Protein AF-A0A4Q4MYF7-F1 (afdb_monomer_lite)

InterPro domains:
  IPR011333 SKP1/BTB/POZ domain superfamily [G3DSA:3.30.710.10] (110-266)

Radius of gyration: 34.51 Å; chains: 1; bounding box: 81×88×95 Å

Secondary structure (DSSP, 8-state):
----PPPP-------------------HHHHTTSSSHHHHHHHHHHHHHHHHHHHHHHHHHTTTHHHHHHHHTT--S------PPPPPP---------------SS-SSSTTSS-----GGGEEESSTT-SEEEEE--SSTT--EEEEE-HHHHHHH-HHHHHHTSTTSHHHHHHHHSSS-EEEE-S--HHHHHHHHHHHTT---GGGG---HHHHHHHHHHHT-SS--HHHHHHHHHHHHHHTT-HHHHHHHHHHHHHH--HHHHHGGGTSTTGGGS-HHHHHHHHHHHHHHHHHHHHHHHHHHHHHHH----EEEEEEEETTT--EE-TT--S-TTT----EEEEEE-HHHHHHHHHHHHHHTT-STTTS-GGGS-HHHHHHHHHHHHHH-----TTGGGSHHHHHHHHHHHHHHHTT-

Organism: Alternaria alternata (NCBI:txid5599)

Sequence (421 aa):
MILLEGPEVAGIDGDAARPKVDAPLMDITEDVFLVENLYRVLVLRRASVHTLILQSAERFTVVRLLAFRRFWSTSGSDRTKQRRRIVVDPAIRRQGQSGMGLEKAIQDDEEALTSTANNANCATPIDPNGDVVLRCLGRSTAICNGFRISTHVLRLASPMFFRMFSTSFSEGQRLLVEDCPVVELGDDDPELMGLILRILHYQGSPADYETEAEALARLSIHCDKTKDDSAQALRFQILAAYIFGNSLGFRNKSRTATVQLTPSSVAVWEEEKLFAILPSSVTVSMTKRIQRVLDELETVVQNMELALRQDTKVYDTSQLLCIVCGRSLPNGAKKCHSCHNTDLQGRLCTHGTRVAEYFDILRKTELWLTVTSFTECSVSDVSSRVARARKGAKHICEANNFCPLLTTFDLMITKASEAQD

Structure (mmCIF, N/CA/C/O backbone):
data_AF-A0A4Q4MYF7-F1
#
_entry.id   AF-A0A4Q4MYF7-F1
#
loop_
_atom_site.group_PDB
_atom_site.id
_atom_site.type_symbol
_atom_site.label_atom_id
_atom_site.label_alt_id
_atom_site.label_comp_id
_atom_site.label_asym_id
_atom_site.label_entity_id
_atom_site.label_seq_id
_atom_site.pdbx_PDB_ins_code
_atom_site.Cartn_x
_atom_site.Cartn_y
_atom_site.Cartn_z
_atom_site.occupancy
_atom_site.B_iso_or_equiv
_atom_site.auth_seq_id
_atom_site.auth_comp_id
_atom_site.auth_asym_id
_atom_site.auth_atom_id
_atom_site.pdbx_PDB_model_num
ATOM 1 N N . MET A 1 1 ? -20.227 25.813 52.079 1.00 42.50 1 MET A N 1
ATOM 2 C CA . MET A 1 1 ? -21.477 26.585 51.958 1.00 42.50 1 MET A CA 1
ATOM 3 C C . MET A 1 1 ? -21.127 27.963 51.417 1.00 42.50 1 MET A C 1
ATOM 5 O O . MET A 1 1 ? -20.876 28.868 52.193 1.00 42.50 1 MET A O 1
ATOM 9 N N . ILE A 1 2 ? -21.007 28.070 50.094 1.00 29.80 2 ILE A N 1
ATOM 10 C CA . ILE A 1 2 ? -20.970 29.325 49.336 1.00 29.80 2 ILE A CA 1
ATOM 11 C C . ILE A 1 2 ? -21.749 29.006 48.059 1.00 29.80 2 ILE A C 1
ATOM 13 O O . ILE A 1 2 ? -21.363 28.111 47.309 1.00 29.80 2 ILE A O 1
ATOM 17 N N . LEU A 1 3 ? -22.905 29.649 47.930 1.00 38.66 3 LEU A N 1
ATOM 18 C CA . LEU A 1 3 ? -23.780 29.647 46.764 1.00 38.66 3 LEU A CA 1
ATOM 19 C C . LEU A 1 3 ? -23.180 30.601 45.733 1.00 38.66 3 LEU A C 1
ATOM 21 O O . LEU A 1 3 ? -22.849 31.728 46.096 1.00 38.66 3 LEU A O 1
ATOM 25 N N . LEU A 1 4 ? -23.076 30.173 44.477 1.00 36.94 4 LEU A N 1
ATOM 26 C CA . LEU A 1 4 ? -23.000 31.093 43.348 1.00 36.94 4 LEU A CA 1
ATOM 27 C C . LEU A 1 4 ? -23.968 30.624 42.266 1.00 36.94 4 LEU A C 1
ATOM 29 O O . LEU A 1 4 ? -23.961 29.469 41.842 1.00 36.94 4 LEU A O 1
ATOM 33 N N . GLU A 1 5 ? -24.843 31.562 41.935 1.00 37.03 5 GLU A N 1
ATOM 34 C CA . GLU A 1 5 ? -25.983 31.500 41.038 1.00 37.03 5 GLU A CA 1
ATOM 35 C C . GLU A 1 5 ? -25.522 31.351 39.581 1.00 37.03 5 GLU A C 1
ATOM 37 O O . GLU A 1 5 ? -24.523 31.938 39.164 1.00 37.03 5 GLU A O 1
ATOM 42 N N . GLY A 1 6 ? -26.249 30.539 38.813 1.00 36.03 6 GLY A N 1
ATOM 43 C CA . GLY A 1 6 ? -26.071 30.416 37.369 1.00 36.03 6 GLY A CA 1
ATOM 44 C C . GLY A 1 6 ? -26.915 31.451 36.619 1.00 36.03 6 GLY A C 1
ATOM 45 O O . GLY A 1 6 ? -27.982 31.819 37.113 1.00 36.03 6 GLY A O 1
ATOM 46 N N . PRO A 1 7 ? -26.489 31.905 35.429 1.00 45.00 7 PRO A N 1
ATOM 47 C CA . PRO A 1 7 ? -27.335 32.726 34.585 1.00 45.00 7 PRO A CA 1
ATOM 48 C C . PRO A 1 7 ? -28.257 31.878 33.699 1.00 45.00 7 PRO A C 1
ATOM 50 O O . PRO A 1 7 ? -27.929 30.770 33.266 1.00 45.00 7 PRO A O 1
ATOM 53 N N . GLU A 1 8 ? -29.425 32.465 33.471 1.00 36.91 8 GLU A N 1
ATOM 54 C CA . GLU A 1 8 ? -30.590 31.979 32.746 1.00 36.91 8 GLU A CA 1
ATOM 55 C C . GLU A 1 8 ? -30.306 31.550 31.301 1.00 36.91 8 GLU A C 1
ATOM 57 O O . GLU A 1 8 ? -29.543 32.168 30.557 1.00 36.91 8 GLU A O 1
ATOM 62 N N . VAL A 1 9 ? -31.005 30.489 30.897 1.00 41.31 9 VAL A N 1
ATOM 63 C CA . VAL A 1 9 ? -31.043 29.955 29.537 1.00 41.31 9 VAL A CA 1
ATOM 64 C C . VAL A 1 9 ? -32.052 30.766 28.723 1.00 41.31 9 VAL A C 1
ATOM 66 O O . VAL A 1 9 ? -33.260 30.594 28.878 1.00 41.31 9 VAL A O 1
ATOM 69 N N . ALA A 1 10 ? -31.563 31.633 27.837 1.00 40.09 10 ALA A N 1
ATOM 70 C CA . ALA A 1 10 ? -32.364 32.190 26.752 1.00 40.09 10 ALA A CA 1
ATOM 71 C C . ALA A 1 10 ? -32.382 31.198 25.579 1.00 40.09 10 ALA A C 1
ATOM 73 O O . ALA A 1 10 ? -31.339 30.853 25.020 1.00 40.09 10 ALA A O 1
ATOM 74 N N . GLY A 1 11 ? -33.581 30.722 25.241 1.00 47.88 11 GLY A N 1
ATOM 75 C CA . GLY A 1 11 ? -33.832 29.863 24.092 1.00 47.88 11 GLY A CA 1
ATOM 76 C C . GLY A 1 11 ? -33.553 30.578 22.773 1.00 47.88 11 GLY A C 1
ATOM 77 O O . GLY A 1 11 ? -33.928 31.735 22.584 1.00 47.88 11 GLY A O 1
ATOM 78 N N . ILE A 1 12 ? -32.905 29.859 21.860 1.00 41.97 12 ILE A N 1
ATOM 79 C CA . ILE A 1 12 ? -32.764 30.243 20.460 1.00 41.97 12 ILE A CA 1
ATOM 80 C C . ILE A 1 12 ? -33.158 29.017 19.637 1.00 41.97 12 ILE A C 1
ATOM 82 O O . ILE A 1 12 ? -32.373 28.084 19.478 1.00 41.97 12 ILE A O 1
ATOM 86 N N . ASP A 1 13 ? -34.393 29.033 19.139 1.00 48.00 13 ASP A N 1
ATOM 87 C CA . ASP A 1 13 ? -34.787 28.266 17.962 1.00 48.00 13 ASP A CA 1
ATOM 88 C C . ASP A 1 13 ? -34.024 28.849 16.768 1.00 48.00 13 ASP A C 1
ATOM 90 O O . ASP A 1 13 ? -34.242 29.992 16.361 1.00 48.00 13 ASP A O 1
ATOM 94 N N . GLY A 1 14 ? -33.071 28.082 16.250 1.00 37.28 14 GLY A N 1
ATOM 95 C CA . GLY A 1 14 ? -32.234 28.471 15.125 1.00 37.28 14 GLY A CA 1
ATOM 96 C C . GLY A 1 14 ? -31.960 27.267 14.244 1.00 37.28 14 GLY A C 1
ATOM 97 O O . GLY A 1 14 ? -31.095 26.451 14.554 1.00 37.28 14 GLY A O 1
ATOM 98 N N . ASP A 1 15 ? -32.712 27.180 13.149 1.00 46.94 15 ASP A N 1
ATOM 99 C CA . ASP A 1 15 ? -32.496 26.276 12.022 1.00 46.94 15 ASP A CA 1
ATOM 100 C C . ASP A 1 15 ? -31.047 26.412 11.521 1.00 46.94 15 ASP A C 1
ATOM 102 O O . ASP A 1 15 ? -30.680 27.344 10.798 1.00 46.94 15 ASP A O 1
ATOM 106 N N . ALA A 1 16 ? -30.186 25.489 11.949 1.00 37.50 16 ALA A N 1
ATOM 107 C CA . ALA A 1 16 ? -28.797 25.436 11.529 1.00 37.50 16 ALA A CA 1
ATOM 108 C C . ALA A 1 16 ? -28.719 24.817 10.130 1.00 37.50 16 ALA A C 1
ATOM 110 O O . ALA A 1 16 ? -28.552 23.606 9.953 1.00 37.50 16 ALA A O 1
ATOM 111 N N . ALA A 1 17 ? -28.813 25.682 9.120 1.00 40.78 17 ALA A N 1
ATOM 112 C CA . ALA A 1 17 ? -28.305 25.407 7.789 1.00 40.78 17 ALA A CA 1
ATOM 113 C C . ALA A 1 17 ? -26.858 24.898 7.910 1.00 40.78 17 ALA A C 1
ATOM 115 O O . ALA A 1 17 ? -25.957 25.617 8.347 1.00 40.78 17 ALA A O 1
ATOM 116 N N . ARG A 1 18 ? -26.642 23.629 7.548 1.00 37.41 18 ARG A N 1
ATOM 117 C CA . ARG A 1 18 ? -25.303 23.042 7.453 1.00 37.41 18 ARG A CA 1
ATOM 118 C C . ARG A 1 18 ? -24.458 23.906 6.510 1.00 37.41 18 ARG A C 1
ATOM 120 O O . ARG A 1 18 ? -24.882 24.105 5.368 1.00 37.41 18 ARG A O 1
ATOM 127 N N . PRO A 1 19 ? -23.268 24.374 6.916 1.00 32.00 19 PRO A N 1
ATOM 128 C CA . PRO A 1 19 ? -22.351 24.984 5.974 1.00 32.00 19 PRO A CA 1
ATOM 129 C C . PRO A 1 19 ? -21.908 23.896 4.991 1.00 32.00 19 PRO A C 1
ATOM 131 O O . PRO A 1 19 ? -21.263 22.919 5.373 1.00 32.00 19 PRO A O 1
ATOM 134 N N . LYS A 1 20 ? -22.283 24.047 3.716 1.00 33.06 20 LYS A N 1
ATOM 135 C CA . LYS A 1 20 ? -21.576 23.391 2.616 1.00 33.06 20 LYS A CA 1
ATOM 136 C C . LYS A 1 20 ? -20.153 23.932 2.639 1.00 33.06 20 LYS A C 1
ATOM 138 O O . LYS A 1 20 ? -19.894 25.046 2.195 1.00 33.06 20 LYS A O 1
ATOM 143 N N . VAL A 1 21 ? -19.248 23.160 3.224 1.00 32.22 21 VAL A N 1
ATOM 144 C CA . VAL A 1 21 ? -17.814 23.355 3.045 1.00 32.22 21 VAL A CA 1
ATOM 145 C C . VAL A 1 21 ? -17.498 22.819 1.654 1.00 32.22 21 VAL A C 1
ATOM 147 O O . VAL A 1 21 ? -17.094 21.672 1.493 1.00 32.22 21 VAL A O 1
ATOM 150 N N . ASP A 1 22 ? -17.754 23.638 0.636 1.00 31.17 22 ASP A N 1
ATOM 151 C CA . ASP A 1 22 ? -17.178 23.436 -0.687 1.00 31.17 22 ASP A CA 1
ATOM 152 C C . ASP A 1 22 ? -15.689 23.783 -0.556 1.00 31.17 22 ASP A C 1
ATOM 154 O O . ASP A 1 22 ? -15.264 24.925 -0.731 1.00 31.17 22 ASP A O 1
ATOM 158 N N . ALA A 1 23 ? -14.893 22.800 -0.127 1.00 29.67 23 ALA A N 1
ATOM 159 C CA . ALA A 1 23 ? -13.446 22.911 -0.166 1.00 29.67 23 ALA A CA 1
ATOM 160 C C . ALA A 1 23 ? -13.040 23.116 -1.635 1.00 29.67 23 ALA A C 1
ATOM 162 O O . ALA A 1 23 ? -13.407 22.291 -2.478 1.00 29.67 23 ALA A O 1
ATOM 163 N N . PRO A 1 24 ? -12.307 24.188 -1.981 1.00 31.48 24 PRO A N 1
ATOM 164 C CA . PRO A 1 24 ? -11.821 24.355 -3.335 1.00 31.48 24 PRO A CA 1
ATOM 165 C C . PRO A 1 24 ? -10.833 23.223 -3.601 1.00 31.48 24 PRO A C 1
ATOM 167 O O . PRO A 1 24 ? -9.732 23.187 -3.042 1.00 31.48 24 PRO A O 1
ATOM 170 N N . LEU A 1 25 ? -11.238 22.283 -4.453 1.00 36.75 25 LEU A N 1
ATOM 171 C CA . LEU A 1 25 ? -10.323 21.379 -5.124 1.00 36.75 25 LEU A CA 1
ATOM 172 C C . LEU A 1 25 ? -9.450 22.281 -6.006 1.00 36.75 25 LEU A C 1
ATOM 174 O O . LEU A 1 25 ? -9.804 22.587 -7.139 1.00 36.75 25 LEU A O 1
ATOM 178 N N . MET A 1 26 ? -8.364 22.822 -5.445 1.00 34.72 26 MET A N 1
ATOM 179 C CA . MET A 1 26 ? -7.353 23.503 -6.241 1.00 34.72 26 MET A CA 1
ATOM 180 C C . MET A 1 26 ? -6.811 22.458 -7.210 1.00 34.72 26 MET A C 1
ATOM 182 O O . MET A 1 26 ? -6.052 21.567 -6.823 1.00 34.72 26 MET A O 1
ATOM 186 N N . ASP A 1 27 ? -7.253 22.545 -8.459 1.00 44.69 27 ASP A N 1
ATOM 187 C CA . ASP A 1 27 ? -6.713 21.780 -9.564 1.00 44.69 27 ASP A CA 1
ATOM 188 C C . ASP A 1 27 ? -5.361 22.398 -9.938 1.00 44.69 27 ASP A C 1
ATOM 190 O O . ASP A 1 27 ? -5.214 23.165 -10.883 1.00 44.69 27 ASP A O 1
ATOM 194 N N . ILE A 1 28 ? -4.342 22.102 -9.125 1.00 45.56 28 ILE A N 1
ATOM 195 C CA . ILE A 1 28 ? -2.961 22.583 -9.315 1.00 45.56 28 ILE A CA 1
ATOM 196 C C . ILE A 1 28 ? -2.373 22.022 -10.633 1.00 45.56 28 ILE A C 1
ATOM 198 O O . ILE A 1 28 ? -1.265 22.383 -11.028 1.00 45.56 28 ILE A O 1
ATOM 202 N N . THR A 1 29 ? -3.090 21.131 -11.336 1.00 48.09 29 THR A N 1
ATOM 203 C CA . THR A 1 29 ? -2.598 20.521 -12.572 1.00 48.09 29 THR A CA 1
ATOM 204 C C . THR A 1 29 ? -2.788 21.373 -13.821 1.00 48.09 29 THR A C 1
ATOM 206 O O . THR A 1 29 ? -2.020 21.171 -14.756 1.00 48.09 29 THR A O 1
ATOM 209 N N . GLU A 1 30 ? -3.698 22.354 -13.852 1.00 46.94 3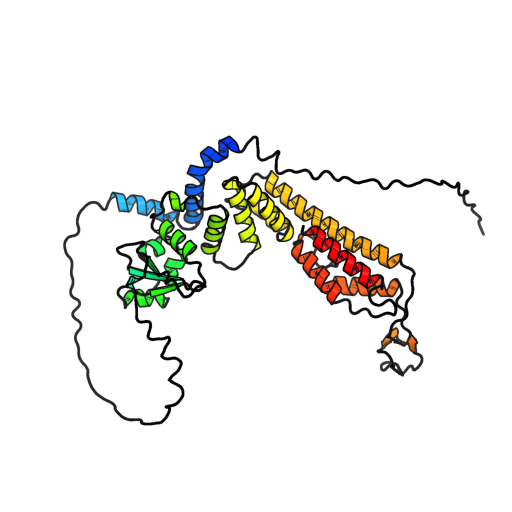0 GLU A N 1
ATOM 210 C CA . GLU A 1 30 ? -3.893 23.168 -15.066 1.00 46.94 30 GLU A CA 1
ATOM 211 C C . GLU A 1 30 ? -2.966 24.397 -15.127 1.00 46.94 30 GLU A C 1
ATOM 213 O O . GLU A 1 30 ? -2.327 24.631 -16.157 1.00 46.94 30 GLU A O 1
ATOM 218 N N . ASP A 1 31 ? -2.774 25.117 -14.017 1.00 43.31 31 ASP A N 1
ATOM 219 C CA . ASP A 1 31 ? -2.038 26.395 -14.033 1.00 43.31 31 ASP A CA 1
ATOM 220 C C . ASP A 1 31 ? -0.509 26.249 -14.136 1.00 43.31 31 ASP A C 1
ATOM 222 O O . ASP A 1 31 ? 0.168 27.115 -14.693 1.00 43.31 31 ASP A O 1
ATOM 226 N N . VAL A 1 32 ? 0.067 25.135 -13.668 1.00 49.50 32 VAL A N 1
ATOM 227 C CA . VAL A 1 32 ? 1.519 24.878 -13.799 1.00 49.50 32 VAL A CA 1
ATOM 228 C C . VAL A 1 32 ? 1.874 24.362 -15.202 1.00 49.50 32 VAL A C 1
ATOM 230 O O . VAL A 1 32 ? 3.014 24.483 -15.654 1.00 49.50 32 VAL A O 1
ATOM 233 N N . PHE A 1 33 ? 0.911 23.785 -15.926 1.00 47.09 33 PHE A N 1
ATOM 234 C CA . PHE A 1 33 ? 1.193 23.030 -17.148 1.00 47.09 33 PHE A CA 1
ATOM 235 C C . PHE A 1 33 ? 1.228 23.896 -18.412 1.00 47.09 33 PHE A C 1
ATOM 237 O O . PHE A 1 33 ? 1.938 23.556 -19.360 1.00 47.09 33 PHE A O 1
ATOM 244 N N . LEU A 1 34 ? 0.492 25.010 -18.447 1.00 46.62 34 LEU A N 1
ATOM 245 C CA . LEU A 1 34 ? 0.161 25.671 -19.714 1.00 46.62 34 LEU A CA 1
ATOM 246 C C . LEU A 1 34 ? 1.125 26.776 -20.166 1.00 46.62 34 LEU A C 1
ATOM 248 O O . LEU A 1 34 ? 1.221 27.013 -21.369 1.00 46.62 34 LEU A O 1
ATOM 252 N N . VAL A 1 35 ? 1.878 27.423 -19.269 1.00 43.03 35 VAL A N 1
ATOM 253 C CA . VAL A 1 35 ? 2.611 28.654 -19.646 1.00 43.03 35 VAL A CA 1
ATOM 254 C C . VAL A 1 35 ? 4.132 28.467 -19.760 1.00 43.03 35 VAL A C 1
ATOM 256 O O . VAL A 1 35 ? 4.754 29.105 -20.605 1.00 43.03 35 VAL A O 1
ATOM 259 N N . GLU A 1 36 ? 4.748 27.541 -19.015 1.00 41.66 36 GLU A N 1
ATOM 260 C CA . GLU A 1 36 ? 6.216 27.351 -19.044 1.00 41.66 36 GLU A CA 1
ATOM 261 C C . GLU A 1 36 ? 6.687 26.120 -19.852 1.00 41.66 36 GLU A C 1
ATOM 263 O O . GLU A 1 36 ? 7.853 26.035 -20.250 1.00 41.66 36 GLU A O 1
ATOM 268 N N . ASN A 1 37 ? 5.793 25.166 -20.147 1.00 44.78 37 ASN A N 1
ATOM 269 C CA . ASN A 1 37 ? 6.184 23.855 -20.679 1.00 44.78 37 ASN A CA 1
ATOM 270 C C . ASN A 1 37 ? 6.161 23.728 -22.207 1.00 44.78 37 ASN A C 1
ATOM 272 O O . ASN A 1 37 ? 6.929 22.932 -22.742 1.00 44.78 37 ASN A O 1
ATOM 276 N N . LEU A 1 38 ? 5.382 24.518 -22.954 1.00 39.09 38 LEU A N 1
ATOM 277 C CA . LEU A 1 38 ? 5.268 24.305 -24.407 1.00 39.09 38 LEU A CA 1
ATOM 278 C C . LEU A 1 38 ? 6.597 24.542 -25.158 1.00 39.09 38 LEU A C 1
ATOM 280 O O . LEU A 1 38 ? 6.919 23.822 -26.102 1.00 39.09 38 LEU A O 1
ATOM 284 N N . TYR A 1 39 ? 7.404 25.506 -24.700 1.00 34.44 39 TYR A N 1
ATOM 285 C CA . TYR A 1 39 ? 8.681 25.863 -25.334 1.00 34.44 39 TYR A CA 1
ATOM 286 C C . TYR A 1 39 ? 9.852 24.983 -24.856 1.00 34.44 39 TYR A C 1
ATOM 288 O O . TYR A 1 39 ? 10.733 24.633 -25.642 1.00 34.44 39 TYR A O 1
ATOM 296 N N . ARG A 1 40 ? 9.846 24.554 -23.582 1.00 42.12 40 ARG A N 1
ATOM 297 C CA . ARG A 1 40 ? 10.853 23.633 -23.023 1.00 42.12 40 ARG A CA 1
ATOM 298 C C . ARG A 1 40 ? 10.646 22.192 -23.490 1.00 42.12 40 ARG A C 1
ATOM 300 O O . ARG A 1 40 ? 11.625 21.536 -23.830 1.00 42.12 40 ARG A O 1
ATOM 307 N N . VAL A 1 41 ? 9.404 21.714 -23.587 1.00 42.97 41 VAL A N 1
ATOM 308 C CA . VAL A 1 41 ? 9.083 20.337 -24.003 1.00 42.97 41 VAL A CA 1
ATOM 309 C C . VAL A 1 41 ? 9.467 20.077 -25.464 1.00 42.97 41 VAL A C 1
ATOM 311 O O . VAL A 1 41 ? 9.942 18.991 -25.774 1.00 42.97 41 VAL A O 1
ATOM 314 N N . LEU A 1 42 ? 9.370 21.058 -26.368 1.00 36.06 42 LEU A N 1
ATOM 315 C CA . LEU A 1 42 ? 9.774 20.873 -27.772 1.00 36.06 42 LEU A CA 1
ATOM 316 C C . LEU A 1 42 ? 11.299 20.803 -27.965 1.00 36.06 42 LEU A C 1
ATOM 318 O O . LEU A 1 42 ? 11.776 20.008 -28.774 1.00 36.06 42 LEU A O 1
ATOM 322 N N . VAL A 1 43 ? 12.070 21.574 -27.191 1.00 40.12 43 VAL A N 1
ATOM 323 C CA . VAL A 1 43 ? 13.546 21.548 -27.232 1.00 40.12 43 VAL A CA 1
ATOM 324 C C . VAL A 1 43 ? 14.103 20.342 -26.457 1.00 40.12 43 VAL A C 1
ATOM 326 O O . VAL A 1 43 ? 15.075 19.720 -26.889 1.00 40.12 43 VAL A O 1
ATOM 329 N N . LEU A 1 44 ? 13.447 19.940 -25.362 1.00 41.69 44 LEU A N 1
ATOM 330 C CA . LEU A 1 44 ? 13.830 18.784 -24.545 1.00 41.69 44 LEU A CA 1
ATOM 331 C C . LEU A 1 44 ? 13.345 17.444 -25.123 1.00 41.69 44 LEU A C 1
ATOM 333 O O . LEU A 1 44 ? 14.009 16.445 -24.908 1.00 41.69 44 LEU A O 1
ATOM 337 N N . ARG A 1 45 ? 12.272 17.355 -25.919 1.00 42.12 45 ARG A N 1
ATOM 338 C CA . ARG A 1 45 ? 11.796 16.053 -26.448 1.00 42.12 45 ARG A CA 1
ATOM 339 C C . ARG A 1 45 ? 12.824 15.310 -27.307 1.00 42.12 45 ARG A C 1
ATOM 341 O O . ARG A 1 45 ? 12.882 14.087 -27.257 1.00 42.12 45 ARG A O 1
ATOM 348 N N . ARG A 1 46 ? 13.666 16.027 -28.061 1.00 40.84 46 ARG A N 1
ATOM 349 C CA . ARG A 1 46 ? 14.704 15.413 -28.914 1.00 40.84 46 ARG A CA 1
ATOM 350 C C . ARG A 1 46 ? 16.046 15.243 -28.199 1.00 40.84 46 ARG A C 1
ATOM 352 O O . ARG A 1 46 ? 16.740 14.260 -28.435 1.00 40.84 46 ARG A O 1
ATOM 359 N N . ALA A 1 47 ? 16.396 16.178 -27.315 1.00 40.44 47 ALA A N 1
ATOM 360 C CA . ALA A 1 47 ? 17.635 16.125 -26.545 1.00 40.44 47 ALA A CA 1
ATOM 361 C C . ALA A 1 47 ? 17.515 15.212 -25.314 1.00 40.44 47 ALA A C 1
ATOM 363 O O . ALA A 1 47 ? 18.420 14.429 -25.055 1.00 40.44 47 ALA A O 1
ATOM 364 N N . SER A 1 48 ? 16.401 15.249 -24.584 1.00 49.12 48 SER A N 1
ATOM 365 C CA . SER A 1 48 ? 16.226 14.558 -23.305 1.00 49.12 48 SER A CA 1
ATOM 366 C C . SER A 1 48 ? 15.953 13.077 -23.429 1.00 49.12 48 SER A C 1
ATOM 368 O O . SER A 1 48 ? 16.433 12.369 -22.571 1.00 49.12 48 SER A O 1
ATOM 370 N N . VAL A 1 49 ? 15.274 12.551 -24.454 1.00 46.09 49 VAL A N 1
ATOM 371 C CA . VAL A 1 49 ? 15.133 11.080 -24.573 1.00 46.09 49 VAL A CA 1
ATOM 372 C C . VAL A 1 49 ? 16.499 10.443 -24.811 1.00 46.09 49 VAL A C 1
ATOM 374 O O . VAL A 1 49 ? 16.886 9.515 -24.108 1.00 46.09 49 VAL A O 1
ATOM 377 N N . HIS A 1 50 ? 17.287 11.022 -25.718 1.00 44.44 50 HIS A N 1
ATOM 378 C CA . HIS A 1 50 ? 18.661 10.593 -25.950 1.00 44.44 50 HIS A CA 1
ATOM 379 C C . HIS A 1 50 ? 19.544 10.855 -24.721 1.00 44.44 50 HIS A C 1
ATOM 381 O O . HIS A 1 50 ? 20.321 9.991 -24.353 1.00 44.44 50 HIS A O 1
ATOM 387 N N . THR A 1 51 ? 19.386 11.987 -24.026 1.00 45.06 51 THR A N 1
ATOM 388 C CA . THR A 1 51 ? 20.157 12.311 -22.811 1.00 45.06 51 THR A CA 1
ATOM 389 C C . THR A 1 51 ? 19.707 11.516 -21.587 1.00 45.06 51 THR A C 1
ATOM 391 O O . THR A 1 51 ? 20.539 11.268 -20.745 1.00 45.06 51 THR A O 1
ATOM 394 N N . LEU A 1 52 ? 18.462 11.051 -21.470 1.00 50.25 52 LEU A N 1
ATOM 395 C CA . LEU A 1 52 ? 17.969 10.199 -20.375 1.00 50.25 52 LEU A CA 1
ATOM 396 C C . LEU A 1 52 ? 18.346 8.745 -20.604 1.00 50.25 52 LEU A C 1
ATOM 398 O O . LEU A 1 52 ? 18.788 8.087 -19.669 1.00 50.25 52 LEU A O 1
ATOM 402 N N . ILE A 1 53 ? 18.243 8.260 -21.844 1.00 51.03 53 ILE A N 1
ATOM 403 C CA . ILE A 1 53 ? 18.793 6.956 -22.227 1.00 51.03 53 ILE A CA 1
ATOM 404 C C . ILE A 1 53 ? 20.312 6.980 -22.024 1.00 51.03 53 ILE A C 1
ATOM 406 O O . ILE A 1 53 ? 20.855 6.060 -21.419 1.00 51.03 53 ILE A O 1
ATOM 410 N N . LEU A 1 54 ? 20.991 8.062 -22.424 1.00 46.84 54 LEU A N 1
ATOM 411 C CA . LEU A 1 54 ? 22.418 8.240 -22.176 1.00 46.84 54 LEU A CA 1
ATOM 412 C C . LEU A 1 54 ? 22.750 8.499 -20.708 1.00 46.84 54 LEU A C 1
ATOM 414 O O . LEU A 1 54 ? 23.779 8.013 -20.300 1.00 46.84 54 LEU A O 1
ATOM 418 N N . GLN A 1 55 ? 21.938 9.182 -19.897 1.00 44.56 55 GLN A N 1
ATOM 419 C CA . GLN A 1 55 ? 22.217 9.448 -18.474 1.00 44.56 55 GLN A CA 1
ATOM 420 C C . GLN A 1 55 ? 21.964 8.213 -17.608 1.00 44.56 55 GLN A C 1
ATOM 422 O O . GLN A 1 55 ? 22.722 7.926 -16.679 1.00 44.56 55 GLN A O 1
ATOM 427 N N . SER A 1 56 ? 20.931 7.443 -17.953 1.00 46.41 56 SER A N 1
ATOM 428 C CA . SER A 1 56 ? 20.702 6.107 -17.407 1.00 46.41 56 SER A CA 1
ATOM 429 C C . SER A 1 56 ? 21.840 5.163 -17.828 1.00 46.41 56 SER A C 1
ATOM 431 O O . SER A 1 56 ? 22.379 4.438 -16.995 1.00 46.41 56 SER A O 1
ATOM 433 N N . ALA A 1 57 ? 22.338 5.280 -19.067 1.00 44.03 57 ALA A N 1
ATOM 434 C CA . ALA A 1 57 ? 23.569 4.619 -19.508 1.00 44.03 57 ALA A CA 1
ATOM 435 C C . ALA A 1 57 ? 24.867 5.255 -18.949 1.00 44.03 57 ALA A C 1
ATOM 437 O O . ALA A 1 57 ? 25.885 4.580 -18.864 1.00 44.03 57 ALA A O 1
ATOM 438 N N . GLU A 1 58 ? 24.900 6.513 -18.509 1.00 40.69 58 GLU A N 1
ATOM 439 C CA . GLU A 1 58 ? 26.097 7.193 -17.981 1.00 40.69 58 GLU A CA 1
ATOM 440 C C . GLU A 1 58 ? 26.392 6.716 -16.564 1.00 40.69 58 GLU A C 1
ATOM 442 O O . GLU A 1 58 ? 27.563 6.562 -16.212 1.00 40.69 58 GLU A O 1
ATOM 447 N N . ARG A 1 59 ? 25.362 6.340 -15.792 1.00 44.72 59 ARG A N 1
ATOM 448 C CA . ARG A 1 59 ? 25.555 5.544 -14.568 1.00 44.72 59 ARG A CA 1
ATOM 449 C C . ARG A 1 59 ? 26.202 4.177 -14.851 1.00 44.72 59 ARG A C 1
ATOM 451 O O . ARG A 1 59 ? 26.796 3.599 -13.946 1.00 44.72 59 ARG A O 1
ATOM 458 N N . PHE A 1 60 ? 26.188 3.715 -16.104 1.00 43.78 60 PHE A N 1
ATOM 459 C CA . PHE A 1 60 ? 26.881 2.511 -16.563 1.00 43.78 60 PHE A CA 1
ATOM 460 C C . PHE A 1 60 ? 28.221 2.757 -17.297 1.00 43.78 60 PHE A C 1
ATOM 462 O O . PHE A 1 60 ? 29.029 1.830 -17.369 1.00 43.78 60 PHE A O 1
ATOM 469 N N . THR A 1 61 ? 28.525 3.961 -17.818 1.00 45.09 61 THR A N 1
ATOM 470 C CA . THR A 1 61 ? 29.487 4.050 -18.948 1.00 45.09 61 THR A CA 1
ATOM 471 C C . THR A 1 61 ? 30.397 5.293 -19.048 1.00 45.09 61 THR A C 1
ATOM 473 O O . THR A 1 61 ? 30.980 5.518 -20.109 1.00 45.09 61 THR A O 1
ATOM 476 N N . VAL A 1 62 ? 30.627 6.102 -18.005 1.00 31.17 62 VAL A N 1
ATOM 477 C CA . VAL A 1 62 ? 31.478 7.318 -18.166 1.00 31.17 62 VAL A CA 1
ATOM 478 C C . VAL A 1 62 ? 32.973 7.022 -18.420 1.00 31.17 62 VAL A C 1
ATOM 480 O O . VAL A 1 62 ? 33.652 7.812 -19.070 1.00 31.17 62 VAL A O 1
ATOM 483 N N . VAL A 1 63 ? 33.508 5.851 -18.051 1.00 35.34 63 VAL A N 1
ATOM 484 C CA . VAL A 1 63 ? 34.928 5.523 -18.337 1.00 35.34 63 VAL A CA 1
ATOM 485 C C . VAL A 1 63 ? 35.146 4.955 -19.755 1.00 35.34 63 VAL A C 1
ATOM 487 O O . VAL A 1 63 ? 36.261 4.996 -20.272 1.00 35.34 63 VAL A O 1
ATOM 490 N N . ARG A 1 64 ? 34.105 4.455 -20.441 1.00 39.88 64 ARG A N 1
ATOM 491 C CA . ARG A 1 64 ? 34.271 3.689 -21.699 1.00 39.88 64 ARG A CA 1
ATOM 492 C C . ARG A 1 64 ? 33.868 4.425 -22.980 1.00 39.88 64 ARG A C 1
ATOM 494 O O . ARG A 1 64 ? 34.461 4.147 -24.021 1.00 39.88 64 ARG A O 1
ATOM 501 N N . LEU A 1 65 ? 32.975 5.415 -22.929 1.00 36.16 65 LEU A N 1
ATOM 502 C CA . LEU A 1 65 ? 32.564 6.186 -24.120 1.00 36.16 65 LEU A CA 1
ATOM 503 C C . LEU A 1 65 ? 33.713 7.002 -24.751 1.00 36.16 65 LEU A C 1
ATOM 505 O O . LEU A 1 65 ? 33.793 7.122 -25.975 1.00 36.1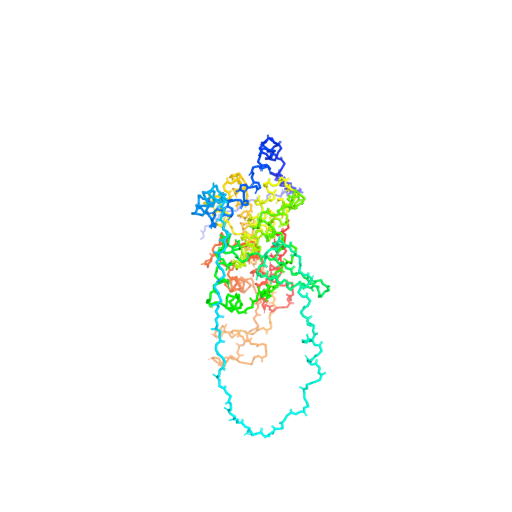6 65 LEU A O 1
ATOM 509 N N . LEU A 1 66 ? 34.673 7.472 -23.944 1.00 33.41 66 LEU A N 1
ATOM 510 C CA . LEU A 1 66 ? 35.879 8.148 -24.446 1.00 33.41 66 LEU A CA 1
ATOM 511 C C . LEU A 1 66 ? 36.904 7.179 -25.064 1.00 33.41 66 LEU A C 1
ATOM 513 O O . LEU A 1 66 ? 37.638 7.566 -25.973 1.00 33.41 66 LEU A O 1
ATOM 517 N N . ALA A 1 67 ? 36.926 5.912 -24.635 1.00 36.38 67 ALA A N 1
ATOM 518 C CA . ALA A 1 67 ? 37.750 4.870 -25.251 1.00 36.38 67 ALA A CA 1
ATOM 519 C C . ALA A 1 67 ? 37.141 4.376 -26.577 1.00 36.38 67 ALA A C 1
ATOM 521 O O . ALA A 1 67 ? 37.864 4.144 -27.545 1.00 36.38 67 ALA A O 1
ATOM 522 N N . PHE A 1 68 ? 35.810 4.293 -26.653 1.00 37.53 68 PHE A N 1
ATOM 523 C CA . PHE A 1 68 ? 35.090 3.770 -27.816 1.00 37.53 68 PHE A CA 1
ATOM 524 C C . PHE A 1 68 ? 35.140 4.718 -29.026 1.00 37.53 68 PHE A C 1
ATOM 526 O O . PHE A 1 68 ? 35.437 4.287 -30.141 1.00 37.53 68 PHE A O 1
ATOM 533 N N . ARG A 1 69 ? 34.990 6.035 -28.808 1.00 35.84 69 ARG A N 1
ATOM 534 C CA . ARG A 1 69 ? 35.137 7.042 -29.880 1.00 35.84 69 ARG A CA 1
ATOM 535 C C . ARG A 1 69 ? 36.565 7.096 -30.445 1.00 35.84 69 ARG A C 1
ATOM 537 O O . ARG A 1 69 ? 36.752 7.416 -31.616 1.00 35.84 69 ARG A O 1
ATOM 544 N N . ARG A 1 70 ? 37.571 6.751 -29.632 1.00 35.41 70 ARG A N 1
ATOM 545 C CA . ARG A 1 70 ? 38.988 6.735 -30.031 1.00 35.41 70 ARG A CA 1
ATOM 546 C C . ARG A 1 70 ? 39.384 5.446 -30.759 1.00 35.41 70 ARG A C 1
ATOM 548 O O . ARG A 1 70 ? 40.216 5.511 -31.652 1.00 35.41 70 ARG A O 1
ATOM 555 N N . PHE A 1 71 ? 38.764 4.315 -30.418 1.00 37.38 71 PHE A N 1
ATOM 556 C CA . PHE A 1 71 ? 39.023 3.001 -31.023 1.00 37.38 71 PHE A CA 1
ATOM 557 C C . PHE A 1 71 ? 38.368 2.824 -32.404 1.00 37.38 71 PHE A C 1
ATOM 559 O O . PHE A 1 71 ? 38.954 2.211 -33.298 1.00 37.38 71 PHE A O 1
ATOM 566 N N . TRP A 1 72 ? 37.180 3.403 -32.619 1.00 35.88 72 TRP A N 1
ATOM 567 C CA . TRP A 1 72 ? 36.516 3.334 -33.927 1.00 35.88 72 TRP A CA 1
ATOM 568 C C . TRP A 1 72 ? 37.131 4.296 -34.955 1.00 35.88 72 TRP A C 1
ATOM 570 O O . TRP A 1 72 ? 37.166 3.994 -36.142 1.00 35.88 72 TRP A O 1
ATOM 580 N N . SER A 1 73 ? 37.733 5.402 -34.499 1.00 35.56 73 SER A N 1
ATOM 581 C CA . SER A 1 73 ? 38.465 6.330 -35.373 1.00 35.56 73 SER A CA 1
ATOM 582 C C . SER A 1 73 ? 39.826 5.797 -35.849 1.00 35.56 73 SER A C 1
ATOM 584 O O . SER A 1 73 ? 40.398 6.376 -36.769 1.00 35.56 73 SER A O 1
ATOM 586 N N . THR A 1 74 ? 40.363 4.735 -35.236 1.00 34.34 74 THR A N 1
ATOM 587 C CA . THR A 1 74 ? 41.674 4.151 -35.586 1.00 34.34 74 THR A CA 1
ATOM 588 C C . THR A 1 74 ? 41.587 2.789 -36.268 1.00 34.34 74 THR A C 1
ATOM 590 O O . THR A 1 74 ? 42.594 2.309 -36.778 1.00 34.34 74 THR A O 1
ATOM 593 N N . SER A 1 75 ? 40.406 2.174 -36.336 1.00 34.25 75 SER A N 1
ATOM 594 C CA . SER A 1 75 ? 40.224 0.844 -36.933 1.00 34.25 75 SER A CA 1
ATOM 595 C C . SER A 1 75 ? 39.741 0.937 -38.382 1.00 34.25 75 SER A C 1
ATOM 597 O O . SER A 1 75 ? 38.755 0.321 -38.773 1.00 34.25 75 SER A O 1
ATOM 599 N N . GLY A 1 76 ? 40.444 1.742 -39.177 1.00 33.53 76 GLY A N 1
ATOM 600 C CA . GLY A 1 76 ? 40.427 1.659 -40.629 1.00 33.53 76 GLY A CA 1
ATOM 601 C C . GLY A 1 76 ? 41.697 0.949 -41.084 1.00 33.53 76 GLY A C 1
ATOM 602 O O . GLY A 1 76 ? 42.790 1.442 -40.834 1.00 33.53 76 GLY A O 1
ATOM 603 N N . SER A 1 77 ? 41.524 -0.162 -41.794 1.00 36.75 77 SER A N 1
ATOM 604 C CA . SER A 1 77 ? 42.561 -0.934 -42.484 1.00 36.75 77 SER A CA 1
ATOM 605 C C . SER A 1 77 ? 43.281 -2.023 -41.677 1.00 36.75 77 SER A C 1
ATOM 607 O O . SER A 1 77 ? 43.997 -1.782 -40.712 1.00 36.75 77 SER A O 1
ATOM 609 N N . ASP A 1 78 ? 43.150 -3.221 -42.246 1.00 36.47 78 ASP A N 1
ATOM 610 C CA . ASP A 1 78 ? 44.114 -4.318 -42.250 1.00 36.47 78 ASP A CA 1
ATOM 611 C C . ASP A 1 78 ? 44.041 -5.361 -41.127 1.00 36.47 78 ASP A C 1
ATOM 613 O O . ASP A 1 78 ? 44.633 -5.209 -40.062 1.00 36.47 78 ASP A O 1
ATOM 617 N N . ARG A 1 79 ? 43.385 -6.493 -41.432 1.00 33.84 79 ARG A N 1
ATOM 618 C CA . ARG A 1 79 ? 43.771 -7.817 -40.917 1.00 33.84 79 ARG A CA 1
ATOM 619 C C . ARG A 1 79 ? 43.484 -8.911 -41.939 1.00 33.84 79 ARG A C 1
ATOM 621 O O . ARG A 1 79 ? 42.422 -9.532 -41.944 1.00 33.84 79 ARG A O 1
ATOM 628 N N . THR A 1 80 ? 44.487 -9.213 -42.756 1.00 36.72 80 THR A N 1
ATOM 629 C CA . THR A 1 80 ? 44.649 -10.553 -43.322 1.00 36.72 80 THR A CA 1
ATOM 630 C C . THR A 1 80 ? 45.439 -11.448 -42.357 1.00 36.72 80 THR A C 1
ATOM 632 O O . THR A 1 80 ? 46.446 -11.044 -41.790 1.00 36.72 80 THR A O 1
ATOM 635 N N . LYS A 1 81 ? 44.978 -12.702 -42.232 1.00 39.16 81 LYS A N 1
ATOM 636 C CA . LYS A 1 81 ? 45.706 -13.906 -41.776 1.00 39.16 81 LYS A CA 1
ATOM 637 C C . LYS A 1 81 ? 46.236 -13.951 -40.330 1.00 39.16 81 LYS A C 1
ATOM 639 O O . LYS A 1 81 ? 47.370 -13.578 -40.072 1.00 39.16 81 LYS A O 1
ATOM 644 N N . GLN A 1 82 ? 45.543 -14.714 -39.473 1.00 29.69 82 GLN A N 1
ATOM 645 C CA . GLN A 1 82 ? 46.219 -15.743 -38.661 1.00 29.69 82 GLN A CA 1
ATOM 646 C C . GLN A 1 82 ? 45.250 -16.855 -38.209 1.00 29.69 82 GLN A C 1
ATOM 648 O O . GLN A 1 82 ? 44.648 -16.794 -37.143 1.00 29.69 82 GLN A O 1
ATOM 653 N N . ARG A 1 83 ? 45.112 -17.912 -39.022 1.00 33.28 83 ARG A N 1
ATOM 654 C CA . ARG A 1 83 ? 44.587 -19.213 -38.574 1.00 33.28 83 ARG A CA 1
ATOM 655 C C . ARG A 1 83 ? 45.742 -19.973 -37.916 1.00 33.28 83 ARG A C 1
ATOM 657 O O . ARG A 1 83 ? 46.668 -20.374 -38.617 1.00 33.28 83 ARG A O 1
ATOM 664 N N . ARG A 1 84 ? 45.689 -20.204 -36.602 1.00 30.66 84 ARG A N 1
ATOM 665 C CA . ARG A 1 84 ? 46.461 -21.279 -35.957 1.00 30.66 84 ARG A CA 1
ATOM 666 C C . ARG A 1 84 ? 45.527 -22.463 -35.729 1.00 30.66 84 ARG A C 1
ATOM 668 O O . ARG A 1 84 ? 44.530 -22.342 -35.030 1.00 30.66 84 ARG A O 1
ATOM 675 N N . ARG A 1 85 ? 45.856 -23.585 -36.377 1.00 29.14 85 ARG A N 1
ATOM 676 C CA . ARG A 1 85 ? 45.311 -24.917 -36.090 1.00 29.14 85 ARG A CA 1
ATOM 677 C C . ARG A 1 85 ? 45.705 -25.301 -34.666 1.00 29.14 85 ARG A C 1
ATOM 679 O O . ARG A 1 85 ? 46.897 -25.344 -34.372 1.00 29.14 85 ARG A O 1
ATOM 686 N N . ILE A 1 86 ? 44.724 -25.617 -33.833 1.00 31.22 86 ILE A N 1
ATOM 687 C CA . ILE A 1 86 ? 44.934 -26.443 -32.647 1.00 31.22 86 ILE A CA 1
ATOM 688 C C . ILE A 1 86 ? 44.753 -27.887 -33.119 1.00 31.22 86 ILE A C 1
ATOM 690 O O . ILE A 1 86 ? 43.702 -28.249 -33.642 1.00 31.22 86 ILE A O 1
ATOM 694 N N . VAL A 1 87 ? 45.825 -28.669 -33.029 1.00 31.78 87 VAL A N 1
ATOM 695 C CA . VAL A 1 87 ? 45.814 -30.119 -33.229 1.00 31.78 87 VAL A CA 1
ATOM 696 C C . VAL A 1 87 ? 45.443 -30.723 -31.879 1.00 31.78 87 VAL A C 1
ATOM 698 O O . VAL A 1 87 ? 46.167 -30.516 -30.910 1.00 31.78 87 VAL A O 1
ATOM 701 N N . VAL A 1 88 ? 44.306 -31.413 -31.810 1.00 36.75 88 VAL A N 1
ATOM 702 C CA . VAL A 1 88 ? 43.931 -32.235 -30.655 1.00 36.75 88 VAL A CA 1
ATOM 703 C C . VAL A 1 88 ? 44.272 -33.681 -30.999 1.00 36.75 88 VAL A C 1
ATOM 705 O O . VAL A 1 88 ? 43.840 -34.197 -32.029 1.00 36.75 88 VAL A O 1
ATOM 708 N N . ASP A 1 89 ? 45.095 -34.286 -30.152 1.00 31.14 89 ASP A N 1
ATOM 709 C CA . ASP A 1 89 ? 45.584 -35.660 -30.245 1.00 31.14 89 ASP A CA 1
ATOM 710 C C . ASP A 1 89 ? 44.562 -36.626 -29.602 1.00 31.14 89 ASP A C 1
ATOM 712 O O . ASP A 1 89 ? 44.133 -36.359 -28.473 1.00 31.14 89 ASP A O 1
ATOM 716 N N . PRO A 1 90 ? 44.121 -37.718 -30.262 1.00 40.25 90 PRO A N 1
ATOM 717 C CA . PRO A 1 90 ? 43.174 -38.659 -29.682 1.00 40.25 90 PRO A CA 1
ATOM 718 C C . PRO A 1 90 ? 43.846 -39.986 -29.293 1.00 40.25 90 PRO A C 1
ATOM 720 O O . PRO A 1 90 ? 44.102 -40.848 -30.130 1.00 40.25 90 PRO A O 1
ATOM 723 N N . ALA A 1 91 ? 44.021 -40.209 -27.994 1.00 32.50 91 ALA A N 1
ATOM 724 C CA . ALA A 1 91 ? 44.133 -41.538 -27.387 1.00 32.50 91 ALA A CA 1
ATOM 725 C C . ALA A 1 91 ? 43.718 -41.392 -25.912 1.00 32.50 91 ALA A C 1
ATOM 727 O O . ALA A 1 91 ? 44.226 -40.525 -25.215 1.00 32.50 91 ALA A O 1
ATOM 728 N N . ILE A 1 92 ? 42.746 -42.132 -25.379 1.00 34.31 92 ILE A N 1
ATOM 729 C CA . ILE A 1 92 ? 42.881 -43.534 -24.966 1.00 34.31 92 ILE A CA 1
ATOM 730 C C . ILE A 1 92 ? 41.480 -44.160 -24.846 1.00 34.31 92 ILE A C 1
ATOM 732 O O . ILE A 1 92 ? 40.525 -43.541 -24.384 1.00 34.31 92 ILE A O 1
ATOM 736 N N . ARG A 1 93 ? 41.389 -45.432 -25.245 1.00 37.78 93 ARG A N 1
ATOM 737 C CA . ARG A 1 93 ? 40.215 -46.312 -25.187 1.00 37.78 93 ARG A CA 1
ATOM 738 C C . ARG A 1 93 ? 40.503 -47.476 -24.234 1.00 37.78 93 ARG A C 1
ATOM 740 O O . ARG A 1 93 ? 41.610 -48.006 -24.304 1.00 37.78 93 ARG A O 1
ATOM 747 N N . ARG A 1 94 ? 39.457 -47.921 -23.511 1.00 36.34 94 ARG A N 1
ATOM 748 C CA . ARG A 1 94 ? 39.192 -49.218 -22.812 1.00 36.34 94 ARG A CA 1
ATOM 749 C C . ARG A 1 94 ? 38.898 -48.989 -21.323 1.00 36.34 94 ARG A C 1
ATOM 751 O O . ARG A 1 94 ? 39.533 -48.139 -20.727 1.00 36.34 94 ARG A O 1
ATOM 758 N N . GLN A 1 95 ? 38.040 -49.722 -20.619 1.00 36.06 95 GLN A N 1
ATOM 759 C CA . GLN A 1 95 ? 36.930 -50.663 -20.858 1.00 36.06 95 GLN A CA 1
ATOM 760 C C . GLN A 1 95 ? 36.379 -50.926 -19.437 1.00 36.06 95 GLN A C 1
ATOM 762 O O . GLN A 1 95 ? 37.167 -50.976 -18.497 1.00 36.06 95 GLN A O 1
ATOM 767 N N . GLY A 1 96 ? 35.074 -51.141 -19.270 1.00 30.62 96 GLY A N 1
ATOM 768 C CA . GLY A 1 96 ? 34.518 -51.558 -17.977 1.00 30.62 96 GLY A CA 1
ATOM 769 C C . GLY A 1 96 ? 33.008 -51.754 -18.022 1.00 30.62 96 GLY A C 1
ATOM 770 O O . GLY A 1 96 ? 32.254 -50.848 -17.695 1.00 30.62 96 GLY A O 1
ATOM 771 N N . GLN A 1 97 ? 32.583 -52.930 -18.483 1.00 38.88 97 GLN A N 1
ATOM 772 C CA . GLN A 1 97 ? 31.209 -53.421 -18.385 1.00 38.88 97 GLN A CA 1
ATOM 773 C C . GLN A 1 97 ? 30.922 -53.955 -16.977 1.00 38.88 97 GLN A C 1
ATOM 775 O O . GLN A 1 97 ? 31.770 -54.632 -16.401 1.00 38.88 97 GLN A O 1
ATOM 780 N N . SER A 1 98 ? 29.674 -53.768 -16.537 1.00 35.19 98 SER A N 1
ATOM 781 C CA . SER A 1 98 ? 28.785 -54.777 -15.928 1.00 35.19 98 SER A CA 1
ATOM 782 C C . SER A 1 98 ? 28.084 -54.261 -14.671 1.00 35.19 98 SER A C 1
ATOM 784 O O . SER A 1 98 ? 28.726 -53.841 -13.713 1.00 35.19 98 SER A O 1
ATOM 786 N N . GLY A 1 99 ? 26.752 -54.334 -14.681 1.00 32.66 99 GLY A N 1
ATOM 787 C CA . GLY A 1 99 ? 25.896 -54.018 -13.541 1.00 32.66 99 GLY A CA 1
ATOM 788 C C . GLY A 1 99 ? 24.442 -53.848 -13.965 1.00 32.66 99 GLY A C 1
ATOM 789 O O . GLY A 1 99 ? 23.975 -52.730 -14.130 1.00 32.66 99 GLY A O 1
ATOM 790 N N . MET A 1 100 ? 23.756 -54.969 -14.202 1.00 38.12 100 MET A N 1
ATOM 791 C CA . MET A 1 100 ? 22.305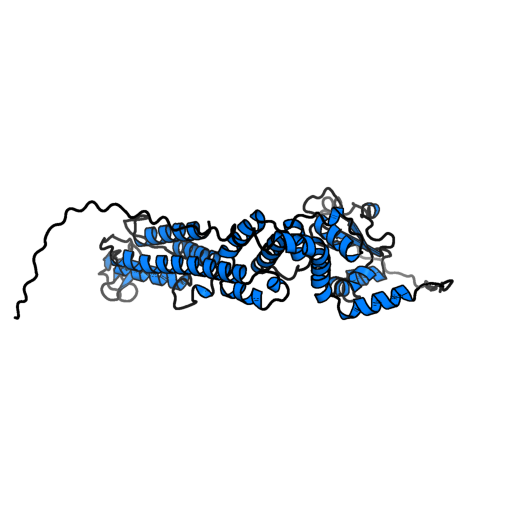 -55.041 -14.404 1.00 38.12 100 MET A CA 1
ATOM 792 C C . MET A 1 100 ? 21.544 -54.571 -13.158 1.00 38.12 100 MET A C 1
ATOM 794 O O . MET A 1 100 ? 21.949 -54.916 -12.050 1.00 38.12 100 MET A O 1
ATOM 798 N N . GLY A 1 101 ? 20.373 -53.958 -13.344 1.00 34.44 101 GLY A N 1
ATOM 799 C CA . GLY A 1 101 ? 19.330 -54.004 -12.320 1.00 34.44 101 GLY A CA 1
ATOM 800 C C . GLY A 1 101 ? 18.315 -52.867 -12.345 1.00 34.44 101 GLY A C 1
ATOM 801 O O . GLY A 1 101 ? 18.499 -51.884 -11.652 1.00 34.44 101 GLY A O 1
ATOM 802 N N . LEU A 1 102 ? 17.206 -53.107 -13.051 1.00 41.94 102 LEU A N 1
ATOM 803 C CA . LEU A 1 102 ? 15.853 -52.894 -12.526 1.00 41.94 102 LEU A CA 1
ATOM 804 C C . LEU A 1 102 ? 15.403 -51.451 -12.202 1.00 41.94 102 LEU A C 1
ATOM 806 O O . LEU A 1 102 ? 15.336 -51.087 -11.041 1.00 41.94 102 LEU A O 1
ATOM 810 N N . GLU A 1 103 ? 14.933 -50.702 -13.205 1.00 41.25 103 GLU A N 1
ATOM 811 C CA . GLU A 1 103 ? 13.841 -49.725 -13.022 1.00 41.25 103 GLU A CA 1
ATOM 812 C C . GLU A 1 103 ? 13.290 -49.302 -14.389 1.00 41.25 103 GLU A C 1
ATOM 814 O O . GLU A 1 103 ? 13.885 -48.529 -15.132 1.00 41.25 103 GLU A O 1
ATOM 819 N N . LYS A 1 104 ? 12.162 -49.904 -14.769 1.00 47.84 104 LYS A N 1
ATOM 820 C CA . LYS A 1 104 ? 11.413 -49.593 -15.986 1.00 47.84 104 LYS A CA 1
ATOM 821 C C . LYS A 1 104 ? 9.938 -49.647 -15.620 1.00 47.84 104 LYS A C 1
ATOM 823 O O . LYS A 1 104 ? 9.399 -50.747 -15.579 1.00 47.84 104 LYS A O 1
ATOM 828 N N . ALA A 1 105 ? 9.352 -48.494 -15.283 1.00 45.75 105 ALA A N 1
ATOM 829 C CA . ALA A 1 105 ? 7.913 -48.193 -15.384 1.00 45.75 105 ALA A CA 1
ATOM 830 C C . ALA A 1 105 ? 7.527 -46.847 -14.719 1.00 45.75 105 ALA A C 1
ATOM 832 O O . ALA A 1 105 ? 6.567 -46.820 -13.965 1.00 45.75 105 ALA A O 1
ATOM 833 N N . ILE A 1 106 ? 8.244 -45.743 -14.974 1.00 48.06 106 ILE A N 1
ATOM 834 C CA . ILE A 1 106 ? 7.725 -44.358 -14.848 1.00 48.06 106 ILE A CA 1
ATOM 835 C C . ILE A 1 106 ? 8.526 -43.491 -15.838 1.00 48.06 106 ILE A C 1
ATOM 837 O O . ILE A 1 106 ? 9.393 -42.726 -15.434 1.00 48.06 106 ILE A O 1
ATOM 841 N N . GLN A 1 107 ? 8.362 -43.703 -17.147 1.00 46.34 107 GLN A N 1
ATOM 842 C CA . GLN A 1 107 ? 9.153 -42.972 -18.149 1.00 46.34 107 GLN A CA 1
ATOM 843 C C . GLN A 1 107 ? 8.455 -42.884 -19.511 1.00 46.34 107 GLN A C 1
ATOM 845 O O . GLN A 1 107 ? 9.100 -43.070 -20.527 1.00 46.34 107 GLN A O 1
ATOM 850 N N . ASP A 1 108 ? 7.144 -42.627 -19.534 1.00 45.69 108 ASP A N 1
ATOM 851 C CA . ASP A 1 108 ? 6.408 -42.476 -20.803 1.00 45.69 108 ASP A CA 1
ATOM 852 C C . ASP A 1 108 ? 5.561 -41.183 -20.902 1.00 45.69 108 ASP A C 1
ATOM 854 O O . ASP A 1 108 ? 4.983 -40.940 -21.954 1.00 45.69 108 ASP A O 1
ATOM 858 N N . ASP A 1 109 ? 5.556 -40.293 -19.892 1.00 47.31 109 ASP A N 1
ATOM 859 C CA . ASP A 1 109 ? 4.825 -39.001 -19.955 1.00 47.31 109 ASP A CA 1
ATOM 860 C C . ASP A 1 109 ? 5.711 -37.736 -19.811 1.00 47.31 109 ASP A C 1
ATOM 862 O O . ASP A 1 109 ? 5.237 -36.622 -20.027 1.00 47.31 109 ASP A O 1
ATOM 866 N N . GLU A 1 110 ? 7.015 -37.866 -19.521 1.00 49.38 110 GLU A N 1
ATOM 867 C CA . GLU A 1 110 ? 7.960 -36.727 -19.419 1.00 49.38 110 GLU A CA 1
ATOM 868 C C . GLU A 1 110 ? 8.870 -36.577 -20.662 1.00 49.38 110 GLU A C 1
ATOM 870 O O . GLU A 1 110 ? 9.550 -35.568 -20.847 1.00 49.38 110 GLU A O 1
ATOM 875 N N . GLU A 1 111 ? 8.847 -37.550 -21.579 1.00 48.34 111 GLU A N 1
ATOM 876 C CA . GLU A 1 111 ? 9.706 -37.578 -22.777 1.00 48.34 111 GLU A CA 1
ATOM 877 C C . GLU A 1 111 ? 9.069 -36.886 -24.006 1.00 48.34 111 GLU A C 1
ATOM 879 O O . GLU A 1 111 ? 9.709 -36.694 -25.042 1.00 48.34 111 GLU A O 1
ATOM 884 N N . ALA A 1 112 ? 7.821 -36.414 -23.880 1.00 46.09 112 ALA A N 1
ATOM 885 C CA . ALA A 1 112 ? 7.134 -35.631 -24.912 1.00 46.09 112 ALA A CA 1
ATOM 886 C C . ALA A 1 112 ? 7.400 -34.109 -24.833 1.00 46.09 112 ALA A C 1
ATOM 888 O O . ALA A 1 112 ? 7.021 -33.383 -25.751 1.00 46.09 112 ALA A O 1
ATOM 889 N N . LEU A 1 113 ? 8.077 -33.610 -23.786 1.00 49.78 113 LEU A N 1
ATOM 890 C CA . LEU A 1 113 ? 8.446 -32.187 -23.643 1.00 49.78 113 LEU A CA 1
ATOM 891 C C . LEU A 1 113 ? 9.929 -31.893 -23.941 1.00 49.78 113 LEU A C 1
ATOM 893 O O . LEU A 1 113 ? 10.287 -30.748 -24.214 1.00 49.78 113 LEU A O 1
ATOM 897 N N . THR A 1 114 ? 10.794 -32.908 -23.968 1.00 48.69 114 THR A N 1
ATOM 898 C CA . THR A 1 114 ? 12.248 -32.755 -24.173 1.00 48.69 114 THR A CA 1
ATOM 899 C C . THR A 1 114 ? 12.701 -32.933 -25.628 1.00 48.69 114 THR A C 1
ATOM 901 O O . THR A 1 114 ? 13.858 -32.658 -25.944 1.00 48.69 114 THR A O 1
ATOM 904 N N . SER A 1 115 ? 11.799 -33.298 -26.549 1.00 47.59 115 SER A N 1
ATOM 905 C CA . SER A 1 115 ? 12.096 -33.463 -27.985 1.00 47.59 115 SER A CA 1
ATOM 906 C C . SER A 1 115 ? 11.710 -32.265 -28.867 1.00 47.59 115 SER A C 1
ATOM 908 O O . SER A 1 115 ? 11.729 -32.367 -30.096 1.00 47.59 115 SER A O 1
ATOM 910 N N . THR A 1 116 ? 11.462 -31.088 -28.276 1.00 49.03 116 THR A N 1
ATOM 911 C CA . THR A 1 116 ? 11.425 -29.811 -29.017 1.00 49.03 116 THR A CA 1
ATOM 912 C C . THR A 1 116 ? 12.854 -29.393 -29.375 1.00 49.03 116 THR A C 1
ATOM 914 O O . THR A 1 116 ? 13.411 -28.429 -28.854 1.00 49.03 116 THR A O 1
ATOM 917 N N . ALA A 1 117 ? 13.492 -30.182 -30.234 1.00 49.34 117 ALA A N 1
ATOM 918 C CA . ALA A 1 117 ? 14.846 -29.969 -30.697 1.00 49.34 117 ALA A CA 1
ATOM 919 C C . ALA A 1 117 ? 14.976 -28.587 -31.359 1.00 49.34 117 ALA A C 1
ATOM 921 O O . ALA A 1 117 ? 14.491 -28.353 -32.462 1.00 49.34 117 ALA A O 1
ATOM 922 N N . ASN A 1 118 ? 15.666 -27.682 -30.664 1.00 56.28 118 ASN A N 1
ATOM 923 C CA . ASN A 1 118 ? 16.672 -26.774 -31.214 1.00 56.28 118 ASN A CA 1
ATOM 924 C C . ASN A 1 118 ? 16.323 -26.042 -32.515 1.00 56.28 118 ASN A C 1
ATOM 926 O O . ASN A 1 118 ? 17.185 -25.880 -33.380 1.00 56.28 118 ASN A O 1
ATOM 930 N N . ASN A 1 119 ? 15.109 -25.508 -32.643 1.00 61.47 119 ASN A N 1
ATOM 931 C CA . ASN A 1 119 ? 14.815 -24.545 -33.702 1.00 61.47 119 ASN A CA 1
ATOM 932 C C . ASN A 1 119 ? 15.433 -23.175 -33.345 1.00 61.47 119 ASN A C 1
ATOM 934 O O . ASN A 1 119 ? 14.747 -22.174 -33.149 1.00 61.47 119 ASN A O 1
ATOM 938 N N . ALA A 1 120 ? 16.770 -23.132 -33.252 1.00 59.66 120 ALA A N 1
ATOM 939 C CA . ALA A 1 120 ? 17.574 -21.916 -33.107 1.00 59.66 120 ALA A CA 1
ATOM 940 C C . ALA A 1 120 ? 17.320 -20.914 -34.253 1.00 59.66 120 ALA A C 1
ATOM 942 O O . ALA A 1 120 ? 17.604 -19.727 -34.124 1.00 59.66 120 ALA A O 1
ATOM 943 N N . ASN A 1 121 ? 16.703 -21.381 -35.343 1.00 69.25 121 ASN A N 1
ATOM 944 C CA . ASN A 1 121 ? 16.270 -20.580 -36.484 1.00 69.25 121 ASN A CA 1
ATOM 945 C C . ASN A 1 121 ? 15.101 -19.622 -36.182 1.00 69.25 121 ASN A C 1
ATOM 947 O O . ASN A 1 121 ? 14.774 -18.807 -37.037 1.00 69.25 121 ASN A O 1
ATOM 951 N N . CYS A 1 122 ? 14.473 -19.690 -35.002 1.00 81.94 122 CYS A N 1
ATOM 952 C CA . CYS A 1 122 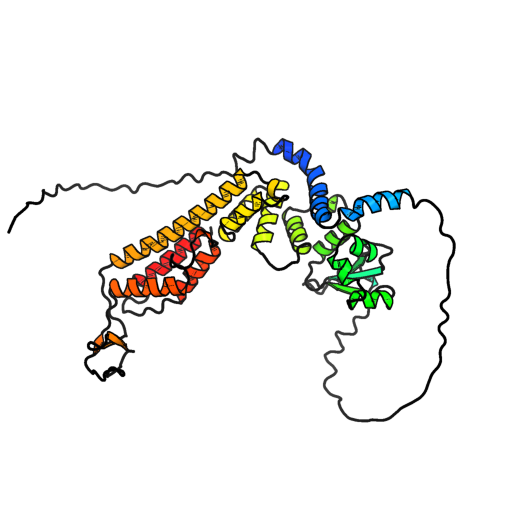? 13.368 -18.795 -34.634 1.00 81.94 122 CYS A CA 1
ATOM 953 C C . CYS A 1 122 ? 13.821 -17.507 -33.911 1.00 81.94 122 CYS A C 1
ATOM 955 O O . CYS A 1 122 ? 12.983 -16.710 -33.493 1.00 81.94 122 CYS A O 1
ATOM 957 N N . ALA A 1 123 ? 15.128 -17.287 -33.726 1.00 91.56 123 ALA A N 1
ATOM 958 C CA . ALA A 1 123 ? 15.620 -16.094 -33.040 1.00 91.56 123 ALA A CA 1
ATOM 959 C C . ALA A 1 123 ? 15.632 -14.862 -33.961 1.00 91.56 123 ALA A C 1
ATOM 961 O O . ALA A 1 123 ? 16.181 -14.902 -35.061 1.00 91.56 123 ALA A O 1
ATOM 962 N N . THR A 1 124 ? 15.096 -13.741 -33.476 1.00 93.94 124 THR A N 1
ATOM 963 C CA . THR A 1 124 ? 15.196 -12.435 -34.137 1.00 93.94 124 THR A CA 1
ATOM 964 C C . THR A 1 124 ? 16.664 -11.987 -34.133 1.00 93.94 124 THR A C 1
ATOM 966 O O . THR A 1 124 ? 17.246 -11.845 -33.050 1.00 93.94 124 THR A O 1
ATOM 969 N N . PRO A 1 125 ? 17.297 -11.776 -35.302 1.00 95.19 125 PRO A N 1
ATOM 970 C CA . PRO A 1 125 ? 18.690 -11.358 -35.368 1.00 95.19 125 PRO A CA 1
ATOM 971 C C . PRO A 1 125 ? 18.797 -9.860 -35.086 1.00 95.19 125 PRO A C 1
ATOM 973 O O . PRO A 1 125 ? 18.549 -9.042 -35.966 1.00 95.19 125 PRO A O 1
ATOM 976 N N . ILE A 1 126 ? 19.171 -9.508 -33.856 1.00 95.25 126 ILE A N 1
ATOM 977 C CA . ILE A 1 126 ? 19.573 -8.140 -33.521 1.00 95.25 126 ILE A CA 1
ATOM 978 C C . ILE A 1 126 ? 20.994 -7.959 -34.054 1.00 95.25 126 ILE A C 1
ATOM 980 O O . ILE A 1 126 ? 21.214 -7.180 -34.967 1.00 95.25 126 ILE A O 1
ATOM 984 N N . ASP A 1 127 ? 21.958 -8.774 -33.627 1.00 95.56 127 ASP A N 1
ATOM 985 C CA . ASP A 1 127 ? 23.282 -8.788 -34.260 1.00 95.56 127 ASP A CA 1
ATOM 986 C C . ASP A 1 127 ? 23.399 -9.961 -35.252 1.00 95.56 127 ASP A C 1
ATOM 988 O O . ASP A 1 127 ? 23.341 -11.120 -34.822 1.00 95.56 127 ASP A O 1
ATOM 992 N N . PRO A 1 128 ? 23.602 -9.714 -36.564 1.00 94.69 128 PRO A N 1
ATOM 993 C CA . PRO A 1 128 ? 23.857 -10.776 -37.541 1.00 94.69 128 PRO A CA 1
ATOM 994 C C . PRO A 1 128 ? 25.050 -11.672 -37.176 1.00 94.69 128 PRO A C 1
ATOM 996 O O . PRO A 1 128 ? 25.058 -12.854 -37.519 1.00 94.69 128 PRO A O 1
ATOM 999 N N . ASN A 1 129 ? 26.039 -11.124 -36.462 1.00 96.25 129 ASN A N 1
ATOM 1000 C CA . ASN A 1 129 ? 27.226 -11.829 -35.979 1.00 96.25 129 ASN A CA 1
ATOM 1001 C C . ASN A 1 129 ? 27.114 -12.224 -34.501 1.00 96.25 129 ASN A C 1
ATOM 1003 O O . ASN A 1 129 ? 28.127 -12.526 -33.871 1.00 96.25 129 ASN A O 1
ATOM 1007 N N . GLY A 1 130 ? 25.905 -12.204 -33.936 1.00 96.50 130 GLY A N 1
ATOM 1008 C CA . GLY A 1 130 ? 25.686 -12.545 -32.541 1.00 96.50 130 GLY A CA 1
ATOM 1009 C C . GLY A 1 130 ? 26.173 -13.954 -32.199 1.00 96.50 130 GLY A C 1
ATOM 1010 O O . GLY A 1 130 ? 25.953 -14.905 -32.962 1.00 96.50 130 GLY A O 1
ATOM 1011 N N . ASP A 1 131 ? 26.824 -14.063 -31.047 1.00 97.31 131 ASP A N 1
ATOM 1012 C CA . ASP A 1 131 ? 27.441 -15.261 -30.473 1.00 97.31 131 ASP A CA 1
ATOM 1013 C C . ASP A 1 131 ? 26.603 -15.870 -29.339 1.00 97.31 131 ASP A C 1
ATOM 1015 O O . ASP A 1 131 ? 26.951 -16.920 -28.817 1.00 97.31 131 ASP A O 1
ATOM 1019 N N . VAL A 1 132 ? 25.465 -15.268 -28.982 1.00 97.25 132 VAL A N 1
ATOM 1020 C CA . VAL A 1 132 ? 24.508 -15.836 -28.020 1.00 97.25 132 VAL A CA 1
ATOM 1021 C C . VAL A 1 132 ? 23.071 -15.596 -28.474 1.00 97.25 132 VAL A C 1
ATOM 1023 O O . VAL A 1 132 ? 22.766 -14.584 -29.114 1.00 97.25 132 VAL A O 1
ATOM 1026 N N . VAL A 1 133 ? 22.173 -16.514 -28.114 1.00 96.69 133 VAL A N 1
ATOM 1027 C CA . VAL A 1 133 ? 20.724 -16.315 -28.230 1.00 96.69 133 VAL A CA 1
ATOM 1028 C C . VAL A 1 133 ? 20.135 -16.151 -26.835 1.00 96.69 133 VAL A C 1
ATOM 1030 O O . VAL A 1 133 ? 20.171 -17.085 -26.038 1.00 96.69 133 VAL A O 1
ATOM 1033 N N . LEU A 1 134 ? 19.570 -14.981 -26.540 1.00 95.88 134 LEU A N 1
ATOM 1034 C CA . LEU A 1 134 ? 18.785 -14.770 -25.325 1.00 95.88 134 LEU A CA 1
ATOM 1035 C C . LEU A 1 134 ? 17.333 -15.153 -25.584 1.00 95.88 134 LEU A C 1
ATOM 1037 O O . LEU A 1 134 ? 16.704 -14.596 -26.479 1.00 95.88 134 LEU A O 1
ATOM 1041 N N . ARG A 1 135 ? 16.801 -16.101 -24.819 1.00 94.88 135 ARG A N 1
ATOM 1042 C CA . ARG A 1 135 ? 15.414 -16.558 -24.930 1.00 94.88 135 ARG A CA 1
ATOM 1043 C C . ARG A 1 135 ? 14.620 -16.054 -23.734 1.00 94.88 135 ARG A C 1
ATOM 1045 O O . ARG A 1 135 ? 14.946 -16.419 -22.613 1.00 94.88 135 ARG A O 1
ATOM 1052 N N . CYS A 1 136 ? 13.579 -15.266 -23.976 1.00 92.38 136 CYS A N 1
ATOM 1053 C CA . CYS A 1 136 ? 12.625 -14.879 -22.936 1.00 92.38 136 CYS A CA 1
ATOM 1054 C C . CYS A 1 136 ? 11.486 -15.899 -22.863 1.00 92.38 136 CYS A C 1
ATOM 1056 O O . CYS A 1 136 ? 10.864 -16.199 -23.889 1.00 92.38 136 CYS A O 1
ATOM 1058 N N . LEU A 1 137 ? 11.190 -16.411 -21.667 1.00 88.12 137 LEU A N 1
ATOM 1059 C CA . LEU A 1 137 ? 10.032 -17.276 -21.445 1.00 88.12 137 LEU A CA 1
ATOM 1060 C C . LEU A 1 137 ? 8.786 -16.393 -21.274 1.00 88.12 137 LEU A C 1
ATOM 1062 O O . LEU A 1 137 ? 8.426 -15.973 -20.180 1.00 88.12 137 LEU A O 1
ATOM 1066 N N . GLY A 1 138 ? 8.138 -16.053 -22.390 1.00 78.25 138 GLY A N 1
ATOM 1067 C CA . GLY A 1 138 ? 6.882 -15.303 -22.357 1.00 78.25 138 GLY A CA 1
ATOM 1068 C C . GLY A 1 138 ? 5.749 -16.101 -21.694 1.00 78.25 138 GLY A C 1
ATOM 1069 O O . GLY A 1 138 ? 5.721 -17.327 -21.747 1.00 78.25 138 GLY A O 1
ATOM 1070 N N . ARG A 1 139 ? 4.747 -15.404 -21.134 1.00 74.31 139 ARG A N 1
ATOM 1071 C CA . ARG A 1 139 ? 3.542 -16.033 -20.538 1.00 74.31 139 ARG A CA 1
ATOM 1072 C C . ARG A 1 139 ? 2.687 -16.821 -21.541 1.00 74.31 139 ARG A C 1
ATOM 1074 O O . ARG A 1 139 ? 1.844 -17.611 -21.132 1.00 74.31 139 ARG A O 1
ATOM 1081 N N . SER A 1 140 ? 2.872 -16.580 -22.839 1.00 74.75 140 SER A N 1
ATOM 1082 C CA . SER A 1 140 ? 2.197 -17.299 -23.919 1.00 74.75 140 SER A CA 1
ATOM 1083 C C . SER A 1 140 ? 3.201 -18.207 -24.623 1.00 74.75 140 SER A C 1
ATOM 1085 O O . SER A 1 140 ? 4.184 -17.733 -25.189 1.00 74.75 140 SER A O 1
ATOM 1087 N N . THR A 1 141 ? 2.948 -19.515 -24.594 1.00 63.84 141 THR A N 1
ATOM 1088 C CA . THR A 1 141 ? 3.857 -20.574 -25.068 1.00 63.84 141 THR A CA 1
ATOM 1089 C C . THR A 1 141 ? 4.009 -20.646 -26.592 1.00 63.84 141 THR A C 1
ATOM 1091 O O . THR A 1 141 ? 4.817 -21.426 -27.088 1.00 63.84 141 THR A O 1
ATOM 1094 N N . ALA A 1 142 ? 3.252 -19.849 -27.354 1.00 68.50 142 ALA A N 1
ATOM 1095 C CA . ALA A 1 142 ? 3.152 -20.004 -28.805 1.00 68.50 142 ALA A CA 1
ATOM 1096 C C . ALA A 1 142 ? 4.217 -19.243 -29.619 1.00 68.50 142 ALA A C 1
ATOM 1098 O O . ALA A 1 142 ? 4.386 -19.543 -30.799 1.00 68.50 142 ALA A O 1
ATOM 1099 N N . ILE A 1 143 ? 4.938 -18.275 -29.036 1.00 73.06 143 ILE A N 1
ATOM 1100 C CA . ILE A 1 143 ? 5.921 -17.463 -29.775 1.00 73.06 143 ILE A CA 1
ATOM 1101 C C . ILE A 1 143 ? 7.277 -17.536 -29.072 1.00 73.06 143 ILE A C 1
ATOM 1103 O O . ILE A 1 143 ? 7.469 -16.998 -27.983 1.00 73.06 143 ILE A O 1
ATOM 1107 N N . CYS A 1 144 ? 8.226 -18.229 -29.705 1.00 65.19 144 CYS A N 1
ATOM 1108 C CA . CYS A 1 144 ? 9.599 -18.322 -29.224 1.00 65.19 144 CYS A CA 1
ATOM 1109 C C . CYS A 1 144 ? 10.309 -16.980 -29.462 1.00 65.19 144 CYS A C 1
ATOM 1111 O O . CYS A 1 144 ? 10.758 -16.690 -30.569 1.00 65.19 144 CYS A O 1
ATOM 1113 N N . ASN A 1 145 ? 10.408 -16.160 -28.416 1.00 88.69 145 ASN A N 1
ATOM 1114 C CA . ASN A 1 145 ? 11.046 -14.844 -28.464 1.00 88.69 145 ASN A CA 1
ATOM 1115 C C . ASN A 1 145 ? 12.540 -14.957 -28.139 1.00 88.69 145 ASN A C 1
ATOM 1117 O O . ASN A 1 145 ? 13.008 -14.568 -27.067 1.00 88.69 145 ASN A O 1
ATOM 1121 N N . GLY A 1 146 ? 13.279 -15.577 -29.061 1.00 94.19 146 GLY A N 1
ATOM 1122 C CA . GLY A 1 146 ? 14.738 -15.599 -29.035 1.00 94.19 146 GLY A CA 1
ATOM 1123 C C . GLY A 1 146 ? 15.319 -14.345 -29.686 1.00 94.19 146 GLY A C 1
ATOM 1124 O O . GLY A 1 146 ? 14.831 -13.906 -30.725 1.00 94.19 146 GLY A O 1
ATOM 1125 N N . PHE A 1 147 ? 16.398 -13.810 -29.127 1.00 95.56 147 PHE A N 1
ATOM 1126 C CA . PHE A 1 147 ? 17.142 -12.675 -29.669 1.00 95.56 147 PHE A CA 1
ATOM 1127 C C . PHE A 1 147 ? 18.598 -13.071 -29.863 1.00 95.56 147 PHE A C 1
ATOM 1129 O O . PHE A 1 147 ? 19.296 -13.363 -28.892 1.00 95.56 147 PHE A O 1
ATOM 1136 N N . ARG A 1 148 ? 19.068 -13.078 -31.112 1.00 96.94 148 ARG A N 1
ATOM 1137 C CA . ARG A 1 148 ? 20.482 -13.317 -31.411 1.00 96.94 148 ARG A CA 1
ATOM 1138 C C . ARG A 1 148 ? 21.249 -12.004 -31.320 1.00 96.94 148 ARG A C 1
ATOM 1140 O O . ARG A 1 148 ? 20.907 -11.041 -32.006 1.00 96.94 148 ARG A O 1
ATOM 1147 N N . ILE A 1 149 ? 22.264 -11.967 -30.465 1.00 97.19 149 ILE A N 1
ATOM 1148 C CA . ILE A 1 149 ? 22.949 -10.737 -30.049 1.00 97.19 149 ILE A CA 1
ATOM 1149 C C . ILE A 1 149 ? 24.445 -10.970 -29.819 1.00 97.19 149 ILE A C 1
ATOM 1151 O O . ILE A 1 149 ? 24.888 -12.112 -29.693 1.00 97.19 149 ILE A O 1
ATOM 1155 N N . SER A 1 150 ? 25.215 -9.886 -29.713 1.00 97.69 150 SER A N 1
ATOM 1156 C CA . SER A 1 150 ? 26.631 -9.936 -29.348 1.00 97.69 150 SER A CA 1
ATOM 1157 C C . SER A 1 150 ? 26.832 -9.843 -27.834 1.00 97.69 150 SER A C 1
ATOM 1159 O O . SER A 1 150 ? 26.522 -8.828 -27.199 1.00 97.69 150 SER A O 1
ATOM 1161 N N . THR A 1 151 ? 27.446 -10.869 -27.244 1.00 96.75 151 THR A N 1
ATOM 1162 C CA . THR A 1 151 ? 27.875 -10.852 -25.841 1.00 96.75 151 THR A CA 1
ATOM 1163 C C . THR A 1 151 ? 28.874 -9.729 -25.599 1.00 96.75 151 THR A C 1
ATOM 1165 O O . THR A 1 151 ? 28.829 -9.086 -24.554 1.00 96.75 151 THR A O 1
ATOM 1168 N N . HIS A 1 152 ? 29.747 -9.425 -26.564 1.00 96.44 152 HIS A N 1
ATOM 1169 C CA . HIS A 1 152 ? 30.729 -8.354 -26.432 1.00 96.44 152 HIS A CA 1
ATOM 1170 C C . HIS A 1 152 ? 30.055 -6.993 -26.220 1.00 96.44 152 HIS A C 1
ATOM 1172 O O . HIS A 1 152 ? 30.408 -6.278 -25.279 1.00 96.44 152 HIS A O 1
ATOM 1178 N N . VAL A 1 153 ? 29.050 -6.671 -27.040 1.00 95.56 153 VAL A N 1
ATOM 1179 C CA . VAL A 1 153 ? 28.264 -5.434 -26.914 1.00 95.56 153 VAL A CA 1
ATOM 1180 C C . VAL A 1 153 ? 27.568 -5.379 -25.554 1.00 95.56 153 VAL A C 1
ATOM 1182 O O . VAL A 1 153 ? 27.712 -4.395 -24.828 1.00 95.56 153 VAL A O 1
ATOM 1185 N N . LEU A 1 154 ? 26.900 -6.461 -25.142 1.00 94.44 154 LEU A N 1
ATOM 1186 C CA . LEU A 1 154 ? 26.215 -6.497 -23.849 1.00 94.44 154 LEU A CA 1
ATOM 1187 C C . LEU A 1 154 ? 27.157 -6.358 -22.647 1.00 94.44 154 LEU A C 1
ATOM 1189 O O . LEU A 1 154 ? 26.847 -5.630 -21.705 1.00 94.44 154 LEU A O 1
ATOM 1193 N N . ARG A 1 155 ? 28.324 -7.013 -22.670 1.00 94.31 155 ARG A N 1
ATOM 1194 C CA . ARG A 1 155 ? 29.341 -6.918 -21.606 1.00 94.31 155 ARG A CA 1
ATOM 1195 C C . ARG A 1 155 ? 29.943 -5.516 -21.501 1.00 94.31 155 ARG A C 1
ATOM 1197 O O . ARG A 1 155 ? 30.433 -5.136 -20.435 1.00 94.31 155 ARG A O 1
ATOM 1204 N N . LEU A 1 156 ? 29.957 -4.758 -22.598 1.00 89.25 156 LEU A N 1
ATOM 1205 C CA . LEU A 1 156 ? 30.366 -3.356 -22.591 1.00 89.25 156 LEU A CA 1
ATOM 1206 C C . LEU A 1 156 ? 29.273 -2.449 -22.028 1.00 89.25 156 LEU A C 1
ATOM 1208 O O . LEU A 1 156 ? 29.605 -1.538 -21.272 1.00 89.25 156 LEU A O 1
ATOM 1212 N N . ALA A 1 157 ? 28.016 -2.714 -22.383 1.00 83.56 157 ALA A N 1
ATOM 1213 C CA . ALA A 1 157 ? 26.887 -1.849 -22.070 1.00 83.56 157 ALA A CA 1
ATOM 1214 C C . ALA A 1 157 ? 26.278 -2.085 -20.674 1.00 83.56 157 ALA A C 1
ATOM 1216 O O . ALA A 1 157 ? 25.657 -1.182 -20.124 1.00 83.56 157 ALA A O 1
ATOM 1217 N N . SER A 1 158 ? 26.460 -3.271 -20.076 1.00 86.25 158 SER A N 1
ATOM 1218 C CA . SER A 1 158 ? 25.892 -3.606 -18.764 1.00 86.25 158 SER A CA 1
ATOM 1219 C C . SER A 1 158 ? 26.829 -4.475 -17.905 1.00 86.25 158 SER A C 1
ATOM 1221 O O . SER A 1 158 ? 27.225 -5.568 -18.318 1.00 86.25 158 SER A O 1
ATOM 1223 N N . PRO A 1 159 ? 27.133 -4.068 -16.657 1.00 84.50 159 PRO A N 1
ATOM 1224 C CA . PRO A 1 159 ? 27.825 -4.870 -15.652 1.00 84.50 159 PRO A CA 1
ATOM 1225 C C . PRO A 1 159 ? 27.117 -6.182 -15.308 1.00 84.50 159 PRO A C 1
ATOM 1227 O O . PRO A 1 159 ? 27.785 -7.148 -14.943 1.00 84.50 159 PRO A O 1
ATOM 1230 N N . MET A 1 160 ? 25.784 -6.229 -15.405 1.00 88.12 160 MET A N 1
ATOM 1231 C CA . MET A 1 160 ? 25.023 -7.454 -15.156 1.00 88.12 160 MET A CA 1
ATOM 1232 C C . MET A 1 160 ? 25.350 -8.492 -16.231 1.00 88.12 160 MET A C 1
ATOM 1234 O O . MET A 1 160 ? 25.830 -9.576 -15.900 1.00 88.12 160 MET A O 1
ATOM 1238 N N . PHE A 1 161 ? 25.252 -8.109 -17.508 1.00 93.00 161 PHE A N 1
ATOM 1239 C CA . PHE A 1 161 ? 25.672 -8.958 -18.624 1.00 93.00 161 PHE A CA 1
ATOM 1240 C C . PHE A 1 161 ? 27.179 -9.251 -18.599 1.00 93.00 161 PHE A C 1
ATOM 1242 O O . PHE A 1 161 ? 27.597 -10.363 -18.916 1.00 93.00 161 PHE A O 1
ATOM 1249 N N . PHE A 1 162 ? 28.013 -8.304 -18.149 1.00 93.75 162 PHE A N 1
ATOM 1250 C CA . PHE A 1 162 ? 29.443 -8.541 -17.930 1.00 93.75 162 PHE A CA 1
ATOM 1251 C C . PHE A 1 162 ? 29.709 -9.701 -16.963 1.00 93.75 162 PHE A C 1
ATOM 1253 O O . PHE A 1 162 ? 30.573 -10.535 -17.247 1.00 93.75 162 PHE A O 1
ATOM 1260 N N . ARG A 1 163 ? 28.981 -9.741 -15.838 1.00 93.56 163 ARG A N 1
ATOM 1261 C CA . ARG A 1 163 ? 29.078 -10.809 -14.834 1.00 93.56 163 ARG A CA 1
ATOM 1262 C C . ARG A 1 163 ? 28.459 -12.108 -15.342 1.00 93.56 163 ARG A C 1
ATOM 1264 O O . ARG A 1 163 ? 29.132 -13.129 -15.258 1.00 93.56 163 ARG A O 1
ATOM 1271 N N . MET A 1 164 ? 27.252 -12.067 -15.909 1.00 94.19 164 MET A N 1
ATOM 1272 C CA . MET A 1 164 ? 26.559 -13.259 -16.416 1.00 94.19 164 MET A CA 1
ATOM 1273 C C . MET A 1 164 ? 27.378 -13.985 -17.494 1.00 94.19 164 MET A C 1
ATOM 1275 O O . MET A 1 164 ? 27.527 -15.198 -17.448 1.00 94.19 164 MET A O 1
ATOM 1279 N N . PHE A 1 165 ? 28.006 -13.247 -18.412 1.00 96.69 165 PHE A N 1
ATOM 1280 C CA . PHE A 1 165 ? 28.879 -13.817 -19.446 1.00 96.69 165 PHE A CA 1
ATOM 1281 C C . PHE A 1 165 ? 30.353 -13.921 -19.018 1.00 96.69 165 PHE A C 1
ATOM 1283 O O . PHE A 1 165 ? 31.259 -13.941 -19.855 1.00 96.69 165 PHE A O 1
ATOM 1290 N N . SER A 1 166 ? 30.628 -13.939 -17.712 1.00 95.81 166 SER A N 1
ATOM 1291 C CA . SER A 1 166 ? 31.956 -14.263 -17.188 1.00 95.81 166 SER A CA 1
ATOM 1292 C C . SER A 1 166 ? 32.097 -15.767 -16.962 1.00 95.81 166 SER A C 1
ATOM 1294 O O . SER A 1 166 ? 31.118 -16.474 -16.752 1.00 95.81 166 SER A O 1
ATOM 1296 N N . THR A 1 167 ? 33.332 -16.265 -16.941 1.00 96.06 167 THR A N 1
ATOM 1297 C CA . THR A 1 167 ? 33.639 -17.692 -16.730 1.00 96.06 167 THR A CA 1
ATOM 1298 C C . THR A 1 167 ? 33.214 -18.225 -15.357 1.00 96.06 167 THR A C 1
ATOM 1300 O O . THR A 1 167 ? 33.277 -19.430 -15.118 1.00 96.06 167 THR A O 1
ATOM 1303 N N . SER A 1 168 ? 32.810 -17.336 -14.447 1.00 96.19 168 SER A N 1
ATOM 1304 C CA . SER A 1 168 ? 32.298 -17.680 -13.119 1.00 96.19 168 SER A CA 1
ATOM 1305 C C . SER A 1 168 ? 30.853 -18.183 -13.137 1.00 96.19 168 SER A C 1
ATOM 1307 O O . SER A 1 168 ? 30.399 -18.718 -12.131 1.00 96.19 168 SER A O 1
ATOM 1309 N N . PHE A 1 169 ? 30.134 -17.999 -14.246 1.00 96.25 169 PHE A N 1
ATOM 1310 C CA . PHE A 1 169 ? 28.738 -18.401 -14.410 1.00 96.25 169 PHE A CA 1
ATOM 1311 C C . PHE A 1 169 ? 28.608 -19.444 -15.519 1.00 96.25 169 PHE A C 1
ATOM 1313 O O . PHE A 1 169 ? 29.425 -19.492 -16.444 1.00 96.25 169 PHE A O 1
ATOM 1320 N N . SER A 1 170 ? 27.574 -20.279 -15.426 1.00 96.25 170 SER A N 1
ATOM 1321 C CA . SER A 1 170 ? 27.333 -21.370 -16.376 1.00 96.25 170 SER A CA 1
ATOM 1322 C C . SER A 1 170 ? 27.162 -20.859 -17.810 1.00 96.25 170 SER A C 1
ATOM 1324 O O . SER A 1 170 ? 27.693 -21.430 -18.754 1.00 96.25 170 SER A O 1
ATOM 1326 N N . GLU A 1 171 ? 26.515 -19.710 -17.959 1.00 96.44 171 GLU A N 1
ATOM 1327 C CA . GLU A 1 171 ? 26.249 -19.002 -19.200 1.00 96.44 171 GLU A CA 1
ATOM 1328 C C . GLU A 1 171 ? 27.559 -18.583 -19.875 1.00 96.44 171 GLU A C 1
ATOM 1330 O O . GLU A 1 171 ? 27.753 -18.810 -21.068 1.00 96.44 171 GLU A O 1
ATOM 1335 N N . GLY A 1 172 ? 28.502 -18.033 -19.104 1.00 96.25 172 GLY A N 1
ATOM 1336 C CA . GLY A 1 172 ? 29.827 -17.682 -19.607 1.00 96.25 172 GLY A CA 1
ATOM 1337 C C . GLY A 1 172 ? 30.733 -18.885 -19.871 1.00 96.25 172 GLY A C 1
ATOM 1338 O O . GLY A 1 172 ? 31.570 -18.817 -20.766 1.00 96.25 172 GLY A O 1
ATOM 1339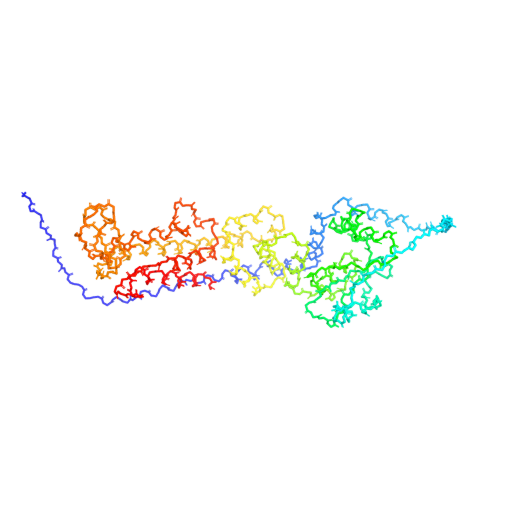 N N . GLN A 1 173 ? 30.569 -19.995 -19.143 1.00 97.12 173 GLN A N 1
ATOM 1340 C CA . GLN A 1 173 ? 31.277 -21.247 -19.440 1.00 97.12 173 GLN A CA 1
ATOM 1341 C C . GLN A 1 173 ? 30.778 -21.881 -20.740 1.00 97.12 173 GLN A C 1
ATOM 1343 O O . GLN A 1 173 ? 31.587 -22.333 -21.548 1.00 97.12 173 GLN A O 1
ATOM 1348 N N . ARG A 1 174 ? 29.465 -21.851 -20.983 1.00 97.12 174 ARG A N 1
ATOM 1349 C CA . ARG A 1 174 ? 28.858 -22.350 -22.223 1.00 97.12 174 ARG A CA 1
ATOM 1350 C C . ARG A 1 174 ? 29.333 -21.580 -23.450 1.00 97.12 174 ARG A C 1
ATOM 1352 O O . ARG A 1 174 ? 29.601 -22.208 -24.464 1.00 97.12 174 ARG A O 1
ATOM 1359 N N . LEU A 1 175 ? 29.570 -20.271 -23.334 1.00 96.44 175 LEU A N 1
ATOM 1360 C CA . LEU A 1 175 ? 30.182 -19.462 -24.403 1.00 96.44 175 LEU A CA 1
ATOM 1361 C C . LEU A 1 175 ? 31.597 -19.909 -24.813 1.00 96.44 175 LEU A C 1
ATOM 1363 O O . LEU A 1 175 ? 32.072 -19.508 -25.871 1.00 96.44 175 LEU A O 1
ATOM 1367 N N . LEU A 1 176 ? 32.296 -20.699 -23.990 1.00 96.00 176 LEU A N 1
ATOM 1368 C CA . LEU A 1 176 ? 33.616 -21.243 -24.333 1.00 96.00 176 LEU A CA 1
ATOM 1369 C C . LEU A 1 176 ? 33.543 -22.596 -25.052 1.00 96.00 176 LEU A C 1
ATOM 1371 O O . LEU A 1 176 ? 34.529 -23.005 -25.663 1.00 96.00 176 LEU A O 1
ATOM 1375 N N . VAL A 1 177 ? 32.421 -23.308 -24.919 1.00 96.88 177 VAL A N 1
ATOM 1376 C CA . VAL A 1 177 ? 32.252 -24.698 -25.376 1.00 96.88 177 VAL A CA 1
ATOM 1377 C C . VAL A 1 177 ? 31.306 -24.782 -26.574 1.00 96.88 177 VAL A C 1
ATOM 1379 O O . VAL A 1 177 ? 31.533 -25.583 -27.477 1.00 96.88 177 VAL A O 1
ATOM 1382 N N . GLU A 1 178 ? 30.253 -23.967 -26.582 1.00 95.75 178 GLU A N 1
ATOM 1383 C CA . GLU A 1 178 ? 29.214 -23.918 -27.609 1.00 95.75 178 GLU A CA 1
ATOM 1384 C C . GLU A 1 178 ? 29.465 -22.740 -28.565 1.00 95.75 178 GLU A C 1
ATOM 1386 O O . GLU A 1 178 ? 29.802 -21.644 -28.122 1.00 95.75 178 GLU A O 1
ATOM 1391 N N . ASP A 1 179 ? 29.241 -22.934 -29.870 1.00 93.44 179 ASP A N 1
ATOM 1392 C CA . ASP A 1 179 ? 29.419 -21.868 -30.873 1.00 93.44 179 ASP A CA 1
ATOM 1393 C C . ASP A 1 179 ? 28.400 -20.721 -30.719 1.00 93.44 179 ASP A C 1
ATOM 1395 O O . ASP A 1 179 ? 28.691 -19.574 -31.055 1.00 93.44 179 ASP A O 1
ATOM 1399 N N . CYS A 1 180 ? 27.182 -21.026 -30.255 1.00 95.88 180 CYS A N 1
ATOM 1400 C CA . CYS A 1 180 ? 26.127 -20.041 -30.014 1.00 95.88 180 CYS A CA 1
ATOM 1401 C C . CYS A 1 180 ? 25.141 -20.557 -28.949 1.00 95.88 180 CYS A C 1
ATOM 1403 O O . CYS A 1 180 ? 24.085 -21.098 -29.297 1.00 95.88 180 CYS A O 1
ATOM 1405 N N . PRO A 1 181 ? 25.482 -20.463 -27.650 1.00 96.69 181 PRO A N 1
ATOM 1406 C CA . PRO A 1 181 ? 24.623 -20.967 -26.590 1.00 96.69 181 PRO A CA 1
ATOM 1407 C C . PRO A 1 181 ? 23.300 -20.202 -26.518 1.00 96.69 181 PRO A C 1
ATOM 1409 O O . PRO A 1 181 ? 23.230 -18.988 -26.728 1.00 96.69 181 PRO A O 1
ATOM 1412 N N . VAL A 1 182 ? 22.240 -20.927 -26.161 1.00 96.06 182 VAL A N 1
ATOM 1413 C CA . VAL A 1 182 ? 20.945 -20.337 -25.802 1.00 96.06 182 VAL A CA 1
ATOM 1414 C C . VAL A 1 182 ? 20.908 -20.099 -24.296 1.00 96.06 182 VAL A C 1
ATOM 1416 O O . VAL A 1 182 ? 21.036 -21.052 -23.526 1.00 96.06 182 VAL A O 1
ATOM 1419 N N . VAL A 1 183 ? 20.734 -18.848 -23.879 1.00 95.38 183 VAL A N 1
ATOM 1420 C CA . VAL A 1 183 ? 20.601 -18.444 -22.474 1.00 95.38 183 VAL A CA 1
ATOM 1421 C C . VAL A 1 183 ? 19.162 -18.022 -22.220 1.00 95.38 183 VAL A C 1
ATOM 1423 O O . VAL A 1 183 ? 18.632 -17.150 -22.908 1.00 95.38 183 VAL A O 1
ATOM 1426 N N . GLU A 1 184 ? 18.526 -18.650 -21.239 1.00 94.75 184 GLU A N 1
ATOM 1427 C CA . GLU A 1 184 ? 17.137 -18.373 -20.891 1.00 94.75 184 GLU A CA 1
ATOM 1428 C C . GLU A 1 184 ? 17.080 -17.230 -19.875 1.00 94.75 184 GLU A C 1
ATOM 1430 O O . GLU A 1 184 ? 17.605 -17.317 -18.767 1.00 94.75 184 GLU A O 1
ATOM 1435 N N . LEU A 1 185 ? 16.466 -16.125 -20.286 1.00 89.69 185 LEU A N 1
ATOM 1436 C CA . LEU A 1 185 ? 16.067 -15.034 -19.413 1.00 89.69 185 LEU A CA 1
ATOM 1437 C C . LEU A 1 185 ? 14.675 -15.409 -18.911 1.00 89.69 185 LEU A C 1
ATOM 1439 O O . LEU A 1 185 ? 13.787 -15.538 -19.745 1.00 89.69 185 LEU A O 1
ATOM 1443 N N . GLY A 1 186 ? 14.516 -15.651 -17.604 1.00 87.00 186 GLY A N 1
ATOM 1444 C CA . GLY A 1 186 ? 13.299 -16.212 -16.991 1.00 87.00 186 GLY A CA 1
ATOM 1445 C C . GLY A 1 186 ? 12.002 -15.445 -17.304 1.00 87.00 186 GLY A C 1
ATOM 1446 O O . GLY A 1 186 ? 11.542 -15.410 -18.437 1.00 87.00 186 GLY A O 1
ATOM 1447 N N . ASP A 1 187 ? 11.381 -14.815 -16.308 1.00 83.19 187 ASP A N 1
ATOM 1448 C CA . ASP A 1 187 ? 10.082 -14.136 -16.496 1.00 83.19 187 ASP A CA 1
ATOM 1449 C C . ASP A 1 187 ? 10.192 -12.740 -17.154 1.00 83.19 187 ASP A C 1
ATOM 1451 O O . ASP A 1 187 ? 9.413 -11.833 -16.854 1.00 83.19 187 ASP A O 1
ATOM 1455 N N . ASP A 1 188 ? 11.199 -12.513 -18.003 1.00 87.88 188 ASP A N 1
ATOM 1456 C CA . ASP A 1 188 ? 11.377 -11.226 -18.681 1.00 87.88 188 ASP A CA 1
ATOM 1457 C C . ASP A 1 188 ? 10.367 -11.040 -19.822 1.00 87.88 188 ASP A C 1
ATOM 1459 O O . ASP A 1 188 ? 10.108 -11.952 -20.609 1.00 87.88 188 ASP A O 1
ATOM 1463 N N . ASP A 1 189 ? 9.815 -9.828 -19.935 1.00 87.88 189 ASP A N 1
ATOM 1464 C CA . ASP A 1 189 ? 8.915 -9.459 -21.024 1.00 87.88 189 ASP A CA 1
ATOM 1465 C C . ASP A 1 189 ? 9.704 -9.429 -22.347 1.00 87.88 189 ASP A C 1
ATOM 1467 O O . ASP A 1 189 ? 10.676 -8.672 -22.468 1.00 87.88 189 ASP A O 1
ATOM 1471 N N . PRO A 1 190 ? 9.323 -10.246 -23.342 1.00 91.00 190 PRO A N 1
ATOM 1472 C CA . PRO A 1 190 ? 10.081 -10.380 -24.577 1.00 91.00 190 PRO A CA 1
ATOM 1473 C C . PRO A 1 190 ? 10.083 -9.105 -25.424 1.00 91.00 190 PRO A C 1
ATOM 1475 O O . PRO A 1 190 ? 11.089 -8.808 -26.065 1.00 91.00 190 PRO A O 1
ATOM 1478 N N . GLU A 1 191 ? 8.993 -8.336 -25.438 1.00 90.06 191 GLU A N 1
ATOM 1479 C CA . GLU A 1 191 ? 8.902 -7.113 -26.242 1.00 90.06 191 GLU A CA 1
ATOM 1480 C C . GLU A 1 191 ? 9.831 -6.041 -25.673 1.00 90.06 191 GLU A C 1
ATOM 1482 O O . GLU A 1 191 ? 10.628 -5.440 -26.403 1.00 90.06 191 GLU A O 1
ATOM 1487 N N . LEU A 1 192 ? 9.790 -5.865 -24.350 1.00 88.25 192 LEU A N 1
ATOM 1488 C CA . LEU A 1 192 ? 10.657 -4.924 -23.647 1.00 88.25 192 LEU A CA 1
ATOM 1489 C C . LEU A 1 192 ? 12.118 -5.357 -23.710 1.00 88.25 192 LEU A C 1
ATOM 1491 O O . LEU A 1 192 ? 12.977 -4.525 -23.989 1.00 88.25 192 LEU A O 1
ATOM 1495 N N . MET A 1 193 ? 12.414 -6.645 -23.524 1.00 91.44 193 MET A N 1
ATOM 1496 C CA . MET A 1 193 ? 13.778 -7.154 -23.657 1.00 91.44 193 MET A CA 1
ATOM 1497 C C . MET A 1 193 ? 14.309 -6.952 -25.078 1.00 91.44 193 MET A C 1
ATOM 1499 O O . MET A 1 193 ? 15.431 -6.480 -25.252 1.00 91.44 193 MET A O 1
ATOM 1503 N N . GLY A 1 194 ? 13.497 -7.219 -26.103 1.00 91.88 194 GLY A N 1
ATOM 1504 C CA . GLY A 1 194 ? 13.858 -6.943 -27.491 1.00 91.88 194 GLY A CA 1
ATOM 1505 C C . GLY A 1 194 ? 14.204 -5.470 -27.714 1.00 91.88 194 GLY A C 1
ATOM 1506 O O . GLY A 1 194 ? 15.216 -5.169 -28.349 1.00 91.88 194 GLY A O 1
ATOM 1507 N N . LEU A 1 195 ? 13.415 -4.551 -27.150 1.00 90.00 195 LEU A N 1
ATOM 1508 C CA . LEU A 1 195 ? 13.687 -3.115 -27.206 1.00 90.00 195 LEU A CA 1
ATOM 1509 C C . LEU A 1 195 ? 14.988 -2.739 -26.472 1.00 90.00 195 LEU A C 1
ATOM 1511 O O . LEU A 1 195 ? 15.815 -2.035 -27.051 1.00 90.00 195 LEU A O 1
ATOM 1515 N N . ILE A 1 196 ? 15.221 -3.246 -25.252 1.00 89.38 196 ILE A N 1
ATOM 1516 C CA . ILE A 1 196 ? 16.480 -3.042 -24.504 1.00 89.38 196 ILE A CA 1
ATOM 1517 C C . ILE A 1 196 ? 17.660 -3.492 -25.357 1.00 89.38 196 ILE A C 1
ATOM 1519 O O . ILE A 1 196 ? 18.606 -2.736 -25.565 1.00 89.38 196 ILE A O 1
ATOM 1523 N N . LEU A 1 197 ? 17.604 -4.714 -25.883 1.00 92.62 197 LEU A N 1
ATOM 1524 C CA . LEU A 1 197 ? 18.691 -5.292 -26.662 1.00 92.62 197 LEU A CA 1
ATOM 1525 C C . LEU A 1 197 ? 18.955 -4.493 -27.945 1.00 92.62 197 LEU A C 1
ATOM 1527 O O . LEU A 1 197 ? 20.124 -4.261 -28.260 1.00 92.62 197 LEU A O 1
ATOM 1531 N N . ARG A 1 198 ? 17.910 -4.002 -28.632 1.00 92.50 198 ARG A N 1
ATOM 1532 C CA . ARG A 1 198 ? 18.053 -3.087 -29.780 1.00 92.50 198 ARG A CA 1
ATOM 1533 C C . ARG A 1 198 ? 18.714 -1.770 -29.380 1.00 92.50 198 ARG A C 1
ATOM 1535 O O . ARG A 1 198 ? 19.614 -1.319 -30.084 1.00 92.50 198 ARG A O 1
ATOM 1542 N N . ILE A 1 199 ? 18.337 -1.180 -28.244 1.00 86.62 199 ILE A N 1
ATOM 1543 C CA . ILE A 1 199 ? 18.962 0.047 -27.725 1.00 86.62 199 ILE A CA 1
ATOM 1544 C C . ILE A 1 199 ? 20.447 -0.190 -27.419 1.00 86.62 199 ILE A C 1
ATOM 1546 O O . ILE A 1 199 ? 21.288 0.586 -27.870 1.00 86.62 199 ILE A O 1
ATOM 1550 N N . LEU A 1 200 ? 20.789 -1.279 -26.720 1.00 88.19 200 LEU A N 1
ATOM 1551 C CA . LEU A 1 200 ? 22.177 -1.611 -26.369 1.00 88.19 200 LEU A CA 1
ATOM 1552 C C . LEU A 1 200 ? 23.049 -1.888 -27.608 1.00 88.19 200 LEU A C 1
ATOM 1554 O O . LEU A 1 200 ? 24.250 -1.631 -27.571 1.00 88.19 200 LEU A O 1
ATOM 1558 N N . HIS A 1 201 ? 22.452 -2.370 -28.703 1.00 92.31 201 HIS A N 1
ATOM 1559 C CA . HIS A 1 201 ? 23.126 -2.588 -29.990 1.00 92.31 201 HIS A CA 1
ATOM 1560 C C . HIS A 1 201 ? 23.043 -1.387 -30.946 1.00 92.31 201 HIS A C 1
ATOM 1562 O O . HIS A 1 201 ? 23.509 -1.490 -32.078 1.00 92.31 201 HIS A O 1
ATOM 1568 N N . TYR A 1 202 ? 22.482 -0.250 -30.517 1.00 88.81 202 TYR A N 1
ATOM 1569 C CA . TYR A 1 202 ? 22.274 0.939 -31.355 1.00 88.81 202 TYR A CA 1
ATOM 1570 C C . TYR A 1 202 ? 21.453 0.672 -32.633 1.00 88.81 202 TYR A C 1
ATOM 1572 O O . TYR A 1 202 ? 21.700 1.263 -33.681 1.00 88.81 202 TYR A O 1
ATOM 1580 N N . GLN A 1 203 ? 20.455 -0.208 -32.544 1.00 90.00 203 GLN A N 1
ATOM 1581 C CA . GLN A 1 203 ? 19.572 -0.597 -33.651 1.00 90.00 203 GLN A CA 1
ATOM 1582 C C . GLN A 1 203 ? 18.139 -0.074 -33.512 1.00 90.00 203 GLN A C 1
ATOM 1584 O O . GLN A 1 203 ? 17.219 -0.626 -34.110 1.00 90.00 203 GLN A O 1
ATOM 1589 N N . GLY A 1 204 ? 17.921 0.964 -32.703 1.00 80.56 204 GLY A N 1
ATOM 1590 C CA . GLY A 1 204 ? 16.588 1.543 -32.565 1.00 80.56 204 GLY A CA 1
ATOM 1591 C C . GLY A 1 204 ? 16.133 2.227 -33.856 1.00 80.56 204 GLY A C 1
ATOM 1592 O O . GLY A 1 204 ? 16.850 3.042 -34.439 1.00 80.56 204 GLY A O 1
ATOM 1593 N N . SER A 1 205 ? 14.925 1.894 -34.298 1.00 84.94 205 SER A N 1
ATOM 1594 C CA . SER A 1 205 ? 14.199 2.612 -35.344 1.00 84.94 205 SER A CA 1
ATOM 1595 C C . SER A 1 205 ? 13.553 3.877 -34.765 1.00 84.94 205 SER A C 1
ATOM 1597 O O . SER A 1 205 ? 13.136 3.852 -33.612 1.00 84.94 205 SER A O 1
ATOM 1599 N N . PRO A 1 206 ? 13.361 4.964 -35.539 1.00 76.38 206 PRO A N 1
ATOM 1600 C CA . PRO A 1 206 ? 12.492 6.081 -35.151 1.00 76.38 206 PRO A CA 1
ATOM 1601 C C . PRO A 1 206 ? 11.143 5.638 -34.555 1.00 76.38 206 PRO A C 1
ATOM 1603 O O . PRO A 1 206 ? 10.696 6.222 -33.574 1.00 76.38 206 PRO A O 1
ATOM 1606 N N . ALA A 1 207 ? 10.555 4.564 -35.094 1.00 79.75 207 ALA A N 1
ATOM 1607 C CA . ALA A 1 207 ? 9.302 3.988 -34.607 1.00 79.75 207 ALA A CA 1
ATOM 1608 C C . ALA A 1 207 ? 9.432 3.302 -33.232 1.00 79.75 207 ALA A C 1
ATOM 1610 O O . ALA A 1 207 ? 8.474 3.290 -32.469 1.00 79.75 207 ALA A O 1
ATOM 1611 N N . ASP A 1 208 ? 10.615 2.783 -32.877 1.00 71.19 208 ASP A N 1
ATOM 1612 C CA . ASP A 1 208 ? 10.880 2.223 -31.542 1.00 71.19 208 ASP A CA 1
ATOM 1613 C C . ASP A 1 208 ? 10.912 3.317 -30.454 1.00 71.19 208 ASP A C 1
ATOM 1615 O O . ASP A 1 208 ? 10.847 3.000 -29.270 1.00 71.19 208 ASP A O 1
ATOM 1619 N N . TYR A 1 209 ? 11.030 4.599 -30.827 1.00 66.81 209 TYR A N 1
ATOM 1620 C CA . TYR A 1 209 ? 11.094 5.727 -29.887 1.00 66.81 209 TYR A CA 1
ATOM 1621 C C . TYR A 1 209 ? 9.764 6.469 -29.720 1.00 66.81 209 TYR A C 1
ATOM 1623 O O . TYR A 1 209 ? 9.656 7.327 -28.844 1.00 66.81 209 TYR A O 1
ATOM 1631 N N . GLU A 1 210 ? 8.741 6.130 -30.509 1.00 73.06 210 GLU A N 1
ATOM 1632 C CA . GLU A 1 210 ? 7.362 6.608 -30.309 1.00 73.06 210 GLU A CA 1
ATOM 1633 C C . GLU A 1 210 ? 6.640 5.842 -29.186 1.00 73.06 210 GLU A C 1
ATOM 1635 O O . GLU A 1 210 ? 5.421 5.889 -29.053 1.00 73.06 210 GLU A O 1
ATOM 1640 N N . THR A 1 211 ? 7.399 5.137 -28.347 1.00 68.81 211 THR A N 1
ATOM 1641 C CA . THR A 1 211 ? 6.897 4.411 -27.186 1.00 68.81 211 THR A CA 1
ATOM 1642 C C . THR A 1 211 ? 6.211 5.343 -26.195 1.00 68.81 211 THR A C 1
ATOM 1644 O O . THR A 1 211 ? 6.770 6.363 -25.784 1.00 68.81 211 THR A O 1
ATOM 1647 N N . GLU A 1 212 ? 5.018 4.948 -25.758 1.00 72.94 212 GLU A N 1
ATOM 1648 C CA . GLU A 1 212 ? 4.277 5.628 -24.701 1.00 72.94 212 GLU A CA 1
ATOM 1649 C C . GLU A 1 212 ? 5.100 5.712 -23.404 1.00 72.94 212 GLU A C 1
ATOM 1651 O O . GLU A 1 212 ? 5.937 4.854 -23.110 1.00 72.94 212 GLU A O 1
ATOM 1656 N N . ALA A 1 213 ? 4.834 6.731 -22.579 1.00 66.75 213 ALA A N 1
ATOM 1657 C CA . ALA A 1 213 ? 5.520 6.927 -21.296 1.00 66.75 213 ALA A CA 1
ATOM 1658 C C . ALA A 1 213 ? 5.475 5.675 -20.394 1.00 66.75 213 ALA A C 1
ATOM 1660 O O . ALA A 1 213 ? 6.402 5.426 -19.623 1.00 66.75 213 ALA A O 1
ATOM 1661 N N . GLU A 1 214 ? 4.414 4.872 -20.514 1.00 72.38 214 GLU A N 1
ATOM 1662 C CA . GLU A 1 214 ? 4.279 3.592 -19.825 1.00 72.38 214 GLU A CA 1
ATOM 1663 C C . GLU A 1 214 ? 5.338 2.571 -20.264 1.00 72.38 214 GLU A C 1
ATOM 1665 O O . GLU A 1 214 ? 5.982 1.965 -19.409 1.00 72.38 214 GLU A O 1
ATOM 1670 N N . ALA A 1 215 ? 5.580 2.415 -21.567 1.00 75.62 215 ALA A N 1
ATOM 1671 C CA . ALA A 1 215 ? 6.578 1.484 -22.088 1.00 75.62 215 ALA A CA 1
ATOM 1672 C C . ALA A 1 215 ? 7.997 1.865 -21.640 1.00 75.62 215 ALA A C 1
ATOM 1674 O O . ALA A 1 215 ? 8.765 0.992 -21.246 1.00 75.62 215 ALA A O 1
ATOM 1675 N N . LEU A 1 216 ? 8.326 3.160 -21.596 1.00 73.69 216 LEU A N 1
ATOM 1676 C CA . LEU A 1 216 ? 9.616 3.633 -21.079 1.00 73.69 216 LEU A CA 1
ATOM 1677 C C . LEU A 1 216 ? 9.763 3.442 -19.569 1.00 73.69 216 LEU A C 1
ATOM 1679 O O . LEU A 1 216 ? 10.849 3.111 -19.093 1.00 73.69 216 LEU A O 1
ATOM 1683 N N . ALA A 1 217 ? 8.684 3.600 -18.803 1.00 69.44 217 ALA A N 1
ATOM 1684 C CA . ALA A 1 217 ? 8.711 3.272 -17.384 1.00 69.44 217 ALA A CA 1
ATOM 1685 C C . ALA A 1 217 ? 8.908 1.765 -17.164 1.00 69.44 217 ALA A C 1
ATOM 1687 O O . ALA A 1 217 ? 9.734 1.374 -16.343 1.00 69.44 217 ALA A O 1
ATOM 1688 N N . ARG A 1 218 ? 8.212 0.914 -17.930 1.00 76.31 218 ARG A N 1
ATOM 1689 C CA . ARG A 1 218 ? 8.410 -0.544 -17.896 1.00 76.31 218 ARG A CA 1
ATOM 1690 C C . ARG A 1 218 ? 9.834 -0.926 -18.312 1.00 76.31 218 ARG A C 1
ATOM 1692 O O . ARG A 1 218 ? 10.445 -1.761 -17.656 1.00 76.31 218 ARG A O 1
ATOM 1699 N N . LEU A 1 219 ? 10.391 -0.264 -19.326 1.00 79.38 219 LEU A N 1
ATOM 1700 C CA . LEU A 1 219 ? 11.787 -0.403 -19.744 1.00 79.38 219 LEU A CA 1
ATOM 1701 C C . LEU A 1 219 ? 12.749 -0.060 -18.599 1.00 79.38 219 LEU A C 1
ATOM 1703 O O . LEU A 1 219 ? 13.661 -0.828 -18.310 1.00 79.38 219 LEU A O 1
ATOM 1707 N N . SER A 1 220 ? 12.516 1.064 -17.914 1.00 71.25 220 SER A N 1
ATOM 1708 C CA . SER A 1 220 ? 13.306 1.479 -16.752 1.00 71.25 220 SER A CA 1
ATOM 1709 C C . SER A 1 220 ? 13.244 0.446 -15.627 1.00 71.25 220 SER A C 1
ATOM 1711 O O . SER A 1 220 ? 14.277 0.133 -15.051 1.00 71.25 220 SER A O 1
ATOM 1713 N N . ILE A 1 221 ? 12.062 -0.114 -15.348 1.00 71.88 221 ILE A N 1
ATOM 1714 C CA . ILE A 1 221 ? 11.877 -1.168 -14.338 1.00 71.88 221 ILE A CA 1
ATOM 1715 C C . ILE A 1 221 ? 12.635 -2.443 -14.736 1.00 71.88 221 ILE A C 1
ATOM 1717 O O . ILE A 1 221 ? 13.308 -3.037 -13.901 1.00 71.88 221 ILE A O 1
ATOM 1721 N N . HIS A 1 222 ? 12.583 -2.850 -16.010 1.00 72.94 222 HIS A N 1
ATOM 1722 C CA . HIS A 1 222 ? 13.344 -4.009 -16.495 1.00 72.94 222 HIS A CA 1
ATOM 1723 C C . HIS A 1 222 ? 14.859 -3.796 -16.422 1.00 72.94 222 HIS A C 1
ATOM 1725 O O . HIS A 1 222 ? 15.596 -4.729 -16.104 1.00 72.94 222 HIS A O 1
ATOM 1731 N N . CYS A 1 223 ? 15.334 -2.577 -16.685 1.00 70.00 223 CYS A N 1
ATOM 1732 C CA . CYS A 1 223 ? 16.741 -2.219 -16.511 1.00 70.00 223 CYS A CA 1
ATOM 1733 C C . CYS A 1 223 ? 17.156 -2.203 -15.031 1.00 70.00 223 CYS A C 1
ATOM 1735 O O . CYS A 1 223 ? 18.298 -2.535 -14.715 1.00 70.00 223 CYS A O 1
ATOM 1737 N N . ASP A 1 224 ? 16.226 -1.860 -14.139 1.00 70.75 224 ASP A N 1
ATOM 1738 C CA . ASP A 1 224 ? 16.418 -1.736 -12.693 1.00 70.75 224 ASP A CA 1
ATOM 1739 C C . ASP A 1 224 ? 15.860 -2.949 -11.932 1.00 70.75 224 ASP A C 1
ATOM 1741 O O . ASP A 1 224 ? 15.322 -2.812 -10.838 1.00 70.75 224 ASP A O 1
ATOM 1745 N N . LYS A 1 225 ? 16.007 -4.169 -12.484 1.00 66.69 225 LYS A N 1
ATOM 1746 C CA . LYS A 1 225 ? 15.582 -5.457 -11.875 1.00 66.69 225 LYS A CA 1
ATOM 1747 C C . LYS A 1 225 ? 16.227 -5.746 -10.496 1.00 66.69 225 LYS A C 1
ATOM 1749 O O . LYS A 1 225 ? 16.157 -6.858 -9.971 1.00 66.69 225 LYS A O 1
ATOM 1754 N N . THR A 1 226 ? 16.867 -4.757 -9.879 1.00 46.72 226 THR A N 1
ATOM 1755 C CA . THR A 1 226 ? 17.183 -4.703 -8.458 1.00 46.72 226 THR A CA 1
ATOM 1756 C C . THR A 1 226 ? 15.904 -4.498 -7.640 1.00 46.72 226 THR A C 1
ATOM 1758 O O . THR A 1 226 ? 15.521 -3.385 -7.325 1.00 46.72 226 THR A O 1
ATOM 1761 N N . LYS A 1 227 ? 15.266 -5.616 -7.281 1.00 50.66 227 LYS A N 1
ATOM 1762 C CA . LYS A 1 227 ? 14.374 -5.801 -6.119 1.00 50.66 227 LYS A CA 1
ATOM 1763 C C . LYS A 1 227 ? 13.375 -4.662 -5.823 1.00 50.66 227 LYS A C 1
ATOM 1765 O O . LYS A 1 227 ? 13.563 -3.895 -4.894 1.00 50.66 227 LYS A O 1
ATOM 1770 N N . ASP A 1 228 ? 12.262 -4.685 -6.546 1.00 53.94 228 ASP A N 1
ATOM 1771 C CA . ASP A 1 228 ? 10.903 -4.643 -5.975 1.00 53.94 228 ASP A CA 1
ATOM 1772 C C . ASP A 1 228 ? 10.485 -3.466 -5.064 1.00 53.94 228 ASP A C 1
ATOM 1774 O O . ASP A 1 228 ? 9.519 -3.585 -4.312 1.00 53.94 228 ASP A O 1
ATOM 1778 N N . ASP A 1 229 ? 11.123 -2.297 -5.157 1.00 69.06 229 ASP A N 1
ATOM 1779 C CA . ASP A 1 229 ? 10.547 -1.080 -4.578 1.00 69.06 229 ASP A CA 1
ATOM 1780 C C . ASP A 1 229 ? 9.496 -0.509 -5.540 1.00 69.06 229 ASP A C 1
ATOM 1782 O O . ASP A 1 229 ? 9.767 0.335 -6.398 1.00 69.06 229 ASP A O 1
ATOM 1786 N N . SER A 1 230 ? 8.248 -0.966 -5.389 1.00 78.62 230 SER A N 1
ATOM 1787 C CA . SER A 1 230 ? 7.066 -0.384 -6.056 1.00 78.62 230 SER A CA 1
ATOM 1788 C C . SER A 1 230 ? 7.024 1.150 -5.943 1.00 78.62 230 SER A C 1
ATOM 1790 O O . SER A 1 230 ? 6.639 1.844 -6.890 1.00 78.62 230 SER A O 1
ATOM 1792 N N . ALA A 1 231 ? 7.529 1.684 -4.826 1.00 86.50 231 ALA A N 1
ATOM 1793 C CA . ALA A 1 231 ? 7.767 3.102 -4.618 1.00 86.50 231 ALA A CA 1
ATOM 1794 C C . ALA A 1 231 ? 8.706 3.690 -5.683 1.00 86.50 231 ALA A C 1
ATOM 1796 O O . ALA A 1 231 ? 8.341 4.653 -6.354 1.00 86.50 231 ALA A O 1
ATOM 1797 N N . GLN A 1 232 ? 9.882 3.099 -5.900 1.00 83.94 232 GLN A N 1
ATOM 1798 C CA . GLN A 1 232 ? 10.860 3.562 -6.885 1.00 83.94 232 GLN A CA 1
ATOM 1799 C C . GLN A 1 232 ? 10.297 3.534 -8.312 1.00 83.94 232 GLN A C 1
ATOM 1801 O O . GLN A 1 232 ? 10.448 4.507 -9.058 1.00 83.94 232 GLN A O 1
ATOM 1806 N N . ALA A 1 233 ? 9.565 2.477 -8.666 1.00 84.50 233 ALA A N 1
ATOM 1807 C CA . ALA A 1 233 ? 8.877 2.385 -9.951 1.00 84.50 233 ALA A CA 1
ATOM 1808 C C . ALA A 1 233 ? 7.883 3.544 -10.161 1.00 84.50 233 ALA A C 1
ATOM 1810 O O . ALA A 1 233 ? 7.864 4.157 -11.232 1.00 84.50 233 ALA A O 1
ATOM 1811 N N . LEU A 1 234 ? 7.091 3.895 -9.141 1.00 90.38 234 LEU A N 1
ATOM 1812 C CA . LEU A 1 234 ? 6.162 5.028 -9.204 1.00 90.38 234 LEU A CA 1
ATOM 1813 C C . LEU A 1 234 ? 6.874 6.370 -9.393 1.00 90.38 234 LEU A C 1
ATOM 1815 O O . LEU A 1 234 ? 6.401 7.198 -10.175 1.00 90.38 234 LEU A O 1
ATOM 1819 N N . ARG A 1 235 ? 8.023 6.577 -8.735 1.00 91.06 235 ARG A N 1
ATOM 1820 C CA . ARG A 1 235 ? 8.832 7.797 -8.900 1.00 91.06 235 ARG A CA 1
ATOM 1821 C C . ARG A 1 235 ? 9.208 7.987 -10.372 1.00 91.06 235 ARG A C 1
ATOM 1823 O O . ARG A 1 235 ? 8.930 9.035 -10.957 1.00 91.06 235 ARG A O 1
ATOM 1830 N N . PHE A 1 236 ? 9.758 6.952 -11.006 1.00 88.00 236 PHE A N 1
ATOM 1831 C CA . PHE A 1 236 ? 10.130 7.010 -12.422 1.00 88.00 236 PHE A CA 1
ATOM 1832 C C . PHE A 1 236 ? 8.929 7.146 -13.359 1.00 88.00 236 PHE A C 1
ATOM 1834 O O . PHE A 1 236 ? 9.020 7.864 -14.352 1.00 88.00 236 PHE A O 1
ATOM 1841 N N . GLN A 1 237 ? 7.792 6.521 -13.043 1.00 88.00 237 GLN A N 1
ATOM 1842 C CA . GLN A 1 237 ? 6.559 6.686 -13.822 1.00 88.00 237 GLN A CA 1
ATOM 1843 C C . GLN A 1 237 ? 6.070 8.141 -13.823 1.00 88.00 237 GLN A C 1
ATOM 1845 O O . GLN A 1 237 ? 5.661 8.644 -14.869 1.00 88.00 237 GLN A O 1
ATOM 1850 N N . ILE A 1 238 ? 6.145 8.832 -12.681 1.00 92.88 238 ILE A N 1
ATOM 1851 C CA . ILE A 1 238 ? 5.790 10.256 -12.572 1.00 92.88 238 ILE A CA 1
ATOM 1852 C C . ILE A 1 238 ? 6.765 11.119 -13.371 1.00 92.88 238 ILE A C 1
ATOM 1854 O O . ILE A 1 238 ? 6.332 11.964 -14.156 1.00 92.88 238 ILE A O 1
ATOM 1858 N N . LEU A 1 239 ? 8.070 10.880 -13.215 1.00 91.50 239 LEU A N 1
ATOM 1859 C CA . LEU A 1 239 ? 9.108 11.592 -13.961 1.00 91.50 239 LEU A CA 1
ATOM 1860 C C . LEU A 1 239 ? 8.924 11.425 -15.475 1.00 91.50 239 LEU A C 1
ATOM 1862 O O . LEU A 1 239 ? 8.939 12.409 -16.211 1.00 91.50 239 LEU A O 1
ATOM 1866 N N . ALA A 1 240 ? 8.694 10.196 -15.939 1.00 86.69 240 ALA A N 1
ATOM 1867 C CA . ALA A 1 240 ? 8.430 9.910 -17.343 1.00 86.69 240 ALA A CA 1
ATOM 1868 C C . ALA A 1 240 ? 7.175 10.648 -17.825 1.00 86.69 240 ALA A C 1
ATOM 1870 O O . ALA A 1 240 ? 7.234 11.380 -18.812 1.00 86.69 240 ALA A O 1
ATOM 1871 N N . ALA A 1 241 ? 6.053 10.525 -17.110 1.00 88.81 241 ALA A N 1
ATOM 1872 C CA . ALA A 1 241 ? 4.814 11.197 -17.492 1.00 88.81 241 ALA A CA 1
ATOM 1873 C C . ALA A 1 241 ? 4.985 12.723 -17.604 1.00 88.81 241 ALA A C 1
ATOM 1875 O O . ALA A 1 241 ? 4.481 13.322 -18.555 1.00 88.81 241 ALA A O 1
ATOM 1876 N N . TYR A 1 242 ? 5.758 13.331 -16.697 1.00 90.88 242 TYR A N 1
ATOM 1877 C CA . TYR A 1 242 ? 6.113 14.748 -16.759 1.00 90.88 242 TYR A CA 1
ATOM 1878 C C . TYR A 1 242 ? 6.949 15.085 -18.003 1.00 90.88 242 TYR A C 1
ATOM 1880 O O . TYR A 1 242 ? 6.569 15.953 -18.786 1.00 90.88 242 TYR A O 1
ATOM 1888 N N . ILE A 1 243 ? 8.055 14.368 -18.229 1.00 87.06 243 ILE A N 1
ATOM 1889 C CA . ILE A 1 243 ? 8.992 14.626 -19.338 1.00 87.06 243 ILE A CA 1
ATOM 1890 C C . ILE A 1 243 ? 8.314 14.473 -20.704 1.00 87.06 243 ILE A C 1
ATOM 1892 O O . ILE A 1 243 ? 8.583 15.245 -21.627 1.00 87.06 243 ILE A O 1
ATOM 1896 N N . PHE A 1 244 ? 7.404 13.508 -20.836 1.00 84.75 244 PHE A N 1
ATOM 1897 C CA . PHE A 1 244 ? 6.659 13.286 -22.074 1.00 84.75 244 PHE A CA 1
ATOM 1898 C C . PHE A 1 244 ? 5.455 14.219 -22.240 1.00 84.75 244 PHE A C 1
ATOM 1900 O O . PHE A 1 244 ? 4.856 14.248 -23.317 1.00 84.75 244 PHE A O 1
ATOM 1907 N N . GLY A 1 245 ? 5.119 15.030 -21.233 1.00 84.94 245 GLY A N 1
ATOM 1908 C CA . GLY A 1 245 ? 3.941 15.897 -21.261 1.00 84.94 245 GLY A CA 1
ATOM 1909 C C . GLY A 1 245 ? 2.624 15.114 -21.241 1.00 84.94 245 GLY A C 1
ATOM 1910 O O . GLY A 1 245 ? 1.622 15.587 -21.770 1.00 84.94 245 GLY A O 1
ATOM 1911 N N . ASN A 1 246 ? 2.619 13.907 -20.669 1.00 88.75 246 ASN A N 1
ATOM 1912 C CA . ASN A 1 246 ? 1.419 13.092 -20.499 1.00 88.75 246 ASN A CA 1
ATOM 1913 C C . ASN A 1 246 ? 0.686 13.529 -19.221 1.00 88.75 246 ASN A C 1
ATOM 1915 O O . ASN A 1 246 ? 0.886 12.947 -18.155 1.00 88.75 246 ASN A O 1
ATOM 1919 N N . SER A 1 247 ? -0.151 14.564 -19.323 1.00 91.50 247 SER A N 1
ATOM 1920 C CA . SER A 1 247 ? -0.861 15.154 -18.176 1.00 91.50 247 SER A CA 1
ATOM 1921 C C . SER A 1 247 ? -1.787 14.161 -17.463 1.00 91.50 247 SER A C 1
ATOM 1923 O O . SER A 1 247 ? -1.782 14.086 -16.234 1.00 91.50 247 SER A O 1
ATOM 1925 N N . LEU A 1 248 ? -2.541 13.347 -18.212 1.00 91.25 248 LEU A N 1
ATOM 1926 C CA . LEU A 1 248 ? -3.435 12.333 -17.646 1.00 91.25 248 LEU A CA 1
ATOM 1927 C C . LEU A 1 248 ? -2.649 11.241 -16.909 1.00 91.25 248 LEU A C 1
ATOM 1929 O O . LEU A 1 248 ? -2.987 10.891 -15.777 1.00 91.25 248 LEU A O 1
ATOM 1933 N N . GLY A 1 249 ? -1.582 10.733 -17.532 1.00 89.69 249 GLY A N 1
ATOM 1934 C CA . GLY A 1 249 ? -0.681 9.761 -16.921 1.00 89.69 249 GLY A CA 1
ATOM 1935 C C . GLY A 1 249 ? -0.035 10.321 -15.659 1.00 89.69 249 GLY A C 1
ATOM 1936 O O . GLY A 1 249 ? -0.056 9.666 -14.621 1.00 89.69 249 GLY A O 1
ATOM 1937 N N . PHE A 1 250 ? 0.448 11.562 -15.713 1.00 93.62 250 PHE A N 1
ATOM 1938 C CA . PHE A 1 250 ? 1.035 12.247 -14.567 1.00 93.62 250 PHE A CA 1
ATOM 1939 C C . PHE A 1 250 ? 0.028 12.342 -13.420 1.00 93.62 250 PHE A C 1
ATOM 1941 O O . PHE A 1 250 ? 0.307 11.858 -12.330 1.00 93.62 250 PHE A O 1
ATOM 1948 N N . ARG A 1 251 ? -1.188 12.840 -13.678 1.00 94.25 251 ARG A N 1
ATOM 1949 C CA . ARG A 1 251 ? -2.252 12.953 -12.669 1.00 94.25 251 ARG A CA 1
ATOM 1950 C C . ARG A 1 251 ? -2.586 11.609 -12.016 1.00 94.25 251 ARG A C 1
ATOM 1952 O O . ARG A 1 251 ? -2.641 11.517 -10.790 1.00 94.25 251 ARG A O 1
ATOM 1959 N N . ASN A 1 252 ? -2.774 10.562 -12.819 1.00 93.75 252 ASN A N 1
ATOM 1960 C CA . ASN A 1 252 ? -3.123 9.230 -12.321 1.00 93.75 252 ASN A CA 1
ATOM 1961 C C . ASN A 1 252 ? -1.986 8.618 -11.483 1.00 93.75 252 ASN A C 1
ATOM 1963 O O . ASN A 1 252 ? -2.227 8.040 -10.418 1.00 93.75 252 ASN A O 1
ATOM 1967 N N . LYS A 1 253 ? -0.734 8.777 -11.929 1.00 94.12 253 LYS A N 1
ATOM 1968 C CA . LYS A 1 253 ? 0.442 8.279 -11.206 1.00 94.12 253 LYS A CA 1
ATOM 1969 C C . LYS A 1 253 ? 0.723 9.085 -9.941 1.00 94.12 253 LYS A C 1
ATOM 1971 O O . LYS A 1 253 ? 1.011 8.478 -8.917 1.00 94.12 253 LYS A O 1
ATOM 1976 N N . SER A 1 254 ? 0.539 10.404 -9.953 1.00 95.12 254 SER A N 1
ATOM 1977 C CA . SER A 1 254 ? 0.637 11.250 -8.757 1.00 95.12 254 SER A CA 1
ATOM 1978 C C . SER A 1 254 ? -0.415 10.897 -7.703 1.00 95.12 254 SER A C 1
ATOM 1980 O O . SER A 1 254 ? -0.089 10.871 -6.517 1.00 95.12 254 SER A O 1
ATOM 1982 N N . ARG A 1 255 ? -1.656 10.567 -8.104 1.00 94.38 255 ARG A N 1
ATOM 1983 C CA . ARG A 1 255 ? -2.676 10.041 -7.175 1.00 94.38 255 ARG A CA 1
ATOM 1984 C C . ARG A 1 255 ? -2.205 8.731 -6.546 1.00 94.38 255 ARG A C 1
ATOM 1986 O O . ARG A 1 255 ? -2.165 8.622 -5.329 1.00 94.38 255 ARG A O 1
ATOM 1993 N N . THR A 1 256 ? -1.757 7.784 -7.368 1.00 94.81 256 THR A N 1
ATOM 1994 C CA . THR A 1 256 ? -1.244 6.489 -6.885 1.00 94.81 256 THR A CA 1
ATOM 1995 C C . THR A 1 256 ? -0.063 6.671 -5.923 1.00 94.81 256 THR A C 1
ATOM 1997 O O . THR A 1 256 ? -0.014 6.056 -4.862 1.00 94.81 256 THR A O 1
ATOM 2000 N N . ALA A 1 257 ? 0.866 7.569 -6.251 1.00 94.81 257 ALA A N 1
ATOM 2001 C CA . ALA A 1 257 ? 2.002 7.895 -5.401 1.00 94.81 257 ALA A CA 1
ATOM 2002 C C . ALA A 1 257 ? 1.598 8.577 -4.091 1.00 94.81 257 ALA A C 1
ATOM 2004 O O . ALA A 1 257 ? 2.240 8.335 -3.078 1.00 94.81 257 ALA A O 1
ATOM 2005 N N . THR A 1 258 ? 0.520 9.367 -4.078 1.00 95.81 258 THR A N 1
ATOM 2006 C CA . THR A 1 258 ? -0.015 9.938 -2.829 1.00 95.81 258 THR A CA 1
ATOM 2007 C C . THR A 1 258 ? -0.424 8.833 -1.850 1.00 95.81 258 THR A C 1
ATOM 2009 O O . THR A 1 258 ? -0.279 8.987 -0.643 1.00 95.81 258 THR A O 1
ATOM 2012 N N . VAL A 1 259 ? -0.897 7.701 -2.378 1.00 95.38 259 VAL A N 1
ATOM 2013 C CA . VAL A 1 259 ? -1.333 6.563 -1.568 1.00 95.38 259 VAL A CA 1
ATOM 2014 C C . VAL A 1 259 ? -0.163 5.684 -1.117 1.00 95.38 259 VAL A C 1
ATOM 2016 O O . VAL A 1 259 ? -0.152 5.202 0.015 1.00 95.38 259 VAL A O 1
ATOM 2019 N N . GLN A 1 260 ? 0.810 5.453 -2.002 1.00 94.94 260 GLN A N 1
ATOM 2020 C CA . GLN A 1 260 ? 1.862 4.449 -1.796 1.00 94.94 260 GLN A CA 1
ATOM 2021 C C . GLN A 1 260 ? 3.179 5.002 -1.244 1.00 94.94 260 GLN A C 1
ATOM 2023 O O . GLN A 1 260 ? 3.971 4.236 -0.705 1.00 94.94 260 GLN A O 1
ATOM 2028 N N . LEU A 1 261 ? 3.446 6.301 -1.383 1.00 95.38 261 LEU A N 1
ATOM 2029 C CA . LEU A 1 261 ? 4.697 6.901 -0.925 1.00 95.38 261 LEU A CA 1
ATOM 2030 C C . LEU A 1 261 ? 4.559 7.500 0.473 1.00 95.38 261 LEU A C 1
ATOM 2032 O O . LEU A 1 261 ? 3.487 7.942 0.883 1.00 95.38 261 LEU A O 1
ATOM 2036 N N . THR A 1 262 ? 5.681 7.559 1.184 1.00 95.38 262 THR A N 1
ATOM 2037 C CA . THR A 1 262 ? 5.801 8.315 2.435 1.00 95.38 262 THR A CA 1
ATOM 2038 C C . THR A 1 262 ? 6.220 9.761 2.137 1.00 95.38 262 THR A C 1
ATOM 2040 O O . THR A 1 262 ? 6.918 9.997 1.140 1.00 95.38 262 THR A O 1
ATOM 2043 N N . PRO A 1 263 ? 5.890 10.741 2.997 1.00 94.75 263 PRO A N 1
ATOM 2044 C CA . PRO A 1 263 ? 6.381 12.115 2.853 1.00 94.75 263 PRO A CA 1
ATOM 2045 C C . PRO A 1 263 ? 7.913 12.200 2.747 1.00 94.75 263 PRO A C 1
ATOM 2047 O O . PRO A 1 263 ? 8.445 12.925 1.905 1.00 94.75 263 PRO A O 1
ATOM 2050 N N . SER A 1 264 ? 8.629 11.411 3.557 1.00 92.56 264 SER A N 1
ATOM 2051 C CA . SER A 1 264 ? 10.095 11.361 3.557 1.00 92.56 264 SER A CA 1
ATOM 2052 C C . SER A 1 264 ? 10.664 10.812 2.249 1.00 92.56 264 SER A C 1
ATOM 2054 O O . SER A 1 264 ? 11.653 11.339 1.747 1.00 92.56 264 SER A O 1
ATOM 2056 N N . SER A 1 265 ? 10.011 9.817 1.641 1.00 91.81 265 SER A N 1
ATOM 2057 C CA . SER A 1 265 ? 10.455 9.259 0.359 1.00 91.81 265 SER A CA 1
ATOM 2058 C C . SER A 1 265 ? 10.385 10.271 -0.787 1.00 91.81 265 SER A C 1
ATOM 2060 O O . SER A 1 265 ? 11.203 10.202 -1.701 1.00 91.81 265 SER A O 1
ATOM 2062 N N . VAL A 1 266 ? 9.443 11.224 -0.738 1.00 91.81 266 VAL A N 1
ATOM 2063 C CA . VAL A 1 266 ? 9.325 12.301 -1.734 1.00 91.81 266 VAL A CA 1
ATOM 2064 C C . VAL A 1 266 ? 10.396 13.371 -1.525 1.00 91.81 266 VAL A C 1
ATOM 2066 O O . VAL A 1 266 ? 10.938 13.880 -2.501 1.00 91.81 266 VAL A O 1
ATOM 2069 N N . ALA A 1 267 ? 10.770 13.665 -0.277 1.00 89.50 267 ALA A N 1
ATOM 2070 C CA . ALA A 1 267 ? 11.833 14.628 0.023 1.00 89.50 267 ALA A CA 1
ATOM 2071 C C . ALA A 1 267 ? 13.191 14.223 -0.588 1.00 89.50 267 ALA A C 1
ATOM 2073 O O . ALA A 1 267 ? 13.917 15.072 -1.099 1.00 89.50 267 ALA A O 1
ATOM 2074 N N . VAL A 1 268 ? 13.490 12.919 -0.641 1.00 91.56 268 VAL A N 1
ATOM 2075 C CA . VAL A 1 268 ? 14.727 12.382 -1.250 1.00 91.56 268 VAL A CA 1
ATOM 2076 C C . VAL A 1 268 ? 14.805 12.648 -2.764 1.00 91.56 268 VAL A C 1
ATOM 2078 O O . VAL A 1 268 ? 15.881 12.591 -3.357 1.00 91.56 268 VAL A O 1
ATOM 2081 N N . TRP A 1 269 ? 13.692 12.985 -3.429 1.00 92.94 269 TRP A N 1
ATOM 2082 C CA . TRP A 1 269 ? 13.701 13.261 -4.871 1.00 92.94 269 TRP A CA 1
ATOM 2083 C C . TRP A 1 269 ? 14.569 14.470 -5.213 1.00 92.94 269 TRP A C 1
ATOM 2085 O O . TRP A 1 269 ? 15.167 14.499 -6.281 1.00 92.94 269 TRP A O 1
ATOM 2095 N N . GLU A 1 270 ? 14.688 15.442 -4.312 1.00 88.81 270 GLU A N 1
ATOM 2096 C CA . GLU A 1 270 ? 15.491 16.644 -4.554 1.00 88.81 270 GLU A CA 1
ATOM 2097 C C . GLU A 1 270 ? 17.001 16.354 -4.535 1.00 88.81 270 GLU A C 1
ATOM 2099 O O . GLU A 1 270 ? 17.779 17.045 -5.193 1.00 88.81 270 GLU A O 1
ATOM 2104 N N . GLU A 1 271 ? 17.421 15.293 -3.843 1.00 90.31 271 GLU A N 1
ATOM 2105 C CA . GLU A 1 271 ? 18.820 14.858 -3.772 1.00 90.31 271 GLU A CA 1
ATOM 2106 C C . GLU A 1 271 ? 19.241 14.063 -5.020 1.00 90.31 271 GLU A C 1
ATOM 2108 O O . GLU A 1 271 ? 20.420 14.004 -5.395 1.00 90.31 271 GLU A O 1
ATOM 2113 N N . GLU A 1 272 ? 18.276 13.454 -5.709 1.00 89.56 272 GLU A N 1
ATOM 2114 C CA . GLU A 1 272 ? 18.536 12.622 -6.870 1.00 89.56 272 GLU A CA 1
ATOM 2115 C C . GLU A 1 272 ? 18.583 13.432 -8.170 1.00 89.56 272 GLU A C 1
ATOM 2117 O O . GLU A 1 272 ? 17.581 13.935 -8.673 1.00 89.56 272 GLU A O 1
ATOM 2122 N N . LYS A 1 273 ? 19.760 13.452 -8.808 1.00 90.19 273 LYS A N 1
ATOM 2123 C CA . LYS A 1 273 ? 20.019 14.202 -10.055 1.00 90.19 273 LYS A CA 1
ATOM 2124 C C . LYS A 1 273 ? 18.987 14.001 -11.175 1.00 90.19 273 LYS A C 1
ATOM 2126 O O . LYS A 1 273 ? 18.768 14.927 -11.945 1.00 90.19 273 LYS A O 1
ATOM 2131 N N . LEU A 1 274 ? 18.391 12.812 -11.302 1.00 85.44 274 LEU A N 1
ATOM 2132 C CA . LEU A 1 274 ? 17.382 12.535 -12.337 1.00 85.44 274 LEU A CA 1
ATOM 2133 C C . LEU A 1 274 ? 16.050 13.242 -12.050 1.00 85.44 274 LEU A C 1
ATOM 2135 O O . LEU A 1 274 ? 15.361 13.666 -12.973 1.00 85.44 274 LEU A O 1
ATOM 2139 N N . PHE A 1 275 ? 15.708 13.398 -10.775 1.00 89.94 275 PHE A N 1
ATOM 2140 C CA . PHE A 1 275 ? 14.474 14.031 -10.328 1.00 89.94 275 PHE A CA 1
ATOM 2141 C C . PHE A 1 275 ? 14.590 15.551 -10.225 1.00 89.94 275 PHE A C 1
ATOM 2143 O O . PHE A 1 275 ? 13.563 16.218 -10.241 1.00 89.94 275 PHE A O 1
ATOM 2150 N N . ALA A 1 276 ? 15.804 16.110 -10.275 1.00 90.12 276 ALA A N 1
ATOM 2151 C CA . ALA A 1 276 ? 16.029 17.551 -10.438 1.00 90.12 276 ALA A CA 1
ATOM 2152 C C . ALA A 1 276 ? 15.415 18.134 -11.734 1.00 90.12 276 ALA A C 1
ATOM 2154 O O . ALA A 1 276 ? 15.344 19.349 -11.896 1.00 90.12 276 ALA A O 1
ATOM 2155 N N . ILE A 1 277 ? 14.981 17.275 -12.668 1.00 90.88 277 ILE A N 1
ATOM 2156 C CA . ILE A 1 277 ? 14.216 17.660 -13.864 1.00 90.88 277 ILE A CA 1
ATOM 2157 C C . ILE A 1 277 ? 12.770 18.055 -13.505 1.00 90.88 277 ILE A C 1
ATOM 2159 O O . ILE A 1 277 ? 12.166 18.863 -14.215 1.00 90.88 277 ILE A O 1
ATOM 2163 N N . LEU A 1 278 ? 12.198 17.499 -12.430 1.00 93.19 278 LEU A N 1
ATOM 2164 C CA . LEU A 1 278 ? 10.879 17.898 -11.943 1.00 93.19 278 LEU A CA 1
ATOM 2165 C C . LEU A 1 278 ? 10.962 19.280 -11.276 1.00 93.19 278 LEU A C 1
ATOM 2167 O O . LEU A 1 278 ? 11.884 19.527 -10.498 1.00 93.19 278 LEU A O 1
ATOM 2171 N N . PRO A 1 279 ? 9.988 20.176 -11.508 1.00 95.06 279 PRO A N 1
ATOM 2172 C CA . PRO A 1 279 ? 9.877 21.412 -10.748 1.00 95.06 279 PRO A CA 1
ATOM 2173 C C . PRO A 1 279 ? 9.725 21.116 -9.254 1.00 95.06 279 PRO A C 1
ATOM 2175 O O . PRO A 1 279 ? 8.937 20.250 -8.873 1.00 95.06 279 PRO A O 1
ATOM 2178 N N . SER A 1 280 ? 10.392 21.888 -8.395 1.00 93.62 280 SER A N 1
ATOM 2179 C CA . SER A 1 280 ? 10.257 21.754 -6.933 1.00 93.62 280 SER A CA 1
ATOM 2180 C C . SER A 1 280 ? 8.821 21.979 -6.440 1.00 93.62 280 SER A C 1
ATOM 2182 O O . SER A 1 280 ? 8.408 21.445 -5.416 1.00 93.62 280 SER A O 1
ATOM 2184 N N . SER A 1 281 ? 8.002 22.721 -7.191 1.00 93.81 281 SER A N 1
ATOM 2185 C CA . SER A 1 281 ? 6.572 22.862 -6.899 1.00 93.81 281 SER A CA 1
ATOM 2186 C C . SER A 1 281 ? 5.826 21.523 -6.943 1.00 93.81 281 SER A C 1
ATOM 2188 O O . SER A 1 281 ? 4.888 21.331 -6.169 1.00 93.81 281 SER A O 1
ATOM 2190 N N . VAL A 1 282 ? 6.255 20.581 -7.794 1.00 93.50 282 VAL A N 1
ATOM 2191 C CA . VAL A 1 282 ? 5.673 19.235 -7.892 1.00 93.50 282 VAL A CA 1
ATOM 2192 C C . VAL A 1 282 ? 5.989 18.422 -6.642 1.00 93.50 282 VAL A C 1
ATOM 2194 O O . VAL A 1 282 ? 5.061 17.901 -6.022 1.00 93.50 282 VAL A O 1
ATOM 2197 N N . THR A 1 283 ? 7.264 18.341 -6.243 1.00 94.19 283 THR A N 1
ATOM 2198 C CA . THR A 1 283 ? 7.689 17.584 -5.051 1.00 94.19 283 THR A CA 1
ATOM 2199 C C . THR A 1 283 ? 7.034 18.148 -3.793 1.00 94.19 283 THR A C 1
ATOM 2201 O O . THR A 1 283 ? 6.393 17.406 -3.050 1.00 94.19 283 THR A O 1
ATOM 2204 N N . VAL A 1 284 ? 7.068 19.472 -3.608 1.00 94.19 284 VAL A N 1
ATOM 2205 C CA . VAL A 1 284 ? 6.429 20.158 -2.471 1.00 94.19 284 VAL A CA 1
ATOM 2206 C C . VAL A 1 284 ? 4.917 19.920 -2.431 1.00 94.19 284 VAL A C 1
ATOM 2208 O O . VAL A 1 284 ? 4.365 19.665 -1.359 1.00 94.19 284 VAL A O 1
ATOM 2211 N N . SER A 1 285 ? 4.228 20.004 -3.573 1.00 94.44 285 SER A N 1
ATOM 2212 C CA . SER A 1 285 ? 2.780 19.767 -3.650 1.00 94.44 285 SER A CA 1
ATOM 2213 C C . SER A 1 285 ? 2.427 18.321 -3.291 1.00 94.44 285 SER A C 1
ATOM 2215 O O . SER A 1 285 ? 1.518 18.090 -2.491 1.00 94.44 285 SER A O 1
ATOM 2217 N N . MET A 1 286 ? 3.188 17.349 -3.805 1.00 95.00 286 MET A N 1
ATOM 2218 C CA . MET A 1 286 ? 2.999 15.935 -3.480 1.00 95.00 286 MET A CA 1
ATOM 2219 C C . MET A 1 286 ? 3.221 15.650 -1.994 1.00 95.00 286 MET A C 1
ATOM 2221 O O . MET A 1 286 ? 2.342 15.067 -1.362 1.00 95.00 286 MET A O 1
ATOM 2225 N N . THR A 1 287 ? 4.328 16.117 -1.411 1.00 94.94 287 THR A N 1
ATOM 2226 C CA . THR A 1 287 ? 4.608 15.950 0.024 1.00 94.94 287 THR A CA 1
ATOM 2227 C C . THR A 1 287 ? 3.495 16.549 0.879 1.00 94.94 287 THR A C 1
ATOM 2229 O O . THR A 1 287 ? 2.990 15.888 1.784 1.00 94.94 287 THR A O 1
ATOM 2232 N N . LYS A 1 288 ? 3.041 17.772 0.561 1.00 94.38 288 LYS A N 1
ATOM 2233 C CA . LYS A 1 288 ? 1.924 18.419 1.270 1.00 94.38 288 LYS A CA 1
ATOM 2234 C C . LYS A 1 288 ? 0.621 17.637 1.145 1.00 94.38 288 LYS A C 1
ATOM 2236 O O . LYS A 1 288 ? -0.146 17.594 2.101 1.00 94.38 288 LYS A O 1
ATOM 2241 N N . ARG A 1 289 ? 0.349 17.048 -0.023 1.00 94.88 289 ARG A N 1
ATOM 2242 C CA . ARG A 1 289 ? -0.857 16.245 -0.243 1.00 94.88 289 ARG A CA 1
ATOM 2243 C C . ARG A 1 289 ? -0.826 14.961 0.583 1.00 94.88 289 ARG A C 1
ATOM 2245 O O . ARG A 1 289 ? -1.812 14.683 1.251 1.00 94.88 289 ARG A O 1
ATOM 2252 N N . ILE A 1 290 ? 0.292 14.231 0.576 1.00 95.25 290 ILE A N 1
ATOM 2253 C CA . ILE A 1 290 ? 0.466 13.022 1.397 1.00 95.25 290 ILE A CA 1
ATOM 2254 C C . ILE A 1 290 ? 0.300 13.375 2.878 1.00 95.25 290 ILE A C 1
ATOM 2256 O O . ILE A 1 290 ? -0.501 12.750 3.566 1.00 95.25 290 ILE A O 1
ATOM 2260 N N . GLN A 1 291 ? 0.991 14.420 3.347 1.00 95.31 291 GLN A N 1
ATOM 2261 C CA . GLN A 1 291 ? 0.919 14.853 4.742 1.00 95.31 291 GLN A CA 1
ATOM 2262 C C . GLN A 1 291 ? -0.509 15.218 5.155 1.00 95.31 291 GLN A C 1
ATOM 2264 O O . GLN A 1 291 ? -0.974 14.746 6.181 1.00 95.31 291 GLN A O 1
ATOM 2269 N N . ARG A 1 292 ? -1.236 15.981 4.329 1.00 95.06 292 ARG A N 1
ATOM 2270 C CA . ARG A 1 292 ? -2.630 16.347 4.615 1.00 95.06 292 ARG A CA 1
ATOM 2271 C C . ARG A 1 292 ? -3.520 15.120 4.804 1.00 95.06 292 ARG A C 1
ATOM 2273 O O . ARG A 1 292 ? -4.286 15.076 5.757 1.00 95.06 292 ARG A O 1
ATOM 2280 N N . VAL A 1 293 ? -3.415 14.131 3.915 1.00 95.56 293 VAL A N 1
ATOM 2281 C CA . VAL A 1 293 ? -4.218 12.902 4.012 1.00 95.56 293 VAL A CA 1
ATOM 2282 C C . VAL A 1 293 ? -3.872 12.126 5.287 1.00 95.56 293 VAL A C 1
ATOM 2284 O O . VAL A 1 293 ? -4.760 11.619 5.969 1.00 95.56 293 VAL A O 1
ATOM 2287 N N . LEU A 1 294 ? -2.589 12.062 5.648 1.00 95.06 294 LEU A N 1
ATOM 2288 C CA . LEU A 1 294 ? -2.150 11.429 6.891 1.00 95.06 294 LEU A CA 1
ATOM 2289 C C . LEU A 1 294 ? -2.664 12.177 8.133 1.00 95.06 294 LEU A C 1
ATOM 2291 O O . LEU A 1 294 ? -3.173 11.527 9.043 1.00 95.06 294 LEU A O 1
ATOM 2295 N N . ASP A 1 295 ? -2.607 13.511 8.143 1.00 93.94 295 ASP A N 1
ATOM 2296 C CA . ASP A 1 295 ? -3.126 14.354 9.230 1.00 93.94 295 ASP A CA 1
ATOM 2297 C C . ASP A 1 295 ? -4.648 14.182 9.400 1.00 93.94 295 ASP A C 1
ATOM 2299 O O . ASP A 1 295 ? -5.168 14.127 10.519 1.00 93.94 295 ASP A O 1
ATOM 2303 N N . GLU A 1 296 ? -5.384 14.059 8.290 1.00 94.56 296 GLU A N 1
ATOM 2304 C CA . GLU A 1 296 ? -6.823 13.780 8.293 1.00 94.56 296 GLU A CA 1
ATOM 2305 C C . GLU A 1 296 ? -7.124 12.403 8.901 1.00 94.56 296 GLU A C 1
ATOM 2307 O O . GLU A 1 296 ? -8.001 12.286 9.760 1.00 94.56 296 GLU A O 1
ATOM 2312 N N . LEU A 1 297 ? -6.374 11.364 8.519 1.00 94.94 297 LEU A N 1
ATOM 2313 C CA . LEU A 1 297 ? -6.525 10.024 9.095 1.00 94.94 297 LEU A CA 1
ATOM 2314 C C . LEU A 1 297 ? -6.163 9.989 10.583 1.00 94.94 297 LEU A C 1
ATOM 2316 O O . LEU A 1 297 ? -6.866 9.349 11.367 1.00 94.94 297 LEU A O 1
ATOM 2320 N N . GLU A 1 298 ? -5.114 10.698 10.994 1.00 94.62 298 GLU A N 1
ATOM 2321 C CA . GLU A 1 298 ? -4.752 10.844 12.405 1.00 94.62 298 GLU A CA 1
ATOM 2322 C C . GLU A 1 298 ? -5.880 11.524 13.193 1.00 94.62 298 GLU A C 1
ATOM 2324 O O . GLU A 1 298 ? -6.311 11.025 14.236 1.00 94.62 298 GLU A O 1
ATOM 2329 N N . THR A 1 299 ? -6.429 12.611 12.649 1.00 94.25 299 THR A N 1
ATOM 2330 C CA . THR A 1 299 ? -7.569 13.326 13.233 1.00 94.25 299 THR A CA 1
ATOM 2331 C C . THR A 1 299 ? -8.785 12.411 13.381 1.00 94.25 299 THR A C 1
ATOM 2333 O O . THR A 1 299 ? -9.470 12.446 14.405 1.00 94.25 299 THR A O 1
ATOM 2336 N N . VAL A 1 300 ? -9.055 11.544 12.397 1.00 95.31 300 VAL A N 1
ATOM 2337 C CA . VAL A 1 300 ? -10.115 10.531 12.497 1.00 95.31 300 VAL A CA 1
ATOM 2338 C C . VAL A 1 300 ? -9.844 9.589 13.672 1.00 95.31 300 VAL A C 1
ATOM 2340 O O . VAL A 1 300 ? -10.722 9.432 14.518 1.00 95.31 300 VAL A O 1
ATOM 2343 N N . VAL A 1 301 ? -8.643 9.011 13.780 1.00 94.25 301 VAL A N 1
ATOM 2344 C CA . VAL A 1 301 ? -8.268 8.098 14.881 1.00 94.25 301 VAL A CA 1
ATOM 2345 C C . VAL A 1 301 ? -8.436 8.766 16.255 1.00 94.25 301 VAL A C 1
ATOM 2347 O O . VAL A 1 301 ? -8.942 8.134 17.187 1.00 94.25 301 VAL A O 1
ATOM 2350 N N . GLN A 1 302 ? -8.076 10.044 16.388 1.00 93.12 302 GLN A N 1
ATOM 2351 C CA . GLN A 1 302 ? -8.238 10.806 17.633 1.00 93.12 302 GLN A CA 1
ATOM 2352 C C . GLN A 1 302 ? -9.716 11.105 17.945 1.00 93.12 302 GLN A C 1
ATOM 2354 O O . GLN A 1 302 ? -10.185 10.867 19.059 1.00 93.12 302 GLN A O 1
ATOM 2359 N N . ASN A 1 303 ? -10.496 11.552 16.958 1.00 95.62 303 ASN A N 1
ATOM 2360 C CA . ASN A 1 303 ? -11.922 11.848 17.139 1.00 95.62 303 ASN A CA 1
ATOM 2361 C C . ASN A 1 303 ? -12.744 10.606 17.509 1.00 95.62 303 ASN A C 1
ATOM 2363 O O . ASN A 1 303 ? -13.731 10.702 18.242 1.00 95.62 303 ASN A O 1
ATOM 2367 N N . MET A 1 304 ? -12.328 9.430 17.039 1.00 95.75 304 MET A N 1
ATOM 2368 C CA . MET A 1 304 ? -12.964 8.165 17.393 1.00 95.75 304 MET A CA 1
ATOM 2369 C C . MET A 1 304 ? -12.839 7.831 18.881 1.00 95.75 304 MET A C 1
ATOM 2371 O O . MET A 1 304 ? -13.789 7.322 19.474 1.00 95.75 304 MET A O 1
ATOM 2375 N N . GLU A 1 305 ? -11.713 8.160 19.515 1.00 95.88 305 GLU A N 1
ATOM 2376 C CA . GLU A 1 305 ? -11.571 8.022 20.966 1.00 95.88 305 GLU A CA 1
ATOM 2377 C C . GLU A 1 305 ? -12.611 8.879 21.699 1.00 95.88 305 GLU A C 1
ATOM 2379 O O . GLU A 1 305 ? -13.298 8.400 22.606 1.00 95.88 305 GLU A O 1
ATOM 2384 N N . LEU A 1 306 ? -12.742 10.144 21.288 1.00 96.50 306 LEU A N 1
ATOM 2385 C CA . LEU A 1 306 ? -13.685 11.080 21.889 1.00 96.50 306 LEU A CA 1
ATOM 2386 C C . LEU A 1 306 ? -15.127 10.580 21.745 1.00 96.50 306 LEU A C 1
ATOM 2388 O O . LEU A 1 306 ? -15.870 10.577 22.727 1.00 96.50 306 LEU A O 1
ATOM 2392 N N . ALA A 1 307 ? -15.497 10.084 20.561 1.00 97.56 307 ALA A N 1
ATOM 2393 C CA . ALA A 1 307 ? -16.811 9.494 20.316 1.00 97.56 307 ALA A CA 1
ATOM 2394 C C . ALA A 1 307 ? -17.085 8.296 21.244 1.00 97.56 307 ALA A C 1
ATOM 2396 O O . ALA A 1 307 ? -18.162 8.196 21.834 1.00 97.56 307 ALA A O 1
ATOM 2397 N N . LEU A 1 308 ? -16.095 7.417 21.448 1.00 98.00 308 LEU A N 1
ATOM 2398 C CA . LEU A 1 308 ? -16.229 6.281 22.364 1.00 98.00 308 LEU A CA 1
ATOM 2399 C C . LEU A 1 308 ? -16.386 6.710 23.825 1.00 98.00 308 LEU A C 1
ATOM 2401 O O . LEU A 1 308 ? -17.137 6.063 24.553 1.00 98.00 308 LEU A O 1
ATOM 2405 N N . ARG A 1 309 ? -15.709 7.784 24.255 1.00 97.62 309 ARG A N 1
ATOM 2406 C CA . ARG A 1 309 ? -15.849 8.344 25.611 1.00 97.62 309 ARG A CA 1
ATOM 2407 C C . ARG A 1 309 ? -17.218 8.975 25.850 1.00 97.62 309 ARG A C 1
ATOM 2409 O O . ARG A 1 309 ? -17.722 8.900 26.967 1.00 97.62 309 ARG A O 1
ATOM 2416 N N . GLN A 1 310 ? -17.792 9.607 24.830 1.00 97.69 310 GLN A N 1
ATOM 2417 C CA . GLN A 1 310 ? -19.090 10.281 24.917 1.00 97.69 310 GLN A CA 1
ATOM 2418 C C . GLN A 1 310 ? -20.275 9.309 24.856 1.00 97.69 310 GLN A C 1
ATOM 2420 O O . GLN A 1 310 ? -21.353 9.628 25.356 1.00 97.69 310 GLN A O 1
ATOM 2425 N N . ASP A 1 311 ? -20.100 8.121 24.274 1.00 98.00 311 ASP A N 1
ATOM 2426 C CA . ASP A 1 311 ? -21.166 7.124 24.210 1.00 98.00 311 ASP A CA 1
ATOM 2427 C C . ASP A 1 311 ? -21.362 6.433 25.572 1.00 98.00 311 ASP A C 1
ATOM 2429 O O . ASP A 1 311 ? -20.607 5.545 25.966 1.00 98.00 311 ASP A O 1
ATOM 2433 N N . THR A 1 312 ? -22.428 6.809 26.278 1.00 97.81 312 THR A N 1
ATOM 2434 C CA . THR A 1 312 ? -22.762 6.318 27.625 1.00 97.81 312 THR A CA 1
ATOM 2435 C C . THR A 1 312 ? -23.543 5.003 27.648 1.00 97.81 312 THR A C 1
ATOM 2437 O O . THR A 1 312 ? -23.857 4.507 28.731 1.00 97.81 312 THR A O 1
ATOM 2440 N N . LYS A 1 313 ? -23.861 4.414 26.487 1.00 98.19 313 LYS A N 1
ATOM 2441 C CA . LYS A 1 313 ? -24.673 3.192 26.415 1.00 98.19 313 LYS A CA 1
ATOM 2442 C C . LYS A 1 313 ? -23.935 2.013 27.048 1.00 98.19 313 LYS A C 1
ATOM 2444 O O . LYS A 1 313 ? -22.710 1.899 26.971 1.00 98.19 313 LYS A O 1
ATOM 2449 N N . VAL A 1 314 ? -24.686 1.114 27.669 1.00 98.12 314 VAL A N 1
ATOM 2450 C CA . VAL A 1 314 ? -24.142 -0.084 28.312 1.00 98.12 314 VAL A CA 1
ATOM 2451 C C . VAL A 1 314 ? -24.791 -1.304 27.684 1.00 98.12 314 VAL A C 1
ATOM 2453 O O . VAL A 1 314 ? -25.995 -1.297 27.449 1.00 98.12 314 VAL A O 1
ATOM 2456 N N . TYR A 1 315 ? -23.986 -2.324 27.404 1.00 98.31 315 TYR A N 1
ATOM 2457 C CA . TYR A 1 315 ? -24.451 -3.590 26.838 1.00 98.31 315 TYR A CA 1
ATOM 2458 C C . TYR A 1 315 ? -23.906 -4.758 27.647 1.00 98.31 315 TYR A C 1
ATOM 2460 O O . TYR A 1 315 ? -22.772 -4.691 28.133 1.00 98.31 315 TYR A O 1
ATOM 2468 N N . ASP A 1 316 ? -24.659 -5.847 27.729 1.00 97.62 316 ASP A N 1
ATOM 2469 C CA . ASP A 1 316 ? -24.156 -7.076 28.330 1.00 97.62 316 ASP A CA 1
ATOM 2470 C C . ASP A 1 316 ? -23.095 -7.726 27.433 1.00 97.62 316 ASP A C 1
ATOM 2472 O O . ASP A 1 316 ? -23.133 -7.636 26.201 1.00 97.62 316 ASP A O 1
ATOM 2476 N N . THR A 1 317 ? -22.109 -8.384 28.043 1.00 97.25 317 THR A N 1
ATOM 2477 C CA . THR A 1 317 ? -21.140 -9.220 27.319 1.00 97.25 317 THR A CA 1
ATOM 2478 C C . THR A 1 317 ? -21.263 -10.668 27.760 1.00 97.25 317 THR A C 1
ATOM 2480 O O . THR A 1 317 ? -21.741 -10.971 28.849 1.00 97.25 317 THR A O 1
ATOM 2483 N N . SER A 1 318 ? -20.762 -11.591 26.940 1.00 95.75 318 SER A N 1
ATOM 2484 C CA . SER A 1 318 ? -20.728 -13.011 27.298 1.00 95.75 318 SER A CA 1
ATOM 2485 C C . SER A 1 318 ? -19.647 -13.357 28.333 1.00 95.75 318 SER A C 1
ATOM 2487 O O . SER A 1 318 ? -19.448 -14.531 28.633 1.00 95.75 318 SER A O 1
ATOM 2489 N N . GLN A 1 319 ? -18.863 -12.387 28.811 1.00 96.44 319 GLN A N 1
ATOM 2490 C CA . GLN A 1 319 ? -17.762 -12.630 29.741 1.00 96.44 319 GLN A CA 1
ATOM 2491 C C . GLN A 1 319 ? -18.197 -12.394 31.185 1.00 96.44 319 GLN A C 1
ATOM 2493 O O . GLN A 1 319 ? -19.070 -11.577 31.465 1.00 96.44 319 GLN A O 1
ATOM 2498 N N . LEU A 1 320 ? -17.532 -13.079 32.110 1.00 97.06 320 LEU A N 1
ATOM 2499 C CA . LEU A 1 320 ? -17.717 -12.888 33.546 1.00 97.06 320 LEU A CA 1
ATOM 2500 C C . LEU A 1 320 ? -16.479 -12.207 34.145 1.00 97.06 320 LEU A C 1
ATOM 2502 O O . LEU A 1 320 ? -15.363 -12.427 33.680 1.00 97.06 320 LEU A O 1
ATOM 2506 N N . LEU A 1 321 ? -16.648 -11.393 35.181 1.00 97.44 321 LEU A N 1
ATOM 2507 C CA . LEU A 1 321 ? -15.580 -10.779 35.967 1.00 97.44 321 LEU A CA 1
ATOM 2508 C C . LEU A 1 321 ? -15.594 -11.345 37.383 1.00 97.44 321 LEU A C 1
ATOM 2510 O O . LEU A 1 321 ? -16.630 -11.409 38.040 1.00 97.44 321 LEU A O 1
ATOM 2514 N N . CYS A 1 322 ? -14.420 -11.725 37.876 1.00 97.75 322 CYS A N 1
ATOM 2515 C CA . CYS A 1 322 ? -14.257 -12.045 39.287 1.00 97.75 322 CYS A CA 1
ATOM 2516 C C . CYS A 1 322 ? -14.235 -10.758 40.120 1.00 97.75 322 CYS A C 1
ATOM 2518 O O . CYS A 1 322 ? -13.315 -9.958 39.952 1.00 97.75 322 CYS A O 1
ATOM 2520 N N . ILE A 1 323 ? -15.153 -10.597 41.076 1.00 97.19 323 ILE A N 1
ATOM 2521 C CA . ILE A 1 323 ? -15.196 -9.384 41.916 1.00 97.19 323 ILE A CA 1
ATOM 2522 C C . ILE A 1 323 ? -13.980 -9.236 42.844 1.00 97.19 323 ILE A C 1
ATOM 2524 O O . ILE A 1 323 ? -13.645 -8.132 43.254 1.00 97.19 323 ILE A O 1
ATOM 2528 N N . VAL A 1 324 ? -13.296 -10.344 43.156 1.00 97.62 324 VAL A N 1
ATOM 2529 C CA . VAL A 1 324 ? -12.136 -10.346 44.061 1.00 97.62 324 VAL A CA 1
ATOM 2530 C C . VAL A 1 324 ? -10.847 -9.948 43.342 1.00 97.62 324 VAL A C 1
ATOM 2532 O O . VAL A 1 324 ? -10.036 -9.224 43.905 1.00 97.62 324 VAL A O 1
ATOM 2535 N N . CYS A 1 325 ? -10.614 -10.432 42.116 1.00 97.06 325 CYS A N 1
ATOM 2536 C CA . CYS A 1 325 ? -9.335 -10.220 41.417 1.00 97.06 325 CYS A CA 1
ATOM 2537 C C . CYS A 1 325 ? -9.445 -9.508 40.064 1.00 97.06 325 CYS A C 1
ATOM 2539 O O . CYS A 1 325 ? -8.432 -9.342 39.388 1.00 97.06 325 CYS A O 1
ATOM 2541 N N . GLY A 1 326 ? -10.652 -9.150 39.624 1.00 95.50 326 GLY A N 1
ATOM 2542 C CA . GLY A 1 326 ? -10.899 -8.421 38.378 1.00 95.50 326 GLY A CA 1
ATOM 2543 C C . GLY A 1 326 ? -10.630 -9.200 37.086 1.00 95.50 326 GLY A C 1
ATOM 2544 O O . GLY A 1 326 ? -10.795 -8.647 36.002 1.00 95.50 326 GLY A O 1
ATOM 2545 N N . ARG A 1 327 ? -10.218 -10.475 37.147 1.00 95.81 327 ARG A N 1
ATOM 2546 C CA . ARG A 1 327 ? -9.944 -11.266 35.935 1.00 95.81 327 ARG A CA 1
ATOM 2547 C C . ARG A 1 327 ? -11.224 -11.540 35.148 1.00 95.81 327 ARG A C 1
ATOM 2549 O O . ARG A 1 327 ? -12.229 -11.952 35.730 1.00 95.81 327 ARG A O 1
ATOM 2556 N N . SER A 1 328 ? -11.139 -11.382 33.828 1.00 95.31 328 SER A N 1
ATOM 2557 C CA . SER A 1 328 ? -12.180 -11.802 32.889 1.00 95.31 328 SER A CA 1
ATOM 2558 C C . SER A 1 328 ? -12.140 -13.314 32.671 1.00 95.31 328 SER A C 1
ATOM 2560 O O . SER A 1 328 ? -11.073 -13.912 32.528 1.00 95.31 328 SER A O 1
ATOM 2562 N N . LEU A 1 329 ? -13.314 -13.930 32.652 1.00 96.69 329 LEU A N 1
ATOM 2563 C CA . LEU A 1 329 ? -13.541 -15.365 32.545 1.00 96.69 329 LEU A CA 1
ATOM 2564 C C . LEU A 1 329 ? -14.485 -15.647 31.366 1.00 96.69 329 LEU A C 1
ATOM 2566 O O . LEU A 1 329 ? -15.325 -14.802 31.037 1.00 96.69 329 LEU A O 1
ATOM 2570 N N . PRO A 1 330 ? -14.367 -16.824 30.725 1.00 96.12 330 PRO A N 1
ATOM 2571 C CA . PRO A 1 330 ? -15.291 -17.228 29.672 1.00 96.12 330 PRO A CA 1
ATOM 2572 C C . PRO A 1 330 ? -16.715 -17.413 30.215 1.00 96.12 330 PRO A C 1
ATOM 2574 O O . PRO A 1 330 ? -16.916 -17.629 31.415 1.00 96.12 330 PRO A O 1
ATOM 2577 N N . ASN A 1 331 ? -17.697 -17.376 29.308 1.00 95.44 331 ASN A N 1
ATOM 2578 C CA . ASN A 1 331 ? -19.090 -17.649 29.650 1.00 95.44 331 ASN A CA 1
ATOM 2579 C C . ASN A 1 331 ? -19.228 -19.031 30.315 1.00 95.44 331 ASN A C 1
ATOM 2581 O O . ASN A 1 331 ? -18.564 -19.988 29.913 1.00 95.44 331 ASN A O 1
ATOM 2585 N N . GLY A 1 332 ? -20.090 -19.142 31.323 1.00 95.69 332 GLY A N 1
ATOM 2586 C CA . GLY A 1 332 ? -20.345 -20.397 32.037 1.00 95.69 332 GLY A CA 1
ATOM 2587 C C . GLY A 1 332 ? -19.269 -20.810 33.049 1.00 95.69 332 GLY A C 1
ATOM 2588 O O . GLY A 1 332 ? -19.388 -21.875 33.663 1.00 95.69 332 GLY A O 1
ATOM 2589 N N . ALA A 1 333 ? -18.231 -19.995 33.269 1.00 97.31 333 ALA A N 1
ATOM 2590 C CA . ALA A 1 333 ? -17.309 -20.220 34.377 1.00 97.31 333 ALA A CA 1
ATOM 2591 C C . ALA A 1 333 ? -18.073 -20.185 35.713 1.00 97.31 333 ALA A C 1
ATOM 2593 O O . ALA A 1 333 ? -18.811 -19.248 35.988 1.00 97.31 333 ALA A O 1
ATOM 2594 N N . LYS A 1 334 ? -17.884 -21.208 36.556 1.00 98.00 334 LYS A N 1
ATOM 2595 C CA . LYS A 1 334 ? -18.547 -21.303 37.873 1.00 98.00 334 LYS A CA 1
ATOM 2596 C C . LYS A 1 334 ? -17.742 -20.673 39.013 1.00 98.00 334 LYS A C 1
ATOM 2598 O O . LYS A 1 334 ? -18.282 -20.423 40.083 1.00 98.00 334 LYS A O 1
ATOM 2603 N N . LYS A 1 335 ? -16.432 -20.496 38.820 1.00 97.94 335 LYS A N 1
ATOM 2604 C CA . LYS A 1 335 ? -15.512 -19.892 39.794 1.00 97.94 335 LYS A CA 1
ATOM 2605 C C . LYS A 1 335 ? -14.266 -19.347 39.109 1.00 97.94 335 LYS A C 1
ATOM 2607 O O . LYS A 1 335 ? -13.859 -19.849 38.060 1.00 97.94 335 LYS A O 1
ATOM 2612 N N . CYS A 1 336 ? -13.617 -18.370 39.731 1.00 98.25 336 CYS A N 1
ATOM 2613 C CA . CYS A 1 336 ? -12.315 -17.886 39.300 1.00 98.25 336 CYS A CA 1
ATOM 2614 C C . CYS A 1 336 ? -11.223 -18.917 39.611 1.00 98.25 336 CYS A C 1
ATOM 2616 O O . CYS A 1 336 ? -11.039 -19.303 40.763 1.00 98.25 336 CYS A O 1
ATOM 2618 N N . HIS A 1 337 ? -10.450 -19.335 38.605 1.00 97.25 337 HIS A N 1
ATOM 2619 C CA . HIS A 1 337 ? -9.368 -20.305 38.810 1.00 97.25 337 HIS A CA 1
ATOM 2620 C C . HIS A 1 337 ? -8.270 -19.779 39.751 1.00 97.25 337 HIS A C 1
ATOM 2622 O O . HIS A 1 337 ? -7.699 -20.544 40.516 1.00 97.25 337 HIS A O 1
ATOM 2628 N N . SER A 1 338 ? -7.979 -18.473 39.715 1.00 97.31 338 SER A N 1
ATOM 2629 C CA . SER A 1 338 ? -6.829 -17.898 40.429 1.00 97.31 338 SER A CA 1
ATOM 2630 C C . SER A 1 338 ? -7.056 -17.657 41.919 1.00 97.31 338 SER A C 1
ATOM 2632 O O . SER A 1 338 ? -6.096 -17.709 42.674 1.00 97.31 338 SER A O 1
ATOM 2634 N N . CYS A 1 339 ? -8.278 -17.318 42.332 1.00 97.62 339 CYS A N 1
ATOM 2635 C CA . CYS A 1 339 ? -8.597 -16.995 43.730 1.00 97.62 339 CYS A CA 1
ATOM 2636 C C . CYS A 1 339 ? -9.738 -17.848 44.296 1.00 97.62 339 CYS A C 1
ATOM 2638 O O . CYS A 1 339 ? -10.192 -17.600 45.405 1.00 97.62 339 CYS A O 1
ATOM 2640 N N . HIS A 1 340 ? -10.237 -18.815 43.521 1.00 97.56 340 HIS A N 1
ATOM 2641 C CA . HIS A 1 340 ? -11.359 -19.694 43.862 1.00 97.56 340 HIS A CA 1
ATOM 2642 C C . HIS A 1 340 ? -12.688 -19.000 44.198 1.00 97.56 340 HIS A C 1
ATOM 2644 O O . HIS A 1 340 ? -13.638 -19.682 44.571 1.00 97.56 340 HIS A O 1
ATOM 2650 N N . ASN A 1 341 ? -12.794 -17.686 43.994 1.00 98.12 341 ASN A N 1
ATOM 2651 C CA . ASN A 1 341 ? -14.027 -16.942 44.207 1.00 98.12 341 ASN A CA 1
ATOM 2652 C C . ASN A 1 341 ? -15.146 -17.434 43.272 1.00 98.12 341 ASN A C 1
ATOM 2654 O O . ASN A 1 341 ? -14.945 -17.530 42.058 1.00 98.12 341 ASN A O 1
ATOM 2658 N N . THR A 1 342 ? -16.312 -17.734 43.839 1.00 98.06 342 THR A N 1
ATOM 2659 C CA . THR A 1 342 ? -17.525 -18.142 43.114 1.00 98.06 342 THR A CA 1
ATOM 2660 C C . THR A 1 342 ? -18.427 -16.964 42.764 1.00 98.06 342 THR A C 1
ATOM 2662 O O . THR A 1 342 ? -19.312 -17.125 41.932 1.00 98.06 342 THR A O 1
ATOM 2665 N N . ASP A 1 343 ? -18.213 -15.796 43.376 1.00 98.06 343 ASP A N 1
ATOM 2666 C CA . ASP A 1 343 ? -18.983 -14.591 43.073 1.00 98.06 343 ASP A CA 1
ATOM 2667 C C . ASP A 1 343 ? -18.454 -13.934 41.790 1.00 98.06 343 ASP A C 1
ATOM 2669 O O . ASP A 1 343 ? -17.412 -13.267 41.769 1.00 98.06 343 ASP A O 1
ATOM 2673 N N . LEU A 1 344 ? -19.126 -14.223 40.681 1.00 98.00 344 LEU A N 1
ATOM 2674 C CA . LEU A 1 344 ? -18.769 -13.747 39.354 1.00 98.00 344 LEU A CA 1
ATOM 2675 C C . LEU A 1 344 ? -19.882 -12.840 38.839 1.00 98.00 344 LEU A C 1
ATOM 2677 O O . LEU A 1 344 ? -21.048 -13.228 38.837 1.00 98.00 344 LEU A O 1
ATOM 2681 N N . GLN A 1 345 ? -19.515 -11.659 38.354 1.00 97.62 345 GLN A N 1
ATOM 2682 C CA . GLN A 1 345 ? -20.458 -10.703 37.778 1.00 97.62 345 GLN A CA 1
ATOM 2683 C C . GLN A 1 345 ? -20.370 -10.701 36.256 1.00 97.62 345 GLN A C 1
ATOM 2685 O O . GLN A 1 345 ? -19.296 -10.906 35.692 1.00 97.62 345 GLN A O 1
ATOM 2690 N N . GLY A 1 346 ? -21.490 -10.448 35.578 1.00 97.25 346 GLY A N 1
ATOM 2691 C CA . GLY A 1 346 ? -21.487 -10.198 34.138 1.00 97.25 346 GLY A CA 1
ATOM 2692 C C . GLY A 1 346 ? -20.582 -9.013 33.809 1.00 97.25 346 GLY A C 1
ATOM 2693 O O . GLY A 1 346 ? -20.673 -7.955 34.433 1.00 97.25 346 GLY A O 1
ATOM 2694 N N . ARG A 1 347 ? -19.672 -9.182 32.848 1.00 97.00 347 ARG A N 1
ATOM 2695 C CA . ARG A 1 347 ? -18.873 -8.068 32.342 1.00 97.00 347 ARG A CA 1
ATOM 2696 C C . ARG A 1 347 ? -19.770 -7.202 31.468 1.00 97.00 347 ARG A C 1
ATOM 2698 O O . ARG A 1 347 ? -20.386 -7.700 30.529 1.00 97.00 347 ARG A O 1
ATOM 2705 N N . LEU A 1 348 ? -19.789 -5.906 31.744 1.00 97.62 348 LEU A N 1
ATOM 2706 C CA . LEU A 1 348 ? -20.525 -4.930 30.950 1.00 97.62 348 LEU A CA 1
ATOM 2707 C C . LEU A 1 348 ? -19.605 -4.284 29.910 1.00 97.62 348 LEU A C 1
ATOM 2709 O O . LEU A 1 348 ? -18.450 -3.961 30.198 1.00 97.62 348 LEU A O 1
ATOM 2713 N N . CYS A 1 349 ? -20.133 -4.062 28.712 1.00 98.19 349 CYS A N 1
ATOM 2714 C CA . CYS A 1 349 ? -19.536 -3.213 27.693 1.00 98.19 349 CYS A CA 1
ATOM 2715 C C . CYS A 1 349 ? -19.917 -1.762 27.992 1.00 98.19 349 CYS A C 1
ATOM 2717 O O . CYS A 1 349 ? -20.983 -1.276 27.618 1.00 98.19 349 CYS A O 1
ATOM 2719 N N . THR A 1 350 ? -19.033 -1.071 28.701 1.00 97.88 350 THR A N 1
ATOM 2720 C CA . THR A 1 350 ? -19.133 0.356 29.023 1.00 97.88 350 THR A CA 1
ATOM 2721 C C . THR A 1 350 ? -18.187 1.172 28.142 1.00 97.88 350 THR A C 1
ATOM 2723 O O . THR A 1 350 ? -17.268 0.613 27.532 1.00 97.88 350 THR A O 1
ATOM 2726 N N . HIS A 1 351 ? -18.345 2.499 28.111 1.00 97.94 351 HIS A N 1
ATOM 2727 C CA . HIS A 1 351 ? -17.398 3.394 27.429 1.00 97.94 351 HIS A CA 1
ATOM 2728 C C . HIS A 1 351 ? -15.945 3.137 27.865 1.00 97.94 351 HIS A C 1
ATOM 2730 O O . HIS A 1 351 ? -15.058 3.034 27.023 1.00 97.94 351 HIS A O 1
ATOM 2736 N N . GLY A 1 352 ? -15.702 2.928 29.166 1.00 97.44 352 GLY A N 1
ATOM 2737 C CA . GLY A 1 352 ? -14.367 2.652 29.699 1.00 97.44 352 GLY A CA 1
ATOM 2738 C C . GLY A 1 352 ? -13.762 1.367 29.136 1.00 97.44 352 GLY A C 1
ATOM 2739 O O . GLY A 1 352 ? -12.611 1.365 28.704 1.00 97.44 352 GLY A O 1
ATOM 2740 N N . THR A 1 353 ? -14.547 0.285 29.059 1.00 96.75 353 THR A N 1
ATOM 2741 C CA . THR A 1 353 ? -14.073 -0.967 28.443 1.00 96.75 353 THR A CA 1
ATOM 2742 C C . THR A 1 353 ? -13.820 -0.822 26.943 1.00 96.75 353 THR A C 1
ATOM 2744 O O . THR A 1 353 ? -12.828 -1.352 26.450 1.00 96.75 353 THR A O 1
ATOM 2747 N N . ARG A 1 354 ? -14.660 -0.060 26.228 1.00 97.94 354 ARG A N 1
ATOM 2748 C CA . ARG A 1 354 ? -14.502 0.197 24.790 1.00 97.94 354 ARG A CA 1
ATOM 2749 C C . ARG A 1 354 ? -13.243 1.008 24.497 1.00 97.94 354 ARG A C 1
ATOM 2751 O O . ARG A 1 354 ? -12.484 0.629 23.616 1.00 97.94 354 ARG A O 1
ATOM 2758 N N . VAL A 1 355 ? -12.988 2.069 25.262 1.00 97.94 355 VAL A N 1
ATOM 2759 C CA . VAL A 1 355 ? -11.781 2.905 25.133 1.00 97.94 355 VAL A CA 1
ATOM 2760 C C . VAL A 1 355 ? -10.514 2.109 25.462 1.00 97.94 355 VAL A C 1
ATOM 2762 O O . VAL A 1 355 ? -9.523 2.206 24.741 1.00 97.94 355 VAL A O 1
ATOM 2765 N N . ALA A 1 356 ? -10.536 1.280 26.510 1.00 96.56 356 ALA A N 1
ATOM 2766 C CA . ALA A 1 356 ? -9.396 0.427 26.846 1.00 96.56 356 ALA A CA 1
ATOM 2767 C C . ALA A 1 356 ? -9.071 -0.564 25.712 1.00 96.56 356 ALA A C 1
ATOM 2769 O O . ALA A 1 356 ? -7.924 -0.646 25.268 1.00 96.56 356 ALA A O 1
ATOM 2770 N N . GLU A 1 357 ? -10.088 -1.264 25.198 1.00 96.81 357 GLU A N 1
ATOM 2771 C CA . GLU A 1 357 ? -9.921 -2.209 24.089 1.00 96.81 357 GLU A CA 1
ATOM 2772 C C . GLU A 1 357 ? -9.510 -1.511 22.787 1.00 96.81 357 GLU A C 1
ATOM 2774 O O . GLU A 1 357 ? -8.672 -2.036 22.056 1.00 96.81 357 GLU A O 1
ATOM 2779 N N . TYR A 1 358 ? -10.030 -0.309 22.525 1.00 97.69 358 TYR A N 1
ATOM 2780 C CA . TYR A 1 358 ? -9.624 0.529 21.400 1.00 97.69 358 TYR A CA 1
ATOM 2781 C C . TYR A 1 358 ? -8.111 0.770 21.397 1.00 97.69 358 TYR A C 1
ATOM 2783 O O . TYR A 1 358 ? -7.435 0.428 20.427 1.00 97.69 358 TYR A O 1
ATOM 2791 N N . PHE A 1 359 ? -7.548 1.259 22.505 1.00 96.50 359 PHE A N 1
ATOM 2792 C CA . PHE A 1 359 ? -6.106 1.499 22.600 1.00 96.50 359 PHE A CA 1
ATOM 2793 C C . PHE A 1 359 ? -5.269 0.222 22.573 1.00 96.50 359 PHE A C 1
ATOM 2795 O O . PHE A 1 359 ? -4.167 0.229 22.021 1.00 96.50 359 PHE A O 1
ATOM 2802 N N . ASP A 1 360 ? -5.760 -0.876 23.155 1.00 95.44 360 ASP A N 1
ATOM 2803 C CA . ASP A 1 360 ? -5.100 -2.179 23.032 1.00 95.44 360 ASP A CA 1
ATOM 2804 C C . ASP A 1 360 ? -4.991 -2.614 21.566 1.00 95.44 360 ASP A C 1
ATOM 2806 O O . ASP A 1 360 ? -3.953 -3.138 21.156 1.00 95.44 360 ASP A O 1
ATOM 2810 N N . ILE A 1 361 ? -6.043 -2.397 20.774 1.00 96.62 361 ILE A N 1
ATOM 2811 C CA . ILE A 1 361 ? -6.052 -2.704 19.342 1.00 96.62 361 ILE A CA 1
ATOM 2812 C C . ILE A 1 361 ? -5.101 -1.767 18.593 1.00 96.62 361 ILE A C 1
ATOM 2814 O O . ILE A 1 361 ? -4.234 -2.266 17.877 1.00 96.62 361 ILE A O 1
ATOM 2818 N N . LEU A 1 362 ? -5.191 -0.446 18.803 1.00 95.88 362 LEU A N 1
ATOM 2819 C CA . LEU A 1 362 ? -4.317 0.522 18.128 1.00 95.88 362 LEU A CA 1
ATOM 2820 C C . LEU A 1 362 ? -2.832 0.255 18.394 1.00 95.88 362 LEU A C 1
ATOM 2822 O O . LEU A 1 362 ? -2.022 0.343 17.473 1.00 95.88 362 LEU A O 1
ATOM 2826 N N . ARG A 1 363 ? -2.460 -0.107 19.631 1.00 94.81 363 ARG A N 1
ATOM 2827 C CA . ARG A 1 363 ? -1.080 -0.488 19.971 1.00 94.81 363 ARG A CA 1
ATOM 2828 C C . ARG A 1 363 ? -0.635 -1.746 19.230 1.00 94.81 363 ARG A C 1
ATOM 2830 O O . ARG A 1 363 ? 0.462 -1.766 18.685 1.00 94.81 363 ARG A O 1
ATOM 2837 N N . LYS A 1 364 ? -1.482 -2.779 19.172 1.00 94.38 364 LYS A N 1
ATOM 2838 C CA . LYS A 1 364 ? -1.179 -4.041 18.467 1.00 94.38 364 LYS A CA 1
ATOM 2839 C C . LYS A 1 364 ? -1.025 -3.869 16.959 1.00 94.38 364 LYS A C 1
ATOM 2841 O O . LYS A 1 364 ? -0.385 -4.703 16.327 1.00 94.38 364 LYS A O 1
ATOM 2846 N N . THR A 1 365 ? -1.639 -2.842 16.383 1.00 94.88 365 THR A N 1
ATOM 2847 C CA . THR A 1 365 ? -1.573 -2.561 14.945 1.00 94.88 365 THR A CA 1
ATOM 2848 C C . THR A 1 365 ? -0.707 -1.364 14.596 1.00 94.88 365 THR A C 1
ATOM 2850 O O . THR A 1 365 ? -0.765 -0.922 13.452 1.00 94.88 365 THR A O 1
ATOM 2853 N N . GLU A 1 366 ? 0.068 -0.840 15.551 1.00 94.56 366 GLU A N 1
ATOM 2854 C CA . GLU A 1 366 ? 0.977 0.298 15.343 1.00 94.56 366 GLU A CA 1
ATOM 2855 C C . GLU A 1 366 ? 0.262 1.539 14.777 1.00 94.56 366 GLU A C 1
ATOM 2857 O O . GLU A 1 366 ? 0.810 2.288 13.974 1.00 94.56 366 GLU A O 1
ATOM 2862 N N . LEU A 1 367 ? -0.998 1.739 15.167 1.00 94.00 367 LEU A N 1
ATOM 2863 C CA . LEU A 1 367 ? -1.753 2.969 14.899 1.00 94.00 367 LEU A CA 1
ATOM 2864 C C . LEU A 1 367 ? -1.681 3.943 16.076 1.00 94.00 367 LEU A C 1
ATOM 2866 O O . LEU A 1 367 ? -2.111 5.086 15.966 1.00 94.00 367 LEU A O 1
ATOM 2870 N N . TRP A 1 368 ? -1.173 3.486 17.222 1.00 93.06 368 TRP A N 1
ATOM 2871 C CA . TRP A 1 368 ? -0.990 4.333 18.388 1.00 93.06 368 TRP A CA 1
ATOM 2872 C C . TRP A 1 368 ? 0.287 5.170 18.260 1.00 93.06 368 TRP A C 1
ATOM 2874 O O . TRP A 1 368 ? 1.380 4.625 18.095 1.00 93.06 368 TRP A O 1
ATOM 2884 N N . LEU A 1 369 ? 0.133 6.489 18.394 1.00 76.88 369 LEU A N 1
ATOM 2885 C CA . LEU A 1 369 ? 1.117 7.529 18.055 1.00 76.88 369 LEU A CA 1
ATOM 2886 C C . LEU A 1 369 ? 2.449 7.459 18.820 1.00 76.88 369 LEU A C 1
ATOM 2888 O O . LEU A 1 369 ? 3.387 8.172 18.486 1.00 76.88 369 LEU A O 1
ATOM 2892 N N . THR A 1 370 ? 2.569 6.604 19.836 1.00 63.94 370 THR A N 1
ATOM 2893 C CA . THR A 1 370 ? 3.815 6.460 20.603 1.00 63.94 370 THR A CA 1
ATOM 2894 C C . THR A 1 370 ? 4.830 5.509 19.965 1.00 63.94 370 THR A C 1
ATOM 2896 O O . THR A 1 370 ? 5.929 5.395 20.498 1.00 63.94 370 THR A O 1
ATOM 2899 N N . VAL A 1 371 ? 4.474 4.773 18.903 1.00 60.91 371 VAL A N 1
ATOM 2900 C CA . VAL A 1 371 ? 5.354 3.740 18.313 1.00 60.91 371 VAL A CA 1
ATOM 2901 C C . VAL A 1 371 ? 6.061 4.237 17.048 1.00 60.91 371 VAL A C 1
ATOM 2903 O O . VAL A 1 371 ? 7.269 4.070 16.938 1.00 60.91 371 VAL A O 1
ATOM 2906 N N . THR A 1 372 ? 5.338 4.890 16.136 1.00 71.62 372 THR A N 1
ATOM 2907 C CA . THR A 1 372 ? 5.860 5.514 14.903 1.00 71.62 372 THR A CA 1
ATOM 2908 C C . THR A 1 372 ? 4.921 6.648 14.502 1.00 71.62 372 THR A C 1
ATOM 2910 O O . THR A 1 372 ? 3.704 6.441 14.507 1.00 71.62 372 THR A O 1
ATOM 2913 N N . SER A 1 373 ? 5.438 7.826 14.153 1.00 79.81 373 SER A N 1
ATOM 2914 C CA . SER A 1 373 ? 4.597 8.927 13.669 1.00 79.81 373 SER A CA 1
ATOM 2915 C C . SER A 1 373 ? 4.016 8.602 12.291 1.00 79.81 373 SER A C 1
ATOM 2917 O O . SER A 1 373 ? 4.636 7.912 11.478 1.00 79.81 373 SER A O 1
ATOM 2919 N N . PHE A 1 374 ? 2.826 9.130 11.990 1.00 90.06 374 PHE A N 1
ATOM 2920 C CA . PHE A 1 374 ? 2.193 8.941 10.677 1.00 90.06 374 PHE A CA 1
ATOM 2921 C C . PHE A 1 374 ? 3.066 9.492 9.538 1.00 90.06 374 PHE A C 1
ATOM 2923 O O . PHE A 1 374 ? 2.979 9.009 8.417 1.00 90.06 374 PHE A O 1
ATOM 2930 N N . THR A 1 375 ? 3.984 10.415 9.841 1.00 88.19 375 THR A N 1
ATOM 2931 C CA . THR A 1 375 ? 4.973 10.973 8.905 1.00 88.19 375 THR A CA 1
ATOM 2932 C C . THR A 1 375 ? 5.906 9.932 8.278 1.00 88.19 375 THR A C 1
ATOM 2934 O O . THR A 1 375 ? 6.508 10.206 7.242 1.00 88.19 375 THR A O 1
ATOM 2937 N N . GLU A 1 376 ? 6.063 8.759 8.898 1.00 92.12 376 GLU A N 1
ATOM 2938 C CA . GLU A 1 376 ? 6.886 7.656 8.381 1.00 92.12 376 GLU A CA 1
ATOM 2939 C C . GLU A 1 376 ? 6.070 6.609 7.610 1.00 92.12 376 GLU A C 1
ATOM 2941 O O . GLU A 1 376 ? 6.641 5.690 7.028 1.00 92.12 376 GLU A O 1
ATOM 2946 N N . CYS A 1 377 ? 4.743 6.735 7.591 1.00 94.44 377 CYS A N 1
ATOM 2947 C CA . CYS A 1 377 ? 3.847 5.778 6.955 1.00 94.44 377 CYS A CA 1
ATOM 2948 C C . CYS A 1 377 ? 3.370 6.282 5.587 1.00 94.44 377 CYS A C 1
ATOM 2950 O O . CYS A 1 377 ? 3.257 7.486 5.352 1.00 94.44 377 CYS A O 1
ATOM 2952 N N . SER A 1 378 ? 3.039 5.353 4.687 1.00 95.56 378 SER A N 1
ATOM 2953 C CA . SER A 1 378 ? 2.200 5.666 3.526 1.00 95.56 378 SER A CA 1
ATOM 2954 C C . SER A 1 378 ? 0.715 5.601 3.905 1.00 95.56 378 SER A C 1
ATOM 2956 O O . SER A 1 378 ? 0.330 4.960 4.890 1.00 95.56 378 SER A O 1
ATOM 2958 N N . VAL A 1 379 ? -0.156 6.219 3.103 1.00 95.75 379 VAL A N 1
ATOM 2959 C CA . VAL A 1 379 ? -1.618 6.118 3.289 1.00 95.75 379 VAL A CA 1
ATOM 2960 C C . VAL A 1 379 ? -2.075 4.658 3.179 1.00 95.75 379 VAL A C 1
ATOM 2962 O O . VAL A 1 379 ? -2.923 4.208 3.954 1.00 95.75 379 VAL A O 1
ATOM 2965 N N . SER A 1 380 ? -1.477 3.889 2.263 1.00 95.88 380 SER A N 1
ATOM 2966 C CA . SER A 1 380 ? -1.713 2.448 2.113 1.00 95.88 380 SER A CA 1
ATOM 2967 C C . SER A 1 380 ? -1.339 1.660 3.374 1.00 95.88 380 SER A C 1
ATOM 2969 O O . SER A 1 380 ? -2.096 0.783 3.805 1.00 95.88 380 SER A O 1
ATOM 2971 N N . ASP A 1 381 ? -0.216 1.997 4.017 1.00 95.38 381 ASP A N 1
ATOM 2972 C CA . ASP A 1 381 ? 0.212 1.348 5.260 1.00 95.38 381 ASP A CA 1
ATOM 2973 C C . ASP A 1 381 ? -0.769 1.618 6.396 1.00 95.38 381 ASP A C 1
ATOM 2975 O O . ASP A 1 381 ? -1.188 0.679 7.081 1.00 95.38 381 ASP A O 1
ATOM 2979 N N . VAL A 1 382 ? -1.178 2.879 6.574 1.00 95.88 382 VAL A N 1
ATOM 2980 C CA . VAL A 1 382 ? -2.174 3.269 7.584 1.00 95.88 382 VAL A CA 1
ATOM 2981 C C . VAL A 1 382 ? -3.497 2.552 7.322 1.00 95.88 382 VAL A C 1
ATOM 2983 O O . VAL A 1 382 ? -4.054 1.932 8.227 1.00 95.88 382 VAL A O 1
ATOM 2986 N N . SER A 1 383 ? -3.962 2.536 6.074 1.00 96.44 383 SER A N 1
ATOM 2987 C CA . SER A 1 383 ? -5.197 1.846 5.680 1.00 96.44 383 SER A CA 1
ATOM 2988 C C . SER A 1 383 ? -5.130 0.343 5.964 1.00 96.44 383 SER A C 1
ATOM 2990 O O . SER A 1 383 ? -6.050 -0.244 6.537 1.00 96.44 383 SER A O 1
ATOM 2992 N N . SER A 1 384 ? -3.998 -0.285 5.642 1.00 96.38 384 SER A N 1
ATOM 2993 C CA . SER A 1 384 ? -3.744 -1.698 5.927 1.00 96.38 384 SER A CA 1
ATOM 2994 C C . SER A 1 384 ? -3.724 -1.978 7.431 1.00 96.38 384 SER A C 1
ATOM 2996 O O . SER A 1 384 ? -4.262 -2.993 7.884 1.00 96.38 384 SER A O 1
ATOM 2998 N N . ARG A 1 385 ? -3.138 -1.081 8.235 1.00 96.50 385 ARG A N 1
ATOM 2999 C CA . ARG A 1 385 ? -3.152 -1.159 9.704 1.00 96.50 385 ARG A CA 1
ATOM 3000 C C . ARG A 1 385 ? -4.572 -1.017 10.260 1.00 96.50 385 ARG A C 1
ATOM 3002 O O . ARG A 1 385 ? -4.943 -1.806 11.127 1.00 96.50 385 ARG A O 1
ATOM 3009 N N . VAL A 1 386 ? -5.387 -0.101 9.732 1.00 96.44 386 VAL A N 1
ATOM 3010 C CA . VAL A 1 386 ? -6.807 0.075 10.104 1.00 96.44 386 VAL A CA 1
ATOM 3011 C C . VAL A 1 386 ? -7.621 -1.184 9.790 1.00 96.44 386 VAL A C 1
ATOM 3013 O O . VAL A 1 386 ? -8.355 -1.680 10.648 1.00 96.44 386 VAL A O 1
ATOM 3016 N N . ALA A 1 387 ? -7.434 -1.781 8.610 1.00 97.44 387 ALA A N 1
ATOM 3017 C CA . ALA A 1 387 ? -8.086 -3.041 8.254 1.00 97.44 387 ALA A CA 1
ATOM 3018 C C . ALA A 1 387 ? -7.683 -4.189 9.203 1.00 97.44 387 ALA A C 1
ATOM 3020 O O . ALA A 1 387 ? -8.531 -4.965 9.661 1.00 97.44 387 ALA A O 1
ATOM 3021 N N . ARG A 1 388 ? -6.393 -4.280 9.569 1.00 97.38 388 ARG A N 1
ATOM 3022 C CA . ARG A 1 388 ? -5.919 -5.236 10.587 1.00 97.38 388 ARG A CA 1
ATOM 3023 C C . ARG A 1 388 ? -6.523 -4.959 11.962 1.00 97.38 388 ARG A C 1
ATOM 3025 O O . ARG A 1 388 ? -6.884 -5.916 12.646 1.00 97.38 388 ARG A O 1
ATOM 3032 N N . ALA A 1 389 ? -6.670 -3.693 12.350 1.00 96.62 389 ALA A N 1
ATOM 3033 C CA . ALA A 1 389 ? -7.257 -3.289 13.627 1.00 96.62 389 ALA A CA 1
ATOM 3034 C C . ALA A 1 389 ? -8.707 -3.763 13.729 1.00 96.62 389 ALA A C 1
ATOM 3036 O O . ALA A 1 389 ? -9.069 -4.456 14.683 1.00 96.62 389 ALA A O 1
ATOM 3037 N N . ARG A 1 390 ? -9.503 -3.524 12.681 1.00 97.38 390 ARG A N 1
ATOM 3038 C CA . ARG A 1 390 ? -10.881 -4.017 12.598 1.00 97.38 390 ARG A CA 1
ATOM 3039 C C . ARG A 1 390 ? -10.974 -5.538 12.686 1.00 97.38 390 ARG A C 1
ATOM 3041 O O . ARG A 1 390 ? -11.827 -6.054 13.406 1.00 97.38 390 ARG A O 1
ATOM 3048 N N . LYS A 1 391 ? -10.112 -6.264 11.964 1.00 97.19 391 LYS A N 1
ATOM 3049 C CA . LYS A 1 391 ? -10.066 -7.738 11.997 1.00 97.19 391 LYS A CA 1
ATOM 3050 C C . LYS A 1 391 ? -9.621 -8.270 13.366 1.00 97.19 391 LYS A C 1
ATOM 3052 O O . LYS A 1 391 ? -10.047 -9.344 13.786 1.00 97.19 391 LYS A O 1
ATOM 3057 N N . GLY A 1 392 ? -8.758 -7.527 14.058 1.00 95.31 392 GLY A N 1
ATOM 3058 C CA . GLY A 1 392 ? -8.278 -7.828 15.405 1.00 95.31 392 GLY A CA 1
ATOM 3059 C C . GLY A 1 392 ? -9.286 -7.519 16.517 1.00 95.31 392 GLY A C 1
ATOM 3060 O O . GLY A 1 392 ? -9.149 -8.062 17.616 1.00 95.31 392 GLY A O 1
ATOM 3061 N N . ALA A 1 393 ? -10.303 -6.698 16.244 1.00 96.31 393 ALA A N 1
ATOM 3062 C CA . ALA A 1 393 ? -11.349 -6.320 17.189 1.00 96.31 393 ALA A CA 1
ATOM 3063 C C . ALA A 1 393 ? -12.321 -7.486 17.457 1.00 96.31 393 ALA A C 1
ATOM 3065 O O . ALA A 1 393 ? -13.402 -7.576 16.882 1.00 96.31 393 ALA A O 1
ATOM 3066 N N . LYS A 1 394 ? -11.938 -8.393 18.363 1.00 94.81 394 LYS A N 1
ATOM 3067 C CA . LYS A 1 394 ? -12.746 -9.553 18.799 1.00 94.81 394 LYS A CA 1
ATOM 3068 C C . LYS A 1 394 ? -13.752 -9.207 19.908 1.00 94.81 394 LYS A C 1
ATOM 3070 O O . LYS A 1 394 ? -14.006 -10.027 20.789 1.00 94.81 394 LYS A O 1
ATOM 3075 N N . HIS A 1 395 ? -14.269 -7.982 19.908 1.00 95.06 395 HIS A N 1
ATOM 3076 C CA . HIS A 1 395 ? -15.217 -7.524 20.916 1.00 95.06 395 HIS A CA 1
ATOM 3077 C C . HIS A 1 395 ? -16.579 -8.195 20.710 1.00 95.06 395 HIS A C 1
ATOM 3079 O O . HIS A 1 395 ? -17.093 -8.216 19.594 1.00 95.06 395 HIS A O 1
ATOM 3085 N N . ILE A 1 396 ? -17.163 -8.732 21.782 1.00 96.25 396 ILE A N 1
ATOM 3086 C CA . ILE A 1 396 ? -18.470 -9.395 21.750 1.00 96.25 396 ILE A CA 1
ATOM 3087 C C . ILE A 1 396 ? -19.326 -8.821 22.879 1.00 96.25 396 ILE A C 1
ATOM 3089 O O . ILE A 1 396 ? -19.005 -8.985 24.058 1.00 96.25 396 ILE A O 1
ATOM 3093 N N . CYS A 1 397 ? -20.422 -8.169 22.508 1.00 97.44 397 CYS A N 1
ATOM 3094 C CA . CYS A 1 397 ? -21.465 -7.692 23.409 1.00 97.44 397 CYS A CA 1
ATOM 3095 C C . CYS A 1 397 ? -22.838 -7.840 22.739 1.00 97.44 397 CYS A C 1
ATOM 3097 O O . CYS A 1 397 ? -22.919 -8.139 21.547 1.00 97.44 397 CYS A O 1
ATOM 3099 N N . GLU A 1 398 ? -23.912 -7.607 23.486 1.00 97.88 398 GLU A N 1
ATOM 3100 C CA . GLU A 1 398 ? -25.297 -7.714 23.012 1.00 97.88 398 GLU A CA 1
ATOM 3101 C C . GLU A 1 398 ? -25.602 -6.818 21.796 1.00 97.88 398 GLU A C 1
ATOM 3103 O O . GLU A 1 398 ? -26.407 -7.178 20.938 1.00 97.88 398 GLU A O 1
ATOM 3108 N N . ALA A 1 399 ? -24.897 -5.688 21.654 1.00 97.38 399 ALA A N 1
ATOM 3109 C CA . ALA A 1 399 ? -25.033 -4.808 20.492 1.00 97.38 399 ALA A CA 1
ATOM 3110 C C . ALA A 1 399 ? -24.519 -5.429 19.181 1.00 97.38 399 ALA A C 1
ATOM 3112 O O . ALA A 1 399 ? -24.796 -4.896 18.106 1.00 97.38 399 ALA A O 1
ATOM 3113 N N . ASN A 1 400 ? -23.765 -6.533 19.233 1.00 96.19 400 ASN A N 1
ATOM 3114 C CA . ASN A 1 400 ? -23.144 -7.163 18.066 1.00 96.19 400 ASN A CA 1
ATOM 3115 C C . ASN A 1 400 ? -22.375 -6.126 17.214 1.00 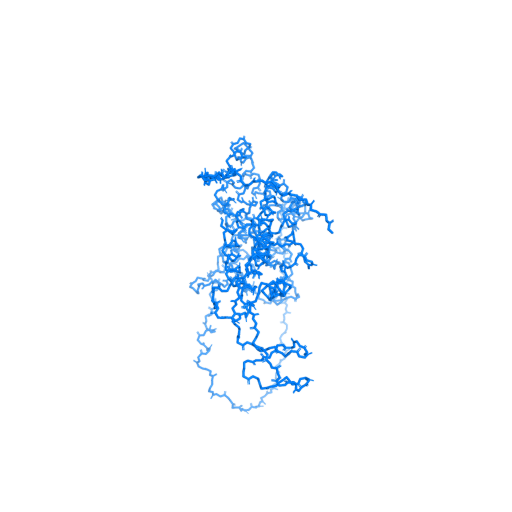96.19 400 ASN A C 1
ATOM 3117 O O . ASN A 1 400 ? -21.582 -5.348 17.746 1.00 96.19 400 ASN A O 1
ATOM 3121 N N . ASN A 1 401 ? -22.641 -6.066 15.903 1.00 96.25 401 ASN A N 1
ATOM 3122 C CA . ASN A 1 401 ? -22.027 -5.114 14.967 1.00 96.25 401 ASN A CA 1
ATOM 3123 C C . ASN A 1 401 ? -22.421 -3.646 15.216 1.00 96.25 401 ASN A C 1
ATOM 3125 O O . ASN A 1 401 ? -21.797 -2.756 14.652 1.00 96.25 401 ASN A O 1
ATOM 3129 N N . PHE A 1 402 ? -23.421 -3.383 16.062 1.00 97.31 402 PHE A N 1
ATOM 3130 C CA . PHE A 1 402 ? -23.819 -2.031 16.464 1.00 97.31 402 PHE A CA 1
ATOM 3131 C C . PHE A 1 402 ? -23.087 -1.546 17.721 1.00 97.31 402 PHE A C 1
ATOM 3133 O O . PHE A 1 402 ? -23.381 -0.462 18.225 1.00 97.31 402 PHE A O 1
ATOM 3140 N N . CYS A 1 403 ? -22.142 -2.330 18.255 1.00 98.25 403 CYS A N 1
ATOM 3141 C CA . CYS A 1 403 ? -21.284 -1.860 19.333 1.00 98.25 403 CYS A CA 1
ATOM 3142 C C . CYS A 1 403 ? -20.506 -0.617 18.866 1.00 98.25 403 CYS A C 1
ATOM 3144 O O . CYS A 1 403 ? -19.821 -0.711 17.843 1.00 98.25 403 CYS A O 1
ATOM 3146 N N . PRO A 1 404 ? -20.517 0.496 19.629 1.00 98.12 404 PRO A N 1
ATOM 3147 C CA . PRO A 1 404 ? -19.812 1.722 19.258 1.00 98.12 404 PRO A CA 1
ATOM 3148 C C . PRO A 1 404 ? -18.342 1.496 18.886 1.00 98.12 404 PRO A C 1
ATOM 3150 O O . PRO A 1 404 ? -17.839 2.109 17.953 1.00 98.12 404 PRO A O 1
ATOM 3153 N N . LEU A 1 405 ? -17.664 0.556 19.559 1.00 98.00 405 LEU A N 1
ATOM 3154 C CA . LEU A 1 405 ? -16.282 0.185 19.242 1.00 98.00 405 LEU A CA 1
ATOM 3155 C C . LEU A 1 405 ? -16.133 -0.363 17.815 1.00 98.00 405 LEU A C 1
ATOM 3157 O O . LEU A 1 405 ? -15.209 0.023 17.103 1.00 98.00 405 LEU A O 1
ATOM 3161 N N . LEU A 1 406 ? -17.029 -1.257 17.391 1.00 97.88 406 LEU A N 1
ATOM 3162 C CA . LEU A 1 406 ? -16.966 -1.867 16.062 1.00 97.88 406 LEU A CA 1
ATOM 3163 C C . LEU A 1 406 ? -17.375 -0.871 14.976 1.00 97.88 406 LEU A C 1
ATOM 3165 O O . LEU A 1 406 ? -16.655 -0.741 13.988 1.00 97.88 406 LEU A O 1
ATOM 3169 N N . THR A 1 407 ? -18.447 -0.104 15.202 1.00 98.00 407 THR A N 1
ATOM 3170 C CA . THR A 1 407 ? -18.893 0.937 14.261 1.00 98.00 407 THR A CA 1
ATOM 3171 C C . THR A 1 407 ? -17.830 2.013 14.052 1.00 98.00 407 THR A C 1
ATOM 3173 O O . THR A 1 407 ? -17.666 2.518 12.946 1.00 98.00 407 THR A O 1
ATOM 3176 N N . THR A 1 408 ? -17.067 2.338 15.098 1.00 97.44 408 THR A N 1
ATOM 3177 C CA . THR A 1 408 ? -15.919 3.246 15.028 1.00 97.44 408 THR A CA 1
ATOM 3178 C C . THR A 1 408 ? -14.827 2.717 14.090 1.00 97.44 408 THR A C 1
ATOM 3180 O O . THR A 1 408 ? -14.321 3.471 13.260 1.00 97.44 408 THR A O 1
ATOM 3183 N N . PHE A 1 409 ? -14.479 1.428 14.165 1.00 97.56 409 PHE A N 1
ATOM 3184 C CA . PHE A 1 409 ? -13.516 0.833 13.230 1.00 97.56 409 PHE A CA 1
ATOM 3185 C C . PHE A 1 409 ? -14.052 0.740 11.799 1.00 97.56 409 PHE A C 1
ATOM 3187 O O . PHE A 1 409 ? -13.290 0.967 10.863 1.00 97.56 409 PHE A O 1
ATOM 3194 N N . ASP A 1 410 ? -15.341 0.450 11.617 1.00 97.44 410 ASP A N 1
ATOM 3195 C CA . ASP A 1 410 ? -15.963 0.451 10.288 1.00 97.44 410 ASP A CA 1
ATOM 3196 C C . ASP A 1 410 ? -15.917 1.855 9.659 1.00 97.44 410 ASP A C 1
ATOM 3198 O O . ASP A 1 410 ? -15.530 2.005 8.502 1.00 97.44 410 ASP A O 1
ATOM 3202 N N . LEU A 1 411 ? -16.189 2.904 10.444 1.00 96.44 411 LEU A N 1
ATOM 3203 C CA . LEU A 1 411 ? -16.053 4.291 9.994 1.00 96.44 411 LEU A CA 1
ATOM 3204 C C . LEU A 1 411 ? -14.603 4.652 9.634 1.00 96.44 411 LEU A C 1
ATOM 3206 O O . LEU A 1 411 ? -14.377 5.333 8.635 1.00 96.44 411 LEU A O 1
ATOM 3210 N N . MET A 1 412 ? -13.618 4.177 10.403 1.00 96.00 412 MET A N 1
ATOM 3211 C CA . MET A 1 412 ? -12.202 4.355 10.060 1.00 96.00 412 MET A CA 1
ATOM 3212 C C . MET A 1 412 ? -11.830 3.676 8.741 1.00 96.00 412 MET A C 1
ATOM 3214 O O . MET A 1 412 ? -11.084 4.264 7.966 1.00 96.00 412 MET A O 1
ATOM 3218 N N . ILE A 1 413 ? -12.347 2.475 8.459 1.00 97.25 413 ILE A N 1
ATOM 3219 C CA . ILE A 1 413 ? -12.124 1.804 7.167 1.00 97.25 413 ILE A CA 1
ATOM 3220 C C . ILE A 1 413 ? -12.697 2.638 6.027 1.00 97.25 413 ILE A C 1
ATOM 3222 O O . ILE A 1 413 ? -12.014 2.834 5.022 1.00 97.25 413 ILE A O 1
ATOM 3226 N N . THR A 1 414 ? -13.918 3.151 6.183 1.00 97.25 414 THR A N 1
ATOM 3227 C CA . THR A 1 414 ? -14.539 4.015 5.174 1.00 97.25 414 THR A CA 1
ATOM 3228 C C . THR A 1 414 ? -13.683 5.252 4.924 1.00 97.25 414 THR A C 1
ATOM 3230 O O . THR A 1 414 ? -13.349 5.529 3.779 1.00 97.25 414 THR A O 1
ATOM 3233 N N . LYS A 1 415 ? -13.230 5.940 5.980 1.00 96.69 415 LYS A N 1
ATOM 3234 C CA . LYS A 1 415 ? -12.364 7.124 5.858 1.00 96.69 415 LYS A CA 1
ATOM 3235 C C . LYS A 1 415 ? -11.000 6.809 5.244 1.00 96.69 415 LYS A C 1
ATOM 3237 O O . LYS A 1 415 ? -10.514 7.573 4.421 1.00 96.69 415 LYS A O 1
ATOM 3242 N N . ALA A 1 416 ? -10.404 5.674 5.602 1.00 93.94 416 ALA A N 1
ATOM 3243 C CA . ALA A 1 416 ? -9.159 5.204 5.005 1.00 93.94 416 ALA A CA 1
ATOM 3244 C C . ALA A 1 416 ? -9.320 4.853 3.519 1.00 93.94 416 ALA A C 1
ATOM 3246 O O . ALA A 1 416 ? -8.399 5.081 2.747 1.00 93.94 416 ALA A O 1
ATOM 3247 N N . SER A 1 417 ? -10.483 4.339 3.116 1.00 95.06 417 SER A N 1
ATOM 3248 C CA . SER A 1 417 ? -10.786 4.041 1.711 1.00 95.06 417 SER A CA 1
ATOM 3249 C C . SER A 1 417 ? -11.035 5.325 0.917 1.00 95.06 417 SER A C 1
ATOM 3251 O O . SER A 1 417 ? -10.441 5.502 -0.137 1.00 95.06 417 SER A O 1
ATOM 3253 N N . GLU A 1 418 ? -11.813 6.266 1.467 1.00 95.25 418 GLU A N 1
ATOM 3254 C CA . GLU A 1 418 ? -12.020 7.604 0.884 1.00 95.25 418 GLU A CA 1
ATOM 3255 C C . GLU A 1 418 ? -10.693 8.356 0.688 1.00 95.25 418 GLU A C 1
ATOM 3257 O O . GLU A 1 418 ? -10.527 9.070 -0.292 1.00 95.25 418 GLU A O 1
ATOM 3262 N N . ALA A 1 419 ? -9.730 8.177 1.596 1.00 91.50 419 ALA A N 1
ATOM 3263 C CA . ALA A 1 419 ? -8.396 8.767 1.499 1.00 91.50 419 ALA A CA 1
ATOM 3264 C C . ALA A 1 419 ? -7.526 8.187 0.362 1.00 91.50 419 ALA A C 1
ATOM 3266 O O . ALA A 1 419 ? -6.495 8.776 0.024 1.00 91.50 419 ALA A O 1
ATOM 3267 N N . GLN A 1 420 ? -7.893 7.030 -0.201 1.00 90.06 420 GLN A N 1
ATOM 3268 C CA . GLN A 1 420 ? -7.176 6.403 -1.318 1.00 90.06 420 GLN A CA 1
ATOM 3269 C C . GLN A 1 420 ? -7.681 6.855 -2.697 1.00 90.06 420 GLN A C 1
ATOM 3271 O O . GLN A 1 420 ? -6.938 6.725 -3.677 1.00 90.06 420 GLN A O 1
ATOM 3276 N N . ASP A 1 421 ? -8.902 7.392 -2.769 1.00 87.31 421 ASP A N 1
ATOM 3277 C CA . ASP A 1 421 ? -9.566 7.852 -3.999 1.00 87.31 421 ASP A CA 1
ATOM 3278 C C . ASP A 1 421 ? -9.179 9.306 -4.369 1.00 87.31 421 ASP A C 1
ATOM 3280 O O . ASP A 1 421 ? -8.976 9.611 -5.580 1.00 87.31 421 ASP A O 1
#

pLDDT: mean 76.69, std 24.4, range [29.14, 98.31]

Foldseek 3Di:
DDDDDDDDDDDDPDDDDDPPPPPPPPPVLPPVQPDPCPVVLVVCVVVVVVVVLVVLLCVVAVVPVVVVVVVVVPPDDDDDDDDDDDDDDDDDDDDDDDDDDDDDDDPDPPVVVPPPPDCVVLEDELDPQAQEWEWEPEPDPPHTLIHRAHLVLVLNRDVVSVVCLDCVHPNVVCSVVPSYYYDYDYNDDSVLVVLVRCVSSVNDDPVSSVDDLVSVLVNVCSVCVPDDPPLVSLLSQLLSCVSNVVSVSNVVSLLQNLQAPFLVSLVCLCVDPSSVVPPPCSSVVSSVLSVVLLVVLLVLLVVLLVVLLPDFDKFWFQWKADPVPRDIHGHPDQADPPPRHRDIHTDMDGSVNLSVLSVVLCVVLVVDCVRDHSSGPGLNSNLVSLVSSLVVPPDGTPCGCPRSSNVSSVVSNVSSVVSSD